Protein AF-A0A800A8B7-F1 (afdb_monomer)

Structure (mmCIF, N/CA/C/O backbone):
data_AF-A0A800A8B7-F1
#
_entry.id   AF-A0A800A8B7-F1
#
loop_
_atom_site.group_PDB
_atom_site.id
_atom_site.type_symbol
_atom_site.label_atom_id
_atom_site.label_alt_id
_atom_site.label_comp_id
_atom_site.label_asym_id
_atom_site.label_entity_id
_atom_site.label_seq_id
_atom_site.pdbx_PDB_ins_code
_atom_site.Cartn_x
_atom_site.Cartn_y
_atom_site.Cartn_z
_atom_site.occupancy
_atom_site.B_iso_or_equiv
_atom_site.auth_seq_id
_atom_site.auth_comp_id
_atom_site.auth_asym_id
_atom_site.auth_atom_id
_atom_site.pdbx_PDB_model_num
ATOM 1 N N . MET A 1 1 ? -90.150 -4.176 38.716 1.00 50.78 1 MET A N 1
ATOM 2 C CA . MET A 1 1 ? -90.163 -3.862 40.165 1.00 50.78 1 MET A CA 1
ATOM 3 C C . MET A 1 1 ? -91.120 -2.706 40.412 1.00 50.78 1 MET A C 1
ATOM 5 O O . MET A 1 1 ? -91.071 -1.734 39.672 1.00 50.78 1 MET A O 1
ATOM 9 N N . SER A 1 2 ? -92.005 -2.792 41.406 1.00 57.50 2 SER A N 1
ATOM 10 C CA . SER A 1 2 ? -92.868 -1.663 41.769 1.00 57.50 2 SER A CA 1
ATOM 11 C C . SER A 1 2 ? -92.016 -0.535 42.376 1.00 57.50 2 SER A C 1
ATOM 13 O O . SER A 1 2 ? -91.102 -0.800 43.157 1.00 57.50 2 SER A O 1
ATOM 15 N N . ARG A 1 3 ? -92.303 0.731 42.027 1.00 61.66 3 ARG A N 1
ATOM 16 C CA . ARG A 1 3 ? -91.629 1.933 42.569 1.00 61.66 3 ARG A CA 1
ATOM 17 C C . ARG A 1 3 ? -91.319 1.878 44.086 1.00 61.66 3 ARG A C 1
ATOM 19 O O . ARG A 1 3 ? -90.208 2.255 44.451 1.00 61.66 3 ARG A O 1
ATOM 26 N N . PRO A 1 4 ? -92.197 1.370 44.979 1.00 68.25 4 PRO A N 1
ATOM 27 C CA . PRO A 1 4 ? -91.878 1.267 46.408 1.00 68.25 4 PRO A CA 1
ATOM 28 C C . PRO A 1 4 ? -90.781 0.251 46.765 1.00 68.25 4 PRO A C 1
ATOM 30 O O . PRO A 1 4 ? -90.114 0.439 47.778 1.00 68.25 4 PRO A O 1
ATOM 33 N N . VAL A 1 5 ? -90.567 -0.807 45.975 1.00 67.31 5 VAL A N 1
ATOM 34 C CA . VAL A 1 5 ? -89.507 -1.804 46.233 1.00 67.31 5 VAL A CA 1
ATOM 35 C C . VAL A 1 5 ? -88.132 -1.236 45.875 1.00 67.31 5 VAL A C 1
ATOM 37 O O . VAL A 1 5 ? -87.188 -1.399 46.644 1.00 67.31 5 VAL A O 1
ATOM 40 N N . LEU A 1 6 ? -88.042 -0.493 44.767 1.00 69.38 6 LEU A N 1
ATOM 41 C CA . LEU A 1 6 ? -86.809 0.180 44.338 1.00 69.38 6 LEU A CA 1
ATOM 42 C C . LEU A 1 6 ? -86.342 1.233 45.351 1.00 69.38 6 LEU A C 1
ATOM 44 O O . LEU A 1 6 ? -85.166 1.271 45.695 1.00 69.38 6 LEU A O 1
ATOM 48 N N . ILE A 1 7 ? -87.267 2.034 45.894 1.00 74.88 7 ILE A N 1
ATOM 49 C CA . ILE A 1 7 ? -86.945 3.054 46.908 1.00 74.88 7 ILE A CA 1
ATOM 50 C C . ILE A 1 7 ? -86.380 2.409 48.185 1.00 74.88 7 ILE A C 1
ATOM 52 O O . ILE A 1 7 ? -85.466 2.947 48.803 1.00 74.88 7 ILE A O 1
ATOM 56 N N . ARG A 1 8 ? -86.887 1.236 48.580 1.00 72.81 8 ARG A N 1
ATOM 57 C CA . ARG A 1 8 ? -86.424 0.523 49.782 1.00 72.81 8 ARG A CA 1
ATOM 58 C C . ARG A 1 8 ? -85.046 -0.098 49.584 1.00 72.81 8 ARG A C 1
ATOM 60 O O . ARG A 1 8 ? -84.196 0.051 50.454 1.00 72.81 8 ARG A O 1
ATOM 67 N N . ALA A 1 9 ? -84.812 -0.739 48.439 1.00 70.19 9 ALA A N 1
ATOM 68 C CA . ALA A 1 9 ? -83.492 -1.262 48.093 1.00 70.19 9 ALA A CA 1
ATOM 69 C C . ALA A 1 9 ? -82.444 -0.137 48.034 1.00 70.19 9 ALA A C 1
ATOM 71 O O . ALA A 1 9 ? -81.351 -0.294 48.572 1.00 70.19 9 ALA A O 1
ATOM 72 N N . ALA A 1 10 ? -82.811 1.024 47.479 1.00 75.56 10 ALA A N 1
ATOM 73 C CA . ALA A 1 10 ? -81.948 2.202 47.444 1.00 75.56 10 ALA A CA 1
ATOM 74 C C . ALA A 1 10 ? -81.625 2.743 48.847 1.00 75.56 10 ALA A C 1
ATOM 76 O O . ALA A 1 10 ? -80.484 3.112 49.099 1.00 75.56 10 ALA A O 1
ATOM 77 N N . LEU A 1 11 ? -82.590 2.750 49.778 1.00 78.69 11 LEU A N 1
ATOM 78 C CA . LEU A 1 11 ? -82.348 3.168 51.165 1.00 78.69 11 LEU A CA 1
ATOM 79 C C . LEU A 1 11 ? -81.383 2.225 51.892 1.00 78.69 11 LEU A C 1
ATOM 81 O O . LEU A 1 11 ? -80.468 2.704 52.552 1.00 78.69 11 LEU A O 1
ATOM 85 N N . PHE A 1 12 ? -81.541 0.908 51.745 1.00 78.19 12 PHE A N 1
ATOM 86 C CA . PHE A 1 12 ? -80.617 -0.053 52.353 1.00 78.19 12 PHE A CA 1
ATOM 87 C C . PHE A 1 12 ? -79.209 0.052 51.752 1.00 78.19 12 PHE A C 1
ATOM 89 O O . PHE A 1 12 ? -78.242 0.158 52.505 1.00 78.19 12 PHE A O 1
ATOM 96 N N . LEU A 1 13 ? -79.095 0.144 50.423 1.00 78.19 13 LEU A N 1
ATOM 97 C CA . LEU A 1 13 ? -77.820 0.381 49.739 1.00 78.19 13 LEU A CA 1
ATOM 98 C C . LEU A 1 13 ? -77.156 1.675 50.237 1.00 78.19 13 LEU A C 1
ATOM 100 O O . LEU A 1 13 ? -75.985 1.665 50.605 1.00 78.19 13 LEU A O 1
ATOM 104 N N . ALA A 1 14 ? -77.918 2.770 50.320 1.00 80.25 14 ALA A N 1
ATOM 105 C CA . ALA A 1 14 ? -77.425 4.048 50.819 1.00 80.25 14 ALA A CA 1
ATOM 106 C C . ALA A 1 14 ? -76.949 3.947 52.273 1.00 80.25 14 ALA A C 1
ATOM 108 O O . ALA A 1 14 ? -75.909 4.504 52.609 1.00 80.25 14 ALA A O 1
ATOM 109 N N . THR A 1 15 ? -77.654 3.204 53.132 1.00 80.62 15 THR A N 1
ATOM 110 C CA . THR A 1 15 ? -77.234 3.006 54.529 1.00 80.62 15 THR A CA 1
ATOM 111 C C . THR A 1 15 ? -75.981 2.150 54.650 1.00 80.62 15 THR A C 1
ATOM 113 O O . THR A 1 15 ? -75.119 2.476 55.458 1.00 80.62 15 THR A O 1
ATOM 116 N N . THR A 1 16 ? -75.831 1.108 53.828 1.00 80.50 16 THR A N 1
ATOM 117 C CA . THR A 1 16 ? -74.619 0.281 53.789 1.00 80.50 16 THR A CA 1
ATOM 118 C C . THR A 1 16 ? -73.421 1.094 53.310 1.00 80.50 16 THR A C 1
ATOM 120 O O . THR A 1 16 ? -72.377 1.071 53.957 1.00 80.50 16 THR A O 1
ATOM 123 N N . VAL A 1 17 ? -73.577 1.861 52.227 1.00 80.00 17 VAL A N 1
ATOM 124 C CA . VAL A 1 17 ? -72.511 2.716 51.686 1.00 80.00 17 VAL A CA 1
ATOM 125 C C . VAL A 1 17 ? -72.154 3.834 52.666 1.00 80.00 17 VAL A C 1
ATOM 127 O O . VAL A 1 17 ? -70.976 4.081 52.893 1.00 80.00 17 VAL A O 1
ATOM 130 N N . ALA A 1 18 ? -73.141 4.476 53.298 1.00 79.38 18 ALA A N 1
ATOM 131 C CA . ALA A 1 18 ? -72.898 5.521 54.291 1.00 79.38 18 ALA A CA 1
ATOM 132 C C . ALA A 1 18 ? -72.216 4.973 55.553 1.00 79.38 18 ALA A C 1
ATOM 134 O O . ALA A 1 18 ? -71.255 5.569 56.035 1.00 79.38 18 ALA A O 1
ATOM 135 N N . ALA A 1 19 ? -72.670 3.828 56.073 1.00 79.56 19 ALA A N 1
ATOM 136 C CA . ALA A 1 19 ? -72.046 3.182 57.224 1.00 79.56 19 ALA A CA 1
ATOM 137 C C . ALA A 1 19 ? -70.613 2.740 56.906 1.00 79.56 19 ALA A C 1
ATOM 139 O O . ALA A 1 19 ? -69.718 2.961 57.721 1.00 79.56 19 ALA A O 1
ATOM 140 N N . TRP A 1 20 ? -70.370 2.183 55.715 1.00 82.19 20 TRP A N 1
ATOM 141 C CA . TRP A 1 20 ? -69.015 1.855 55.284 1.00 82.19 20 TRP A CA 1
ATOM 142 C C . TRP A 1 20 ? -68.138 3.090 55.116 1.00 82.19 20 TRP A C 1
ATOM 144 O O . TRP A 1 20 ? -67.036 3.106 55.649 1.00 82.19 20 TRP A O 1
ATOM 154 N N . GLY A 1 21 ? -68.626 4.133 54.442 1.00 76.56 21 GLY A N 1
ATOM 155 C CA . GLY A 1 21 ? -67.881 5.376 54.259 1.00 76.56 21 GLY A CA 1
ATOM 156 C C . GLY A 1 21 ? -67.446 5.958 55.601 1.00 76.56 21 GLY A C 1
ATOM 157 O O . GLY A 1 21 ? -66.265 6.217 55.808 1.00 76.56 21 GLY A O 1
ATOM 158 N N . VAL A 1 22 ? -68.366 6.044 56.569 1.00 77.50 22 VAL A N 1
ATOM 159 C CA . VAL A 1 22 ? -68.052 6.469 57.944 1.00 77.50 22 VAL A CA 1
ATOM 160 C C . VAL A 1 22 ? -67.011 5.552 58.593 1.00 77.50 22 VAL A C 1
ATOM 162 O O . VAL A 1 22 ? -66.109 6.046 59.261 1.00 77.50 22 VAL A O 1
ATOM 165 N N . LEU A 1 23 ? -67.093 4.238 58.373 1.00 73.00 23 LEU A N 1
ATOM 166 C CA . LEU A 1 23 ? -66.135 3.244 58.865 1.00 73.00 23 LEU A CA 1
ATOM 167 C C . LEU A 1 23 ? -64.840 3.118 58.038 1.00 73.00 23 LEU A C 1
ATOM 169 O O . LEU A 1 23 ? -63.961 2.350 58.424 1.00 73.00 23 LEU A O 1
ATOM 173 N N . SER A 1 24 ? -64.685 3.859 56.947 1.00 70.44 24 SER A N 1
ATOM 174 C CA . SER A 1 24 ? -63.456 3.922 56.145 1.00 70.44 24 SER A CA 1
ATOM 175 C C . SER A 1 24 ? -62.699 5.230 56.408 1.00 70.44 24 SER A C 1
ATOM 177 O O . SER A 1 24 ? -61.473 5.254 56.390 1.00 70.44 24 SER A O 1
ATOM 179 N N . VAL A 1 25 ? -63.379 6.311 56.819 1.00 66.75 25 VAL A N 1
ATOM 180 C CA . VAL A 1 25 ? -62.696 7.558 57.212 1.00 66.75 25 VAL A CA 1
ATOM 181 C C . VAL A 1 25 ? -61.637 7.285 58.294 1.00 66.75 25 VAL A C 1
ATOM 183 O O . VAL A 1 25 ? -61.935 6.724 59.357 1.00 66.75 25 VAL A O 1
ATOM 186 N N . GLY A 1 26 ? -60.393 7.686 58.005 1.00 58.50 26 GLY A N 1
ATOM 187 C CA . GLY A 1 26 ? -59.229 7.557 58.889 1.00 58.50 26 GLY A CA 1
ATOM 188 C C . GLY A 1 26 ? -58.324 6.344 58.641 1.00 58.50 26 GLY A C 1
ATOM 189 O O . GLY A 1 26 ? -57.380 6.159 59.402 1.00 58.50 26 GLY A O 1
ATOM 190 N N . THR A 1 27 ? -58.574 5.530 57.611 1.00 60.69 27 THR A N 1
ATOM 191 C CA . THR A 1 27 ? -57.707 4.391 57.246 1.00 60.69 27 THR A CA 1
ATOM 192 C C . THR A 1 27 ? -56.652 4.716 56.184 1.00 60.69 27 THR A C 1
ATOM 194 O O . THR A 1 27 ? -55.959 3.808 55.728 1.00 60.69 27 THR A O 1
ATOM 197 N N . THR A 1 28 ? -56.491 5.994 55.815 1.00 54.72 28 THR A N 1
ATOM 198 C CA . THR A 1 28 ? -55.532 6.444 54.794 1.00 54.72 28 THR A CA 1
ATOM 199 C C . THR A 1 28 ? -54.144 5.839 55.024 1.00 54.72 28 THR A C 1
ATOM 201 O O . THR A 1 28 ? -53.669 5.883 56.165 1.00 54.72 28 THR A O 1
ATOM 204 N N . PRO A 1 29 ? -53.493 5.292 53.979 1.00 55.22 29 PRO A N 1
ATOM 205 C CA . PRO A 1 29 ? -52.163 4.714 54.105 1.00 55.22 29 PRO A CA 1
ATOM 206 C C . PRO A 1 29 ? -51.207 5.752 54.695 1.00 55.22 29 PRO A C 1
ATOM 208 O O . PRO A 1 29 ? -51.118 6.880 54.215 1.00 55.22 29 PRO A O 1
ATOM 211 N N . THR A 1 30 ? -50.523 5.375 55.774 1.00 55.72 30 THR A N 1
ATOM 212 C CA . THR A 1 30 ? -49.578 6.240 56.493 1.00 55.72 30 THR A CA 1
ATOM 213 C C . THR A 1 30 ? -48.287 6.480 55.704 1.00 55.72 30 THR A C 1
ATOM 215 O O . THR A 1 30 ? -47.504 7.345 56.076 1.00 55.72 30 THR A O 1
ATOM 218 N N . VAL A 1 31 ? -48.063 5.725 54.625 1.00 61.41 31 VAL A N 1
ATOM 219 C CA . VAL A 1 31 ? -46.838 5.747 53.823 1.00 61.41 31 VAL A CA 1
ATOM 220 C C . VAL A 1 31 ? -47.221 6.059 52.376 1.00 61.41 31 VAL A C 1
ATOM 222 O O . VAL A 1 31 ? -47.993 5.321 51.766 1.00 61.41 31 VAL A O 1
ATOM 225 N N . GLY A 1 32 ? -46.742 7.194 51.861 1.00 67.50 32 GLY A N 1
ATOM 226 C CA . GLY A 1 32 ? -46.844 7.540 50.440 1.00 67.50 32 GLY A CA 1
ATOM 227 C C . GLY A 1 32 ? -45.881 6.705 49.583 1.00 67.50 32 GLY A C 1
ATOM 228 O O . GLY A 1 32 ? -45.088 5.946 50.139 1.00 67.50 32 GLY A O 1
ATOM 229 N N . PRO A 1 33 ? -45.923 6.826 48.244 1.00 77.94 33 PRO A N 1
ATOM 230 C CA . PRO A 1 33 ? -44.952 6.159 47.379 1.00 77.94 33 PRO A CA 1
ATOM 231 C C . PRO A 1 33 ? -43.528 6.574 47.775 1.00 77.94 33 PRO A C 1
ATOM 233 O O . PRO A 1 33 ? -43.228 7.766 47.836 1.00 77.94 33 PRO A O 1
ATOM 236 N N . LEU A 1 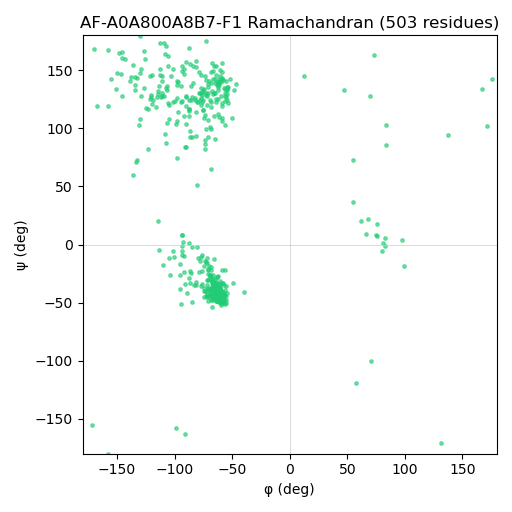34 ? -42.684 5.589 48.090 1.00 84.94 34 LEU A N 1
ATOM 237 C CA . LEU A 1 34 ? -41.279 5.808 48.423 1.00 84.94 34 LEU A CA 1
ATOM 238 C C . LEU A 1 34 ? -40.498 6.058 47.129 1.00 84.94 34 LEU A C 1
ATOM 240 O O . LEU A 1 34 ? -40.688 5.341 46.148 1.00 84.94 34 LEU A O 1
ATOM 244 N N . ALA A 1 35 ? -39.637 7.072 47.134 1.00 86.19 35 ALA A N 1
ATOM 245 C CA . ALA A 1 35 ? -38.760 7.398 46.017 1.00 86.19 35 ALA A CA 1
ATOM 246 C C . ALA A 1 35 ? -37.286 7.321 46.453 1.00 86.19 35 ALA A C 1
ATOM 248 O O . ALA A 1 35 ? -36.973 7.680 47.596 1.00 86.19 35 ALA A O 1
ATOM 249 N N . PRO A 1 36 ? -36.374 6.898 45.562 1.00 89.38 36 PRO A N 1
ATOM 250 C CA . PRO A 1 36 ? -34.942 6.905 45.841 1.00 89.38 36 PRO A CA 1
ATOM 251 C C . PRO A 1 36 ? -34.462 8.323 46.159 1.00 89.38 36 PRO A C 1
ATOM 253 O O . PRO A 1 36 ? -34.924 9.294 45.558 1.00 89.38 36 PRO A O 1
ATOM 256 N N . GLY A 1 37 ? -33.537 8.455 47.106 1.00 88.19 37 GLY A N 1
ATOM 257 C CA . GLY A 1 37 ? -32.977 9.741 47.526 1.00 88.19 37 GLY A CA 1
ATOM 258 C C . GLY A 1 37 ? -33.848 10.539 48.505 1.00 88.19 37 GLY A C 1
ATOM 259 O O . GLY A 1 37 ? -33.399 11.562 49.022 1.00 88.19 37 GLY A O 1
ATOM 260 N N . GLN A 1 38 ? -35.072 10.093 48.809 1.00 90.25 38 GLN A N 1
ATOM 261 C CA . GLN A 1 38 ? -35.900 10.711 49.845 1.00 90.25 38 GLN A CA 1
ATOM 262 C C . GLN A 1 38 ? -35.426 10.291 51.248 1.00 90.25 38 GLN A C 1
ATOM 264 O O . GLN A 1 38 ? -35.014 9.154 51.460 1.00 90.25 38 GLN A O 1
ATOM 269 N N . LEU A 1 39 ? -35.535 11.190 52.231 1.00 90.56 39 LEU A N 1
ATOM 270 C CA . LEU A 1 39 ? -35.368 10.835 53.644 1.00 90.56 39 LEU A CA 1
ATOM 271 C C . LEU A 1 39 ? -36.510 9.924 54.109 1.00 90.56 39 LEU A C 1
ATOM 273 O O . LEU A 1 39 ? -37.689 10.225 53.886 1.00 90.56 39 LEU A O 1
ATOM 277 N N . SER A 1 40 ? -36.163 8.837 54.790 1.00 88.94 40 SER A N 1
ATOM 278 C CA . SER A 1 40 ? -37.126 7.868 55.287 1.00 88.94 40 SER A CA 1
ATOM 279 C C . SER A 1 40 ? -38.042 8.517 56.333 1.00 88.94 40 SER A C 1
ATOM 281 O O . SER A 1 40 ? -37.546 9.031 57.341 1.00 88.94 40 SER A O 1
ATOM 283 N N . PRO A 1 41 ? -39.374 8.501 56.138 1.00 86.62 41 PRO A N 1
ATOM 284 C CA . PRO A 1 41 ? -40.319 9.145 57.051 1.00 86.62 41 PRO A CA 1
ATOM 285 C C . PRO A 1 41 ? -40.481 8.405 58.387 1.00 86.62 41 PRO A C 1
ATOM 287 O O . PRO A 1 41 ? -41.064 8.955 59.315 1.00 86.62 41 PRO A O 1
ATOM 290 N N . GLN A 1 42 ? -40.025 7.154 58.470 1.00 86.62 42 GLN A N 1
ATOM 291 C CA . GLN A 1 42 ? -40.060 6.321 59.670 1.00 86.62 42 GLN A CA 1
ATOM 292 C C . GLN A 1 42 ? -39.008 5.211 59.564 1.00 86.62 42 GLN A C 1
ATOM 294 O O . GLN A 1 42 ? -38.473 4.952 58.487 1.00 86.62 42 GLN A O 1
ATOM 299 N N . THR A 1 43 ? -38.725 4.532 60.670 1.00 88.00 43 THR A N 1
ATOM 300 C CA . THR A 1 43 ? -37.910 3.313 60.639 1.00 88.00 43 THR A CA 1
ATOM 301 C C . THR A 1 43 ? -38.717 2.174 60.021 1.00 88.00 43 THR A C 1
ATOM 303 O O . THR A 1 43 ? -39.836 1.906 60.463 1.00 88.00 43 THR A O 1
ATOM 306 N N . PHE A 1 44 ? -38.154 1.509 59.015 1.00 87.31 44 PHE A N 1
ATOM 307 C CA . PHE A 1 44 ? -38.720 0.295 58.433 1.00 87.31 44 PHE A CA 1
ATOM 308 C C . PHE A 1 44 ? -37.896 -0.916 58.863 1.00 87.31 44 PHE A C 1
ATOM 310 O O . PHE A 1 44 ? -36.666 -0.913 58.788 1.00 87.31 44 PHE A O 1
ATOM 317 N N . GLU A 1 45 ? -38.592 -1.957 59.302 1.00 89.00 45 GLU A N 1
ATOM 318 C CA . GLU A 1 45 ? -38.027 -3.246 59.694 1.00 89.00 45 GLU A CA 1
ATOM 319 C C . GLU A 1 45 ? -38.661 -4.336 58.826 1.00 89.00 45 GLU A C 1
ATOM 321 O O . GLU A 1 45 ? -39.835 -4.239 58.462 1.00 89.00 45 GLU A O 1
ATOM 326 N N . ALA A 1 46 ? -37.892 -5.365 58.482 1.00 88.56 46 ALA A N 1
ATOM 327 C CA . ALA A 1 46 ? -38.369 -6.476 57.672 1.00 88.56 46 ALA A CA 1
ATOM 328 C C . ALA A 1 46 ? -39.392 -7.311 58.461 1.00 88.56 46 ALA A C 1
ATOM 330 O O . ALA A 1 46 ? -39.058 -7.890 59.494 1.00 88.56 46 ALA A O 1
ATOM 331 N N . GLU A 1 47 ? -40.639 -7.416 57.990 1.00 85.25 47 GLU A N 1
ATOM 332 C CA . GLU A 1 47 ? -41.667 -8.237 58.665 1.00 85.25 47 GLU A CA 1
ATOM 333 C C . GLU A 1 47 ? -41.467 -9.740 58.410 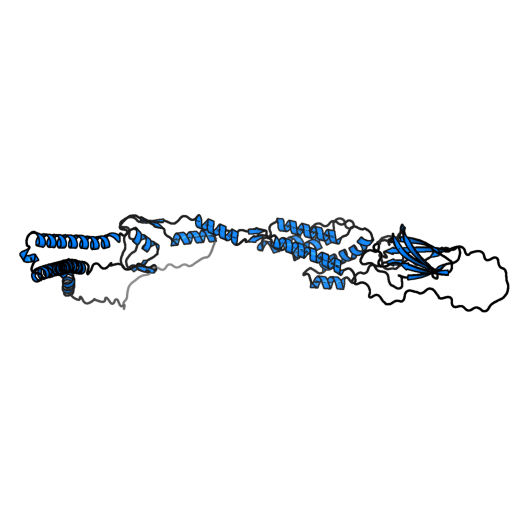1.00 85.25 47 GLU A C 1
ATOM 335 O O . GLU A 1 47 ? -41.922 -10.584 59.183 1.00 85.25 47 GLU A O 1
ATOM 340 N N . SER A 1 48 ? -40.773 -10.079 57.324 1.00 85.88 48 SER A N 1
ATOM 341 C CA . SER A 1 48 ? -40.496 -11.443 56.884 1.00 85.88 48 SER A CA 1
ATOM 342 C C . SER A 1 48 ? -39.093 -11.545 56.284 1.00 85.88 48 SER A C 1
ATOM 344 O O . SER A 1 48 ? -38.492 -10.533 55.928 1.00 85.88 48 SER A O 1
ATOM 346 N N . ALA A 1 49 ? -38.551 -12.764 56.221 1.00 87.56 49 ALA A N 1
ATOM 347 C CA . ALA A 1 49 ? -37.268 -12.998 55.571 1.00 87.56 49 ALA A CA 1
ATOM 348 C C . ALA A 1 49 ? -37.425 -12.947 54.046 1.00 87.56 49 ALA A C 1
ATOM 350 O O . ALA A 1 49 ? -38.350 -13.564 53.510 1.00 87.56 49 ALA A O 1
ATOM 351 N N . ALA A 1 50 ? -36.525 -12.239 53.367 1.00 88.69 50 ALA A N 1
ATOM 352 C CA . ALA A 1 50 ? -36.491 -12.157 51.911 1.00 88.69 50 ALA A CA 1
ATOM 353 C C . ALA A 1 50 ? -35.062 -11.941 51.410 1.00 88.69 50 ALA A C 1
ATOM 355 O O . ALA A 1 50 ? -34.261 -11.258 52.054 1.00 88.69 50 ALA A O 1
ATOM 356 N N . SER A 1 51 ? -34.786 -12.492 50.233 1.00 89.75 51 SER A N 1
ATOM 357 C CA . SER A 1 51 ? -33.559 -12.268 49.488 1.00 89.75 51 SER A CA 1
ATOM 358 C C . SER A 1 51 ? -33.813 -11.190 48.436 1.00 89.75 51 SER A C 1
ATOM 360 O O . SER A 1 51 ? -34.622 -11.365 47.524 1.00 89.75 51 SER A O 1
ATOM 362 N N . VAL A 1 52 ? -33.161 -10.039 48.590 1.00 91.38 52 VAL A N 1
ATOM 363 C CA . VAL A 1 52 ? -33.390 -8.866 47.739 1.00 91.38 52 VAL A CA 1
ATOM 364 C C . VAL A 1 52 ? -32.150 -8.645 46.890 1.00 91.38 52 VAL A C 1
ATOM 366 O O . VAL A 1 52 ? -31.031 -8.645 47.400 1.00 91.38 52 VAL A O 1
ATOM 369 N N . VAL A 1 53 ? -32.338 -8.475 45.586 1.00 92.75 53 VAL A N 1
ATOM 370 C CA . VAL A 1 53 ? -31.233 -8.205 44.663 1.00 92.75 53 VAL A CA 1
ATOM 371 C C . VAL A 1 53 ? -30.812 -6.743 44.794 1.00 92.75 53 VAL A C 1
ATOM 373 O O . VAL A 1 53 ? -31.637 -5.847 44.629 1.00 92.75 53 VAL A O 1
ATOM 376 N N . ASP A 1 54 ? -29.528 -6.504 45.048 1.00 94.06 54 ASP A N 1
ATOM 377 C CA . ASP A 1 54 ? -28.923 -5.179 44.962 1.00 94.06 54 ASP A CA 1
ATOM 378 C C . ASP A 1 54 ? -28.597 -4.871 43.498 1.00 94.06 54 ASP A C 1
ATOM 380 O O . ASP A 1 54 ? -27.561 -5.270 42.958 1.00 94.06 54 ASP A O 1
ATOM 384 N N . VAL A 1 55 ? -29.538 -4.206 42.829 1.00 92.00 55 VAL A N 1
ATOM 385 C CA . VAL A 1 55 ? -29.413 -3.838 41.414 1.00 92.00 55 VAL A CA 1
ATOM 386 C C . VAL A 1 55 ? -28.261 -2.855 41.200 1.00 92.00 55 VAL A C 1
ATOM 388 O O . VAL A 1 55 ? -27.557 -2.973 40.205 1.00 92.00 55 VAL A O 1
ATOM 391 N N . GLU A 1 56 ? -28.037 -1.917 42.123 1.00 92.12 56 GLU A N 1
ATOM 392 C CA . GLU A 1 56 ? -26.999 -0.889 41.978 1.00 92.12 56 GLU A CA 1
ATOM 393 C C . GLU A 1 56 ? -25.604 -1.512 42.050 1.00 92.12 56 GLU A C 1
ATOM 395 O O . GLU A 1 56 ? -24.779 -1.293 41.162 1.00 92.12 56 GLU A O 1
ATOM 400 N N . GLU A 1 57 ? -25.372 -2.361 43.050 1.00 93.25 57 GLU A N 1
ATOM 401 C CA . GLU A 1 57 ? -24.104 -3.072 43.191 1.00 93.25 57 GLU A CA 1
ATOM 402 C C . GLU A 1 57 ? -23.885 -4.080 42.053 1.00 93.25 57 GLU A C 1
ATOM 404 O O . GLU A 1 57 ? -22.775 -4.212 41.535 1.00 93.25 57 GLU A O 1
ATOM 409 N N . THR A 1 58 ? -24.949 -4.758 41.608 1.00 95.19 58 THR A N 1
ATOM 410 C CA . THR A 1 58 ? -24.878 -5.672 40.458 1.00 95.19 58 THR A CA 1
ATOM 411 C C . THR A 1 58 ? -24.480 -4.930 39.182 1.00 95.19 58 THR A C 1
ATOM 413 O O . THR A 1 58 ? -23.583 -5.384 38.476 1.00 95.19 58 THR A O 1
ATOM 416 N N . GLU A 1 59 ? -25.103 -3.788 38.879 1.00 94.69 59 GLU A N 1
ATOM 417 C CA . GLU A 1 59 ? -24.758 -2.988 37.698 1.00 94.69 59 GLU A CA 1
ATOM 418 C C . GLU A 1 59 ? -23.355 -2.377 37.802 1.00 94.69 59 GLU A C 1
ATOM 420 O O . GLU A 1 59 ? -22.633 -2.342 36.806 1.00 94.69 59 GLU A O 1
ATOM 425 N N . ARG A 1 60 ? -22.912 -1.977 39.003 1.00 95.56 60 ARG A N 1
ATOM 426 C CA . ARG A 1 60 ? -21.527 -1.536 39.230 1.00 95.56 60 ARG A CA 1
ATOM 427 C C . ARG A 1 60 ? -20.531 -2.638 38.869 1.00 95.56 60 ARG A C 1
ATOM 429 O O . ARG A 1 60 ? -19.591 -2.386 38.123 1.00 95.56 60 ARG A O 1
ATOM 436 N N . LEU A 1 61 ? -20.754 -3.861 39.354 1.00 96.81 61 LEU A N 1
ATOM 437 C CA . LEU A 1 61 ? -19.896 -5.008 39.042 1.00 96.81 61 LEU A CA 1
ATOM 438 C C . LEU A 1 61 ? -19.960 -5.397 37.561 1.00 96.81 61 LEU A C 1
ATOM 440 O O . LEU A 1 61 ? -18.942 -5.774 36.985 1.00 96.81 61 LEU A O 1
ATOM 444 N N . ARG A 1 62 ? -21.132 -5.283 36.924 1.00 96.69 62 ARG A N 1
ATOM 445 C CA . ARG A 1 62 ? -21.279 -5.466 35.471 1.00 96.69 62 ARG A CA 1
ATOM 446 C C . ARG A 1 62 ? -20.463 -4.448 34.693 1.00 96.69 62 ARG A C 1
ATOM 448 O O . ARG A 1 62 ? -19.793 -4.830 33.741 1.00 96.69 62 ARG A O 1
ATOM 455 N N . GLN A 1 63 ? -20.488 -3.181 35.100 1.00 96.75 63 GLN A N 1
ATOM 456 C CA . GLN A 1 63 ? -19.689 -2.143 34.460 1.00 96.75 63 GLN A CA 1
ATOM 457 C C . GLN A 1 63 ? -18.190 -2.388 34.659 1.00 96.75 63 GLN A C 1
ATOM 459 O O . GLN A 1 63 ? -17.438 -2.331 33.695 1.00 96.75 63 GLN A O 1
ATOM 464 N N . GLU A 1 64 ? -17.760 -2.759 35.866 1.00 96.56 64 GLU A N 1
ATOM 465 C CA . GLU A 1 64 ? -16.363 -3.133 36.124 1.00 96.56 64 GLU A CA 1
ATOM 466 C C . GLU A 1 64 ? -15.923 -4.337 35.285 1.00 96.56 64 GLU A C 1
ATOM 468 O O . GLU A 1 64 ? -14.799 -4.359 34.784 1.00 96.56 64 GLU A O 1
ATOM 473 N N . ALA A 1 65 ? -16.809 -5.316 35.080 1.00 96.50 65 ALA A N 1
ATOM 474 C CA . ALA A 1 65 ? -16.544 -6.446 34.200 1.00 96.50 65 ALA A CA 1
ATOM 475 C C . ALA A 1 65 ? -16.397 -6.014 32.734 1.00 96.50 65 ALA A C 1
ATOM 477 O O . ALA A 1 65 ? -15.469 -6.484 32.081 1.00 96.50 65 ALA A O 1
ATOM 478 N N . ARG A 1 66 ? -17.245 -5.097 32.235 1.00 96.00 66 ARG A N 1
ATOM 479 C CA . ARG A 1 66 ? -17.121 -4.503 30.886 1.00 96.00 66 ARG A CA 1
ATOM 480 C C . ARG A 1 66 ? -15.793 -3.769 30.725 1.00 96.00 66 ARG A C 1
ATOM 482 O O . ARG A 1 66 ? -15.060 -4.022 29.773 1.00 96.00 66 ARG A O 1
ATOM 489 N N . ASP A 1 67 ? -15.467 -2.900 31.676 1.00 95.62 67 ASP A N 1
ATOM 490 C CA . ASP A 1 67 ? -14.269 -2.057 31.634 1.00 95.62 67 ASP A CA 1
ATOM 491 C C . ASP A 1 67 ? -12.976 -2.886 31.739 1.00 95.62 67 ASP A C 1
ATOM 493 O O . ASP A 1 67 ? -11.928 -2.485 31.230 1.00 95.62 67 ASP A O 1
ATOM 497 N N . ALA A 1 68 ? -13.041 -4.062 32.371 1.00 95.94 68 ALA A N 1
ATOM 498 C CA . ALA A 1 68 ? -11.925 -4.995 32.470 1.00 95.94 68 ALA A CA 1
ATOM 499 C C . ALA A 1 68 ? -11.676 -5.813 31.186 1.00 95.94 68 ALA A C 1
ATOM 501 O O . ALA A 1 68 ? -10.611 -6.429 31.073 1.00 95.94 68 ALA A O 1
ATOM 502 N N . VAL A 1 69 ? -12.612 -5.843 30.223 1.00 96.44 69 VAL A N 1
ATOM 503 C CA . VAL A 1 69 ? -12.440 -6.608 28.977 1.00 96.44 69 VAL A CA 1
ATOM 504 C C . VAL A 1 69 ? -11.404 -5.924 28.077 1.00 96.44 69 VAL A C 1
ATOM 506 O O . VAL A 1 69 ? -11.615 -4.785 27.650 1.00 96.44 69 VAL A O 1
ATOM 509 N N . PRO A 1 70 ? -10.296 -6.600 27.720 1.00 94.00 70 PRO A N 1
ATOM 510 C CA . PRO A 1 70 ? -9.302 -6.030 26.820 1.00 94.00 70 PRO A CA 1
ATOM 511 C C . PRO A 1 70 ? -9.872 -5.844 25.401 1.00 94.00 70 PRO A C 1
ATOM 513 O O . PRO A 1 70 ? -10.684 -6.661 24.965 1.00 94.00 70 PRO A O 1
ATOM 516 N N . PRO A 1 71 ? -9.413 -4.828 24.643 1.00 94.19 71 PRO A N 1
ATOM 517 C CA . PRO A 1 71 ? -9.853 -4.608 23.270 1.00 94.19 71 PRO A CA 1
ATOM 518 C C . PRO A 1 71 ? -9.620 -5.831 22.387 1.00 94.19 71 PRO A C 1
ATOM 520 O O . PRO A 1 71 ? -8.495 -6.339 22.299 1.00 94.19 71 PRO A O 1
ATOM 523 N N . VAL A 1 72 ? -10.670 -6.267 21.692 1.00 95.56 72 VAL A N 1
ATOM 524 C CA . VAL A 1 72 ? -10.562 -7.302 20.662 1.00 95.56 72 VAL A CA 1
ATOM 525 C C . VAL A 1 72 ? -9.996 -6.657 19.404 1.00 95.56 72 VAL A C 1
ATOM 527 O O . VAL A 1 72 ? -10.511 -5.652 18.918 1.00 95.56 72 VAL A O 1
ATOM 530 N N . ARG A 1 73 ? -8.891 -7.207 18.896 1.00 95.00 73 ARG A N 1
ATOM 531 C CA . ARG A 1 73 ? -8.218 -6.701 17.699 1.00 95.00 73 ARG A CA 1
ATOM 532 C C . ARG A 1 73 ? -8.322 -7.689 16.548 1.00 95.00 73 ARG A C 1
ATOM 534 O O . ARG A 1 73 ? -8.250 -8.900 16.758 1.00 95.00 73 ARG A O 1
ATOM 541 N N . GLN A 1 74 ? -8.411 -7.155 15.338 1.00 95.38 74 GLN A N 1
ATOM 542 C CA . GLN A 1 74 ? -8.487 -7.911 14.097 1.00 95.38 74 GLN A CA 1
ATOM 543 C C . GLN A 1 74 ? -7.579 -7.292 13.031 1.00 95.38 74 GLN A C 1
ATOM 545 O O . GLN A 1 74 ? -7.231 -6.113 13.090 1.00 95.38 74 GLN A O 1
ATOM 550 N N . THR A 1 75 ? -7.148 -8.122 12.083 1.00 95.62 75 THR A N 1
ATOM 551 C CA . THR A 1 75 ? -6.418 -7.679 10.895 1.00 95.62 75 THR A CA 1
ATOM 552 C C . THR A 1 75 ? -7.350 -6.968 9.919 1.00 95.62 75 THR A C 1
ATOM 554 O O . THR A 1 75 ? -8.389 -7.523 9.560 1.00 95.62 75 THR A O 1
ATOM 557 N N . ASP A 1 76 ? -6.950 -5.787 9.465 1.00 96.50 76 ASP A N 1
ATOM 558 C CA . ASP A 1 76 ? -7.661 -4.976 8.483 1.00 96.50 76 ASP A CA 1
ATOM 559 C C . ASP A 1 76 ? -7.065 -5.183 7.080 1.00 96.50 76 ASP A C 1
ATOM 561 O O . ASP A 1 76 ? -5.974 -4.700 6.768 1.00 96.50 76 ASP A O 1
ATOM 565 N N . SER A 1 77 ? -7.787 -5.912 6.224 1.00 95.25 77 SER A N 1
ATOM 566 C CA . SER A 1 77 ? -7.355 -6.222 4.855 1.00 95.25 77 SER A CA 1
ATOM 567 C C . SER A 1 77 ? -7.386 -5.023 3.902 1.00 95.25 77 SER A C 1
ATOM 569 O O . SER A 1 77 ? -6.717 -5.048 2.864 1.00 95.25 77 SER A O 1
ATOM 571 N N . GLU A 1 78 ? -8.168 -3.983 4.209 1.00 96.50 78 GLU A N 1
ATOM 572 C CA . GLU A 1 78 ? -8.233 -2.779 3.376 1.00 96.50 78 GLU A CA 1
ATOM 573 C C . GLU A 1 78 ? -6.940 -1.976 3.517 1.00 96.50 78 GLU A C 1
ATOM 575 O O . GLU A 1 78 ? -6.358 -1.564 2.512 1.00 96.50 78 GLU A O 1
ATOM 580 N N . ILE A 1 79 ? -6.429 -1.849 4.747 1.00 97.00 79 ILE A N 1
ATOM 581 C CA . ILE A 1 79 ? -5.126 -1.225 5.014 1.00 97.00 79 ILE A CA 1
ATOM 582 C C . ILE A 1 79 ? -3.996 -2.000 4.334 1.00 97.00 79 ILE A C 1
ATOM 584 O O . ILE A 1 79 ? -3.120 -1.391 3.718 1.00 97.00 79 ILE A O 1
ATOM 588 N N . GLU A 1 80 ? -4.021 -3.334 4.391 1.00 97.00 80 GLU A N 1
ATOM 589 C CA . GLU A 1 80 ? -3.005 -4.154 3.721 1.00 97.00 80 GLU A CA 1
ATOM 590 C C . GLU A 1 80 ? -2.978 -3.895 2.209 1.00 97.00 80 GLU A C 1
ATOM 592 O O . GLU A 1 80 ? -1.917 -3.650 1.629 1.00 97.00 80 GLU A O 1
ATOM 597 N N . SER A 1 81 ? -4.158 -3.862 1.586 1.00 97.88 81 SER A N 1
ATOM 598 C CA . SER A 1 81 ? -4.317 -3.592 0.153 1.00 97.88 81 SER A CA 1
ATOM 599 C C . SER A 1 81 ? -3.869 -2.175 -0.220 1.00 97.88 81 SER A C 1
ATOM 601 O O . SER A 1 81 ? -3.174 -1.987 -1.219 1.00 97.88 81 SER A O 1
ATOM 603 N N . LEU A 1 82 ? -4.212 -1.177 0.602 1.00 98.00 82 LEU A N 1
ATOM 604 C CA . LEU A 1 82 ? -3.826 0.222 0.407 1.00 98.00 82 LEU A CA 1
ATOM 605 C C . LEU A 1 82 ? -2.303 0.407 0.449 1.00 98.00 82 LEU A C 1
ATOM 607 O O . LEU A 1 82 ? -1.738 1.126 -0.379 1.00 98.00 82 LEU A O 1
ATOM 611 N N . VAL A 1 83 ? -1.622 -0.235 1.400 1.00 98.25 83 VAL A N 1
ATOM 612 C CA . VAL A 1 83 ? -0.163 -0.128 1.525 1.00 98.25 83 VAL A CA 1
ATOM 613 C C . VAL A 1 83 ? 0.535 -0.816 0.356 1.00 98.25 83 VAL A C 1
ATOM 615 O O . VAL A 1 83 ? 1.445 -0.228 -0.222 1.00 98.25 83 VAL A O 1
ATOM 618 N N . LEU A 1 84 ? 0.089 -2.009 -0.051 1.00 98.19 84 LEU A N 1
ATOM 619 C CA . LEU A 1 84 ? 0.635 -2.690 -1.232 1.00 98.19 84 LEU A CA 1
ATOM 620 C C . LEU A 1 84 ? 0.445 -1.855 -2.507 1.00 98.19 84 LEU A C 1
ATOM 622 O O . LEU A 1 84 ? 1.361 -1.764 -3.323 1.00 98.19 84 LEU A O 1
ATOM 626 N N . ALA A 1 85 ? -0.714 -1.212 -2.667 1.00 98.31 85 ALA A N 1
ATOM 627 C CA . ALA A 1 85 ? -0.967 -0.302 -3.782 1.00 98.31 85 ALA A CA 1
ATOM 628 C C . ALA A 1 85 ? -0.055 0.933 -3.733 1.00 98.31 85 ALA A C 1
ATOM 630 O O . ALA A 1 85 ? 0.501 1.318 -4.755 1.00 98.31 85 ALA A O 1
ATOM 631 N N . SER A 1 86 ? 0.154 1.513 -2.548 1.00 98.12 86 SER A N 1
ATOM 632 C CA . SER A 1 86 ? 1.036 2.675 -2.368 1.00 98.12 86 SER A CA 1
ATOM 633 C C . SER A 1 86 ? 2.492 2.349 -2.699 1.00 98.12 86 SER A C 1
ATOM 635 O O . SER A 1 86 ? 3.166 3.149 -3.337 1.00 98.12 86 SER A O 1
ATOM 637 N N . VAL A 1 87 ? 2.973 1.166 -2.300 1.00 98.38 87 VAL A N 1
ATOM 638 C CA . VAL A 1 87 ? 4.327 0.707 -2.635 1.00 98.38 87 VAL A CA 1
ATOM 639 C C . VAL A 1 87 ? 4.468 0.511 -4.142 1.00 98.38 87 VAL A C 1
ATOM 641 O O . VAL A 1 87 ? 5.423 1.022 -4.712 1.00 98.38 87 VAL A O 1
ATOM 644 N N . ASN A 1 88 ? 3.517 -0.165 -4.797 1.00 98.50 88 ASN A N 1
ATOM 645 C CA . ASN A 1 88 ? 3.545 -0.347 -6.254 1.00 98.50 88 ASN A CA 1
ATOM 646 C C . ASN A 1 88 ? 3.534 0.983 -7.012 1.00 98.50 88 ASN A C 1
ATOM 648 O O . ASN A 1 88 ? 4.342 1.156 -7.916 1.00 98.50 88 ASN A O 1
ATOM 652 N N . ALA A 1 89 ? 2.695 1.931 -6.586 1.00 98.31 89 ALA A N 1
ATOM 653 C CA . ALA A 1 89 ? 2.553 3.222 -7.249 1.00 98.31 89 ALA A CA 1
ATOM 654 C C . ALA A 1 89 ? 3.872 4.006 -7.339 1.00 98.31 89 ALA A C 1
ATOM 656 O O . ALA A 1 89 ? 4.092 4.701 -8.323 1.00 98.31 89 ALA A O 1
ATOM 657 N N . VAL A 1 90 ? 4.767 3.875 -6.351 1.00 98.25 90 VAL A N 1
ATOM 658 C CA . VAL A 1 90 ? 6.098 4.505 -6.408 1.00 98.25 90 VAL A CA 1
ATOM 659 C C . VAL A 1 90 ? 6.922 3.954 -7.564 1.00 98.25 90 VAL A C 1
ATOM 661 O O . VAL A 1 90 ? 7.510 4.730 -8.306 1.00 98.25 90 VAL A O 1
ATOM 664 N N . PHE A 1 91 ? 6.980 2.630 -7.706 1.00 98.44 91 PHE A N 1
ATOM 665 C CA . PHE A 1 91 ? 7.759 1.991 -8.765 1.00 98.44 91 PHE A CA 1
ATOM 666 C C . PHE A 1 91 ? 7.133 2.248 -10.136 1.00 98.44 91 PHE A C 1
ATOM 668 O O . PHE A 1 91 ? 7.845 2.664 -11.042 1.00 98.44 91 PHE A O 1
ATOM 675 N N . ASP A 1 92 ? 5.810 2.096 -10.252 1.00 98.00 92 ASP A N 1
ATOM 676 C CA . ASP A 1 92 ? 5.085 2.312 -11.508 1.00 98.00 92 ASP A CA 1
ATOM 677 C C . ASP A 1 92 ? 5.238 3.771 -11.997 1.00 98.00 92 ASP A C 1
ATOM 679 O O . ASP A 1 92 ? 5.431 4.015 -13.186 1.00 98.00 92 ASP A O 1
ATOM 683 N N . ASP A 1 93 ? 5.197 4.758 -11.089 1.00 97.62 93 ASP A N 1
ATOM 684 C CA . ASP A 1 93 ? 5.431 6.157 -11.468 1.00 97.62 93 ASP A CA 1
ATOM 685 C C . ASP A 1 93 ? 6.876 6.401 -11.913 1.00 97.62 93 ASP A C 1
ATOM 687 O O . ASP A 1 93 ? 7.085 7.131 -12.876 1.00 97.62 93 ASP A O 1
ATOM 691 N N . ILE A 1 94 ? 7.871 5.826 -11.222 1.00 97.25 94 ILE A N 1
ATOM 692 C CA . ILE A 1 94 ? 9.284 5.975 -11.602 1.00 97.25 94 ILE A CA 1
ATOM 693 C C . ILE A 1 94 ? 9.514 5.387 -12.998 1.00 97.25 94 ILE A C 1
ATOM 695 O O . ILE A 1 94 ? 10.069 6.078 -13.846 1.00 97.25 94 ILE A O 1
ATOM 699 N N . GLU A 1 95 ? 9.046 4.162 -13.253 1.00 95.00 95 GLU A N 1
ATOM 700 C CA . GLU A 1 95 ? 9.141 3.508 -14.568 1.00 95.00 95 GLU A CA 1
ATOM 701 C C . GLU A 1 95 ? 8.511 4.378 -15.668 1.00 95.00 95 GLU A C 1
ATOM 703 O O . GLU A 1 95 ? 9.119 4.596 -16.713 1.00 95.00 95 GLU A O 1
ATOM 708 N N . ALA A 1 96 ? 7.332 4.952 -15.408 1.00 93.69 96 ALA A N 1
ATOM 709 C CA . ALA A 1 96 ? 6.635 5.802 -16.371 1.00 93.69 96 ALA A CA 1
ATOM 710 C C . ALA A 1 96 ? 7.299 7.174 -16.600 1.00 93.69 96 ALA A C 1
ATOM 712 O O . ALA A 1 96 ? 7.161 7.748 -17.677 1.00 93.69 96 ALA A O 1
ATOM 713 N N . LEU A 1 97 ? 7.978 7.731 -15.592 1.00 94.69 97 LEU A N 1
ATOM 714 C CA . LEU A 1 97 ? 8.590 9.063 -15.658 1.00 94.69 97 LEU A CA 1
ATOM 715 C C . LEU A 1 97 ? 9.995 9.056 -16.261 1.00 94.69 97 LEU A C 1
ATOM 717 O O . LEU A 1 97 ? 10.440 10.087 -16.751 1.00 94.69 97 LEU A O 1
ATOM 721 N N . VAL A 1 98 ? 10.713 7.938 -16.194 1.00 94.12 98 VAL A N 1
ATOM 722 C CA . VAL A 1 98 ? 12.105 7.858 -16.660 1.00 94.12 98 VAL A CA 1
ATOM 723 C C . VAL A 1 98 ? 12.220 8.006 -18.176 1.00 94.12 98 VAL A C 1
ATOM 725 O O . VAL A 1 98 ? 13.184 8.601 -18.659 1.00 94.12 98 VAL A O 1
ATOM 728 N N . ILE A 1 99 ? 11.229 7.523 -18.924 1.00 89.75 99 ILE A N 1
ATOM 729 C CA . ILE A 1 99 ? 11.194 7.650 -20.380 1.00 89.75 99 ILE A CA 1
ATOM 730 C C . ILE A 1 99 ? 10.767 9.078 -20.761 1.00 89.75 99 ILE A C 1
ATOM 732 O O . ILE A 1 99 ? 9.791 9.638 -20.243 1.00 89.75 99 ILE A O 1
ATOM 736 N N . GLY A 1 100 ? 11.544 9.694 -21.651 1.00 83.50 100 GLY A N 1
ATOM 737 C CA . GLY A 1 100 ? 11.276 11.014 -22.206 1.00 83.50 100 GLY A CA 1
ATOM 738 C C . GLY A 1 100 ? 10.000 11.049 -23.035 1.00 83.50 100 GLY A C 1
ATOM 739 O O . GLY A 1 100 ? 9.573 10.044 -23.603 1.00 83.50 100 GLY A O 1
ATOM 740 N N . ASP A 1 101 ? 9.389 12.230 -23.125 1.00 79.94 101 ASP A N 1
ATOM 741 C CA . ASP A 1 101 ? 8.362 12.447 -24.141 1.00 79.94 101 ASP A CA 1
ATOM 742 C C . ASP A 1 101 ? 9.009 12.272 -25.528 1.00 79.94 101 ASP A C 1
ATOM 744 O O . ASP A 1 101 ? 10.181 12.638 -25.698 1.00 79.94 101 ASP A O 1
ATOM 748 N N . PRO A 1 102 ? 8.305 11.682 -26.513 1.00 67.56 102 PRO A N 1
ATOM 749 C CA . PRO A 1 102 ? 8.850 11.550 -27.857 1.00 67.56 102 PRO A CA 1
ATOM 750 C C . PRO A 1 102 ? 9.275 12.939 -28.348 1.00 67.56 102 PRO A C 1
ATOM 752 O O . PRO A 1 102 ? 8.532 13.901 -28.120 1.00 67.56 102 PRO A O 1
ATOM 755 N N . PRO A 1 103 ? 10.460 13.072 -28.970 1.00 63.97 103 PRO A N 1
ATOM 756 C CA . PRO A 1 103 ? 10.923 14.366 -29.445 1.00 63.97 103 PRO A CA 1
ATOM 757 C C . PRO A 1 103 ? 9.846 14.990 -30.337 1.00 63.97 103 PRO A C 1
ATOM 759 O O . PRO A 1 103 ? 9.254 14.299 -31.170 1.00 63.97 103 PRO A O 1
ATOM 762 N N . ASP A 1 104 ? 9.574 16.286 -30.137 1.00 55.59 104 ASP A N 1
ATOM 763 C CA . ASP A 1 104 ? 8.690 17.061 -31.011 1.00 55.59 104 ASP A CA 1
ATOM 764 C C . ASP A 1 104 ? 9.150 16.816 -32.443 1.00 55.59 104 ASP A C 1
ATOM 766 O O . ASP A 1 104 ? 10.232 17.270 -32.803 1.00 55.59 104 ASP A O 1
ATOM 770 N N . THR A 1 105 ? 8.371 16.077 -33.238 1.00 45.88 105 THR A N 1
ATOM 771 C CA . THR A 1 105 ? 8.758 15.707 -34.599 1.00 45.88 105 THR A CA 1
ATOM 772 C C . THR A 1 105 ? 8.989 17.007 -35.364 1.00 45.88 105 THR A C 1
ATOM 774 O O . THR A 1 105 ? 8.009 17.710 -35.664 1.00 45.88 105 THR A O 1
ATOM 777 N N . PRO A 1 106 ? 10.239 17.407 -35.674 1.00 40.88 106 PRO A N 1
ATOM 778 C CA . PRO A 1 106 ? 10.399 18.507 -36.591 1.00 40.88 106 PRO A CA 1
ATOM 779 C C . PRO A 1 106 ? 9.758 18.047 -37.898 1.00 40.88 106 PRO A C 1
ATOM 781 O O . PRO A 1 106 ? 9.864 16.891 -38.306 1.00 40.88 106 PRO A O 1
ATOM 784 N N . THR A 1 107 ? 9.040 18.948 -38.561 1.00 39.97 107 THR A N 1
ATOM 785 C CA . THR A 1 107 ? 8.655 18.751 -39.961 1.00 39.97 107 THR A CA 1
ATOM 786 C C . THR A 1 107 ? 9.929 18.841 -40.807 1.00 39.97 107 THR A C 1
ATOM 788 O O . THR A 1 107 ? 10.127 19.801 -41.547 1.00 39.97 107 THR A O 1
ATOM 791 N N . THR A 1 108 ? 10.849 17.897 -40.628 1.00 45.75 108 THR A N 1
ATOM 792 C CA . THR A 1 108 ? 12.011 17.721 -41.483 1.00 45.75 108 THR A CA 1
ATOM 793 C C . THR A 1 108 ? 11.521 16.941 -42.688 1.00 45.75 108 THR A C 1
ATOM 795 O O . THR A 1 108 ? 11.043 15.813 -42.586 1.00 45.75 108 THR A O 1
ATOM 798 N N . THR A 1 109 ? 11.546 17.600 -43.841 1.00 54.03 109 THR A N 1
ATOM 799 C CA . THR A 1 109 ? 11.250 16.978 -45.127 1.00 54.03 109 THR A CA 1
ATOM 800 C C . THR A 1 109 ? 12.241 15.836 -45.345 1.00 54.03 109 THR A C 1
ATOM 802 O O . THR A 1 109 ? 13.443 16.094 -45.395 1.00 54.03 109 THR A O 1
ATOM 805 N N . LEU A 1 110 ? 11.744 14.599 -45.475 1.00 62.19 110 LEU A N 1
ATOM 806 C CA . LEU A 1 110 ? 12.550 13.441 -45.876 1.00 62.19 110 LEU A CA 1
ATOM 807 C C . LEU A 1 110 ? 13.409 13.806 -47.102 1.00 62.19 110 LEU A C 1
ATOM 809 O O . LEU A 1 110 ? 12.902 14.478 -48.008 1.00 62.19 110 LEU A O 1
ATOM 813 N N . PRO A 1 111 ? 14.684 13.389 -47.159 1.00 62.38 111 PRO A N 1
ATOM 814 C CA . PRO A 1 111 ? 15.533 13.677 -48.304 1.00 62.38 111 PRO A CA 1
ATOM 815 C C . PRO A 1 111 ? 14.914 13.103 -49.587 1.00 62.38 111 PRO A C 1
ATOM 817 O O . PRO A 1 111 ? 14.665 11.905 -49.694 1.00 62.38 111 PRO A O 1
ATOM 820 N N . GLU A 1 112 ? 14.652 13.965 -50.570 1.00 65.94 112 GLU A N 1
ATOM 821 C CA . GLU A 1 112 ? 14.155 13.552 -51.885 1.00 65.94 112 GLU A CA 1
ATOM 822 C C . GLU A 1 112 ? 15.331 13.171 -52.794 1.00 65.94 112 GLU A C 1
ATOM 824 O O . GLU A 1 112 ? 16.344 13.875 -52.863 1.00 65.94 112 GLU A O 1
ATOM 829 N N . LEU A 1 113 ? 15.189 12.061 -53.527 1.00 71.19 113 LEU A N 1
ATOM 830 C CA . LEU A 1 113 ? 16.148 11.665 -54.559 1.00 71.19 113 LEU A CA 1
ATOM 831 C C . LEU A 1 113 ? 16.319 12.802 -55.585 1.00 71.19 113 LEU A C 1
ATOM 833 O O . LEU A 1 113 ? 15.333 13.433 -55.979 1.00 71.19 113 LEU A O 1
ATOM 837 N N . PRO A 1 114 ? 17.543 13.069 -56.072 1.00 61.91 114 PRO A N 1
ATOM 838 C CA . PRO A 1 114 ? 17.769 14.155 -57.014 1.00 61.91 114 PRO A CA 1
ATOM 839 C C . PRO A 1 114 ? 16.992 13.921 -58.320 1.00 61.91 114 PRO A C 1
ATOM 841 O O . PRO A 1 114 ? 17.316 13.036 -59.115 1.00 61.91 114 PRO A O 1
ATOM 844 N N . THR A 1 115 ? 15.984 14.757 -58.595 1.00 47.97 115 THR A N 1
ATOM 845 C CA . THR A 1 115 ? 15.318 14.786 -59.907 1.00 47.97 115 THR A CA 1
ATOM 846 C C . THR A 1 115 ? 16.331 15.156 -60.985 1.0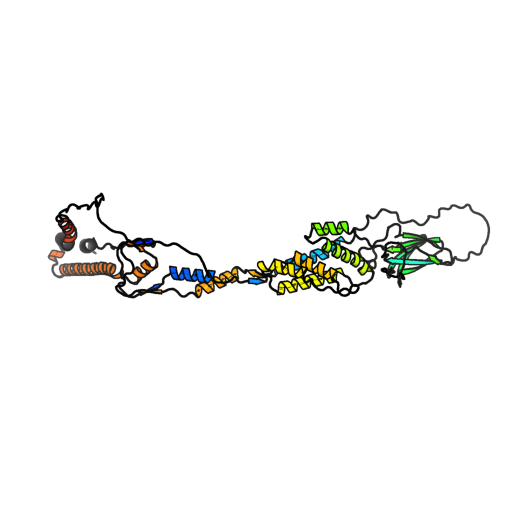0 47.97 115 THR A C 1
ATOM 848 O O . THR A 1 115 ? 16.775 16.303 -61.084 1.00 47.97 115 THR A O 1
ATOM 851 N N . THR A 1 116 ? 16.683 14.195 -61.835 1.00 45.50 116 THR A N 1
ATOM 852 C CA . THR A 1 116 ? 17.587 14.429 -62.963 1.00 45.50 116 THR A CA 1
ATOM 853 C C . THR A 1 116 ? 16.847 15.210 -64.055 1.00 45.50 116 THR A C 1
ATOM 855 O O . THR A 1 116 ? 16.351 14.642 -65.020 1.00 45.50 116 THR A O 1
ATOM 858 N N . THR A 1 117 ? 16.758 16.537 -63.923 1.00 44.34 117 THR A N 1
ATOM 859 C CA . THR A 1 117 ? 16.435 17.434 -65.048 1.00 44.34 117 THR A CA 1
ATOM 860 C C . THR A 1 117 ? 17.735 18.001 -65.602 1.00 44.34 117 THR A C 1
ATOM 862 O O . THR A 1 117 ? 18.074 19.163 -65.394 1.00 44.34 117 THR A O 1
ATOM 865 N N . THR A 1 118 ? 18.477 17.166 -66.327 1.00 41.50 118 THR A N 1
ATOM 866 C CA . THR A 1 118 ? 19.587 17.623 -67.169 1.00 41.50 118 THR A CA 1
ATOM 867 C C . THR A 1 118 ? 19.160 17.479 -68.622 1.00 41.50 118 THR A C 1
ATOM 869 O O . THR A 1 118 ? 19.270 16.414 -69.224 1.00 41.50 118 THR A O 1
ATOM 872 N N . ALA A 1 119 ? 18.655 18.571 -69.196 1.00 42.91 119 ALA A N 1
ATOM 873 C CA . ALA A 1 119 ? 18.537 18.716 -70.640 1.00 42.91 119 ALA A CA 1
ATOM 874 C C . ALA A 1 119 ? 19.949 18.891 -71.227 1.00 42.91 119 ALA A C 1
ATOM 876 O O . ALA A 1 119 ? 20.477 20.001 -71.275 1.00 42.91 119 ALA A O 1
ATOM 877 N N . LEU A 1 120 ? 20.578 17.790 -71.641 1.00 48.41 120 LEU A N 1
ATOM 878 C CA . LEU A 1 120 ? 21.777 17.820 -72.481 1.00 48.41 120 LEU A CA 1
ATOM 879 C C . LEU A 1 120 ? 21.368 17.945 -73.965 1.00 48.41 120 LEU A C 1
ATOM 881 O O . LEU A 1 120 ? 20.401 17.298 -74.379 1.00 48.41 120 LEU A O 1
ATOM 885 N N . PRO A 1 121 ? 22.063 18.765 -74.781 1.00 55.38 121 PRO A N 1
ATOM 886 C CA . PRO A 1 121 ? 21.844 18.804 -76.224 1.00 55.38 121 PRO A CA 1
ATOM 887 C C . PRO A 1 121 ? 22.301 17.487 -76.878 1.00 55.38 121 PRO A C 1
ATOM 889 O O . PRO A 1 121 ? 23.157 16.798 -76.321 1.00 55.38 121 PRO A O 1
ATOM 892 N N . PRO A 1 122 ? 21.770 17.129 -78.061 1.00 48.41 122 PRO A N 1
ATOM 893 C CA . PRO A 1 122 ? 22.108 15.869 -78.707 1.00 48.41 122 PRO A CA 1
ATOM 894 C C . PRO A 1 122 ? 23.529 15.939 -79.279 1.00 48.41 122 PRO A C 1
ATOM 896 O O . PRO A 1 122 ? 23.767 16.659 -80.248 1.00 48.41 122 PRO A O 1
ATOM 899 N N . GLU A 1 123 ? 24.466 15.184 -78.702 1.00 49.69 123 GLU A N 1
ATOM 900 C CA . GLU A 1 123 ? 25.707 14.832 -79.393 1.00 49.69 123 GLU A CA 1
ATOM 901 C C . GLU A 1 123 ? 25.493 13.558 -80.214 1.00 49.69 123 GLU A C 1
ATOM 903 O O . GLU A 1 123 ? 25.038 12.522 -79.723 1.00 49.69 123 GLU A O 1
ATOM 908 N N . GLU A 1 124 ? 25.787 13.676 -81.506 1.00 49.59 124 GLU A N 1
ATOM 909 C CA . GLU A 1 124 ? 25.753 12.587 -82.466 1.00 49.59 124 GLU A CA 1
ATOM 910 C C . GLU A 1 124 ? 26.899 11.593 -82.230 1.00 49.59 124 GLU A C 1
ATOM 912 O O . GLU A 1 124 ? 28.059 11.972 -82.100 1.00 49.59 124 GLU A O 1
ATOM 917 N N . GLY A 1 125 ? 26.570 10.304 -82.340 1.00 51.25 125 GLY A N 1
ATOM 918 C CA . GLY A 1 125 ? 27.454 9.319 -82.959 1.00 51.25 125 GLY A CA 1
ATOM 919 C C . GLY A 1 125 ? 28.548 8.706 -82.088 1.00 51.25 125 GLY A C 1
ATOM 920 O O . GLY A 1 125 ? 29.717 9.048 -82.217 1.00 51.25 125 GLY A O 1
ATOM 921 N N . SER A 1 126 ? 28.206 7.642 -81.358 1.00 40.28 126 SER A N 1
ATOM 922 C CA . SER A 1 126 ? 29.105 6.490 -81.216 1.00 40.28 126 SER A CA 1
ATOM 923 C C . SER A 1 126 ? 28.311 5.244 -80.819 1.00 40.28 126 SER A C 1
ATOM 925 O O . SER A 1 126 ? 27.650 5.215 -79.784 1.00 40.28 126 SER A O 1
ATOM 927 N N . THR A 1 127 ? 28.342 4.205 -81.655 1.00 44.59 127 THR A N 1
ATOM 928 C CA . THR A 1 127 ? 27.837 2.871 -81.308 1.00 44.59 127 THR A CA 1
ATOM 929 C C . THR A 1 127 ? 28.813 2.214 -80.341 1.00 44.59 127 THR A C 1
ATOM 931 O O . THR A 1 127 ? 29.719 1.490 -80.756 1.00 44.59 127 THR A O 1
ATOM 934 N N . THR A 1 128 ? 28.633 2.482 -79.053 1.00 41.38 128 THR A N 1
ATOM 935 C CA . THR A 1 128 ? 29.235 1.698 -77.975 1.00 41.38 128 THR A CA 1
ATOM 936 C C . THR A 1 128 ? 28.251 0.591 -77.618 1.00 41.38 128 THR A C 1
ATOM 938 O O . THR A 1 128 ? 27.074 0.859 -77.393 1.00 41.38 128 THR A O 1
ATOM 941 N N . THR A 1 129 ? 28.708 -0.658 -77.595 1.00 46.69 129 THR A N 1
ATOM 942 C CA . THR A 1 129 ? 27.963 -1.779 -77.013 1.00 46.69 129 THR A CA 1
ATOM 943 C C . THR A 1 129 ? 27.633 -1.433 -75.561 1.00 46.69 129 THR A C 1
ATOM 945 O O . THR A 1 129 ? 28.515 -1.471 -74.707 1.00 46.69 129 THR A O 1
ATOM 948 N N . THR A 1 130 ? 26.388 -1.040 -75.292 1.00 46.34 130 THR A N 1
ATOM 949 C CA . THR A 1 130 ? 25.878 -0.790 -73.942 1.00 46.34 130 THR A CA 1
ATOM 950 C C . THR A 1 130 ? 25.810 -2.126 -73.212 1.00 46.34 130 THR A C 1
ATOM 952 O O . THR A 1 130 ? 24.910 -2.927 -73.452 1.00 46.34 130 THR A O 1
ATOM 955 N N . LEU A 1 131 ? 26.814 -2.404 -72.382 1.00 55.88 131 LEU A N 1
ATOM 956 C CA . LEU A 1 131 ? 26.734 -3.454 -71.372 1.00 55.88 131 LEU A CA 1
ATOM 957 C C . LEU A 1 131 ? 25.655 -3.031 -70.367 1.00 55.88 131 LEU A C 1
ATOM 959 O O . LEU A 1 131 ? 25.667 -1.882 -69.924 1.00 55.88 131 LEU A O 1
ATOM 963 N N . GLU A 1 132 ? 24.717 -3.924 -70.047 1.00 67.38 132 GLU A N 1
ATOM 964 C CA . GLU A 1 132 ? 23.785 -3.687 -68.941 1.00 67.38 132 GLU A CA 1
ATOM 965 C C . GLU A 1 132 ? 24.603 -3.438 -67.663 1.00 67.38 132 GLU A C 1
ATOM 967 O O . GLU A 1 132 ? 25.548 -4.193 -67.396 1.00 67.38 132 GLU A O 1
ATOM 972 N N . PRO A 1 133 ? 24.315 -2.362 -66.909 1.00 73.81 133 PRO A N 1
ATOM 973 C CA . PRO A 1 133 ? 25.032 -2.086 -65.676 1.00 73.81 133 PRO A CA 1
ATOM 974 C C . PRO A 1 133 ? 24.795 -3.221 -64.679 1.00 73.81 133 PRO A C 1
ATOM 976 O O . PRO A 1 133 ? 23.672 -3.695 -64.509 1.00 73.81 133 PRO A O 1
ATOM 979 N N . LEU A 1 134 ? 25.870 -3.661 -64.028 1.00 83.81 134 LEU A N 1
ATOM 980 C CA . LEU A 1 134 ? 25.784 -4.656 -62.964 1.00 83.81 134 LEU A CA 1
ATOM 981 C C . LEU A 1 134 ? 25.120 -4.013 -61.735 1.00 83.81 134 LEU A C 1
ATOM 983 O O . LEU A 1 134 ? 25.432 -2.854 -61.434 1.00 83.81 134 LEU A O 1
ATOM 987 N N . PRO A 1 135 ? 24.243 -4.734 -61.011 1.00 87.38 135 PRO A N 1
ATOM 988 C CA . PRO A 1 135 ? 23.669 -4.217 -59.775 1.00 87.38 135 PRO A CA 1
ATOM 989 C C . PRO A 1 135 ? 24.777 -3.932 -58.751 1.00 87.38 135 PRO A C 1
ATOM 991 O O . PRO A 1 135 ? 25.801 -4.621 -58.708 1.00 87.38 135 PRO A O 1
ATOM 994 N N . ALA A 1 136 ? 24.581 -2.884 -57.958 1.00 91.62 136 ALA A N 1
ATOM 995 C CA . ALA A 1 136 ? 25.393 -2.588 -56.788 1.00 91.62 136 ALA A CA 1
ATOM 996 C C . ALA A 1 136 ? 24.834 -3.336 -55.569 1.00 91.62 136 ALA A C 1
ATOM 998 O O . ALA A 1 136 ? 23.647 -3.668 -55.520 1.00 91.62 136 ALA A O 1
ATOM 999 N N . GLN A 1 137 ? 25.683 -3.591 -54.576 1.00 93.38 137 GLN A N 1
ATOM 1000 C CA . GLN A 1 137 ? 25.277 -4.230 -53.326 1.00 93.38 137 GLN A CA 1
ATOM 1001 C C . GLN A 1 137 ? 25.213 -3.180 -52.215 1.00 93.38 137 GLN A C 1
ATOM 1003 O O . GLN A 1 137 ? 26.253 -2.723 -51.742 1.00 93.38 137 GLN A O 1
ATOM 1008 N N . LEU A 1 138 ? 24.005 -2.822 -51.782 1.00 94.31 138 LEU A N 1
ATOM 1009 C CA . LEU A 1 138 ? 23.784 -1.974 -50.613 1.00 94.31 138 LEU A CA 1
ATOM 1010 C C . LEU A 1 138 ? 23.954 -2.809 -49.345 1.00 94.31 138 LEU A C 1
ATOM 1012 O O . LEU A 1 138 ? 23.351 -3.879 -49.240 1.00 94.31 138 LEU A O 1
ATOM 1016 N N . VAL A 1 139 ? 24.741 -2.314 -48.391 1.00 95.12 139 VAL A N 1
ATOM 1017 C CA . VAL A 1 139 ? 24.932 -2.919 -47.067 1.00 95.12 139 VAL A CA 1
ATOM 1018 C C . VAL A 1 139 ? 24.833 -1.836 -45.997 1.00 95.12 139 VAL A C 1
ATOM 1020 O O . VAL A 1 139 ? 25.400 -0.758 -46.154 1.00 95.12 139 VAL A O 1
ATOM 1023 N N . GLY A 1 140 ? 24.151 -2.127 -44.895 1.00 93.94 140 GLY A N 1
ATOM 1024 C CA . GLY A 1 140 ? 24.101 -1.243 -43.734 1.00 93.94 140 GLY A CA 1
ATOM 1025 C C . GLY A 1 140 ? 23.744 -1.993 -42.462 1.00 93.94 140 GLY A C 1
ATOM 1026 O O . GLY A 1 140 ? 23.551 -3.211 -42.481 1.00 93.94 140 GLY A O 1
ATOM 1027 N N . ILE A 1 141 ? 23.674 -1.261 -41.354 1.00 94.06 141 ILE A N 1
ATOM 1028 C CA . ILE A 1 141 ? 23.352 -1.812 -40.040 1.00 94.06 141 ILE A CA 1
ATOM 1029 C C . ILE A 1 141 ? 22.402 -0.889 -39.283 1.00 94.06 141 ILE A C 1
ATOM 1031 O O . ILE A 1 141 ? 22.547 0.333 -39.328 1.00 94.06 141 ILE A O 1
ATOM 1035 N N . VAL A 1 142 ? 21.451 -1.503 -38.587 1.00 94.00 142 VAL A N 1
ATOM 1036 C CA . VAL A 1 142 ? 20.582 -0.852 -37.606 1.00 94.00 142 VAL A CA 1
ATOM 1037 C C . VAL A 1 142 ? 20.897 -1.446 -36.238 1.00 94.00 142 VAL A C 1
ATOM 1039 O O . VAL A 1 142 ? 21.001 -2.668 -36.109 1.00 94.00 142 VAL A O 1
ATOM 1042 N N . TYR A 1 143 ? 21.084 -0.608 -35.224 1.00 93.12 143 TYR A N 1
ATOM 1043 C CA . TYR A 1 143 ? 21.521 -1.049 -33.900 1.00 93.12 143 TYR A CA 1
ATOM 1044 C C . TYR A 1 143 ? 20.966 -0.174 -32.773 1.00 93.12 143 TYR A C 1
ATOM 1046 O O . TYR A 1 143 ? 20.452 0.915 -33.012 1.00 93.12 143 TYR A O 1
ATOM 1054 N N . ILE A 1 144 ? 21.060 -0.681 -31.547 1.00 92.06 144 ILE A N 1
ATOM 1055 C CA . ILE A 1 144 ? 20.811 0.044 -30.303 1.00 92.06 144 ILE A CA 1
ATOM 1056 C C . ILE A 1 144 ? 22.115 0.718 -29.893 1.00 92.06 144 ILE A C 1
ATOM 1058 O O . ILE A 1 144 ? 23.080 0.014 -29.593 1.00 92.06 144 ILE A O 1
ATOM 1062 N N . ASP A 1 145 ? 22.110 2.045 -29.904 1.00 90.06 145 ASP A N 1
ATOM 1063 C CA . ASP A 1 145 ? 23.210 2.921 -29.505 1.00 90.06 145 ASP A CA 1
ATOM 1064 C C . ASP A 1 145 ? 23.120 3.159 -27.993 1.00 90.06 145 ASP A C 1
ATOM 1066 O O . ASP A 1 145 ? 22.292 3.942 -27.511 1.00 90.06 145 ASP A O 1
ATOM 1070 N N . VAL A 1 146 ? 23.899 2.387 -27.233 1.00 86.62 146 VAL A N 1
ATOM 1071 C CA . VAL A 1 146 ? 23.786 2.347 -25.769 1.00 86.62 146 VAL A CA 1
ATOM 1072 C C . VAL A 1 146 ? 24.523 3.510 -25.107 1.00 86.62 146 VAL A C 1
ATOM 1074 O O . VAL A 1 146 ? 24.071 4.006 -24.071 1.00 86.62 146 VAL A O 1
ATOM 1077 N N . ASP A 1 147 ? 25.647 3.941 -25.680 1.00 84.12 147 ASP A N 1
ATOM 1078 C CA . ASP A 1 147 ? 26.468 5.037 -25.156 1.00 84.12 147 ASP A CA 1
ATOM 1079 C C . ASP A 1 147 ? 26.127 6.407 -25.779 1.00 84.12 147 ASP A C 1
ATOM 1081 O O . ASP A 1 147 ? 26.541 7.446 -25.251 1.00 84.12 147 ASP A O 1
ATOM 1085 N N . GLY A 1 148 ? 25.294 6.421 -26.824 1.00 84.62 148 GLY A N 1
ATOM 1086 C CA . GLY A 1 148 ? 24.778 7.623 -27.471 1.00 84.62 148 GLY A CA 1
ATOM 1087 C C . GLY A 1 148 ? 25.805 8.316 -28.361 1.00 84.62 148 GLY A C 1
ATOM 1088 O O . GLY A 1 148 ? 25.655 9.510 -28.652 1.00 84.62 148 GLY A O 1
ATOM 1089 N N . ASP A 1 149 ? 26.877 7.621 -28.745 1.00 85.56 149 ASP A N 1
ATOM 1090 C CA . ASP A 1 149 ? 27.983 8.204 -29.498 1.00 85.56 149 ASP A CA 1
ATOM 1091 C C . ASP A 1 149 ? 27.857 8.048 -31.023 1.00 85.56 149 ASP A C 1
ATOM 1093 O O . ASP A 1 149 ? 28.670 8.610 -31.768 1.00 85.56 149 ASP A O 1
ATOM 1097 N N . GLN A 1 150 ? 26.783 7.395 -31.486 1.00 84.75 150 GLN A N 1
ATOM 1098 C CA . GLN A 1 150 ? 26.464 7.144 -32.896 1.00 84.75 150 GLN A CA 1
ATOM 1099 C C . GLN A 1 150 ? 27.512 6.295 -33.634 1.00 84.75 150 GLN A C 1
ATOM 1101 O O . GLN A 1 150 ? 27.547 6.285 -34.869 1.00 84.75 150 GLN A O 1
ATOM 1106 N N . GLU A 1 151 ? 28.350 5.546 -32.914 1.00 88.19 151 GLU A N 1
ATOM 1107 C CA . GLU A 1 151 ? 29.294 4.595 -33.488 1.00 88.19 151 GLU A CA 1
ATOM 1108 C C . GLU A 1 151 ? 28.969 3.168 -33.046 1.00 88.19 151 GLU A C 1
ATOM 1110 O O . GLU A 1 151 ? 29.078 2.833 -31.882 1.00 88.19 151 GLU A O 1
ATOM 1115 N N . PHE A 1 152 ? 28.660 2.280 -33.995 1.00 89.25 152 PHE A N 1
ATOM 1116 C CA . PHE A 1 152 ? 28.378 0.882 -33.667 1.00 89.25 152 PHE A CA 1
ATOM 1117 C C . PHE A 1 152 ? 29.613 0.144 -33.115 1.00 89.25 152 PHE A C 1
ATOM 1119 O O . PHE A 1 152 ? 30.544 -0.175 -33.867 1.00 89.25 152 PHE A O 1
ATOM 1126 N N . ARG A 1 153 ? 29.592 -0.201 -31.822 1.00 88.25 153 ARG A N 1
ATOM 1127 C CA . ARG A 1 153 ? 30.671 -0.911 -31.111 1.00 88.25 153 ARG A CA 1
ATOM 1128 C C . ARG A 1 153 ? 30.199 -2.222 -30.456 1.00 88.25 153 ARG A C 1
ATOM 1130 O O . ARG A 1 153 ? 29.999 -2.285 -29.242 1.00 88.25 153 ARG A O 1
ATOM 1137 N N . PRO A 1 154 ? 30.117 -3.327 -31.222 1.00 85.12 154 PRO A N 1
ATOM 1138 C CA . PRO A 1 154 ? 29.671 -4.624 -30.699 1.00 85.12 154 PRO A CA 1
ATOM 1139 C C . PRO A 1 154 ? 30.712 -5.343 -29.825 1.00 85.12 154 PRO A C 1
ATOM 1141 O O . PRO A 1 154 ? 30.364 -6.252 -29.076 1.00 85.12 154 PRO A O 1
ATOM 1144 N N . ASP A 1 155 ? 31.988 -4.956 -29.929 1.00 84.00 155 ASP A N 1
ATOM 1145 C CA . ASP A 1 155 ? 33.124 -5.610 -29.263 1.00 84.00 155 ASP A CA 1
ATOM 1146 C C . ASP A 1 155 ? 33.793 -4.705 -28.203 1.00 84.00 155 ASP A C 1
ATOM 1148 O O . ASP A 1 155 ? 34.966 -4.898 -27.872 1.00 84.00 155 ASP A O 1
ATOM 1152 N N . ALA A 1 156 ? 33.095 -3.680 -27.697 1.00 77.88 156 ALA A N 1
ATOM 1153 C CA . ALA A 1 156 ? 33.658 -2.768 -26.700 1.00 77.88 156 ALA A CA 1
ATOM 1154 C C . ALA A 1 156 ? 34.049 -3.503 -25.398 1.00 77.88 156 ALA A C 1
ATOM 1156 O O . ALA A 1 156 ? 33.324 -4.360 -24.892 1.00 77.88 156 ALA A O 1
ATOM 1157 N N . GLU A 1 157 ? 35.214 -3.164 -24.833 1.00 67.00 157 GLU A N 1
ATOM 1158 C CA . GLU A 1 157 ? 35.673 -3.697 -23.545 1.00 67.00 157 GLU A CA 1
ATOM 1159 C C . GLU A 1 157 ? 35.203 -2.795 -22.392 1.00 67.00 157 GLU A C 1
ATOM 1161 O O . GLU A 1 157 ? 35.636 -1.651 -22.289 1.00 67.00 157 GLU A O 1
ATOM 1166 N N . GLY A 1 158 ? 34.403 -3.333 -21.465 1.00 63.69 158 GLY A N 1
ATOM 1167 C CA . GLY A 1 158 ? 34.120 -2.708 -20.161 1.00 63.69 158 GLY A CA 1
ATOM 1168 C C . GLY A 1 158 ? 32.799 -1.942 -20.040 1.00 63.69 158 GLY A C 1
ATOM 1169 O O . GLY A 1 158 ? 32.329 -1.795 -18.913 1.00 63.69 158 GLY A O 1
ATOM 1170 N N . ASP A 1 159 ? 32.182 -1.556 -21.156 1.00 66.00 159 ASP A N 1
ATOM 1171 C CA . ASP A 1 159 ? 30.859 -0.919 -21.216 1.00 66.00 159 ASP A CA 1
ATOM 1172 C C . ASP A 1 159 ? 29.799 -1.883 -21.779 1.00 66.00 159 ASP A C 1
ATOM 1174 O O . ASP A 1 159 ? 30.115 -2.982 -22.250 1.00 66.00 159 ASP A O 1
ATOM 1178 N N . ARG A 1 160 ? 28.519 -1.496 -21.707 1.00 80.44 160 ARG A N 1
ATOM 1179 C CA . ARG A 1 160 ? 27.467 -2.202 -22.448 1.00 80.44 160 ARG A CA 1
ATOM 1180 C C . ARG A 1 160 ? 27.736 -2.036 -23.940 1.00 80.44 160 ARG A C 1
ATOM 1182 O O . ARG A 1 160 ? 27.894 -0.917 -24.410 1.00 80.44 160 ARG A O 1
ATOM 1189 N N . VAL A 1 161 ? 27.814 -3.157 -24.650 1.00 86.50 161 VAL A N 1
ATOM 1190 C CA . VAL A 1 161 ? 28.083 -3.176 -26.090 1.00 86.50 161 VAL A CA 1
ATOM 1191 C C . VAL A 1 161 ? 26.831 -2.831 -26.880 1.00 86.50 161 VAL A C 1
ATOM 1193 O O . VAL A 1 161 ? 25.720 -3.210 -26.497 1.00 86.50 161 VAL A O 1
ATOM 1196 N N . ASP A 1 162 ? 27.030 -2.189 -28.024 1.00 90.19 162 ASP A N 1
ATOM 1197 C CA . ASP A 1 162 ? 25.943 -1.948 -28.956 1.00 90.19 162 ASP A CA 1
ATOM 1198 C C . ASP A 1 162 ? 25.428 -3.250 -29.549 1.00 90.19 162 ASP A C 1
ATOM 1200 O O . ASP A 1 162 ? 26.180 -4.173 -29.893 1.00 90.19 162 ASP A O 1
ATOM 1204 N N . ARG A 1 163 ? 24.112 -3.305 -29.733 1.00 90.81 163 ARG A N 1
ATOM 1205 C CA . ARG A 1 163 ? 23.431 -4.495 -30.231 1.00 90.81 163 ARG A CA 1
ATOM 1206 C C . ARG A 1 163 ? 22.730 -4.195 -31.542 1.00 90.81 163 ARG A C 1
ATOM 1208 O O . ARG A 1 163 ? 21.859 -3.340 -31.600 1.00 90.81 163 ARG A O 1
ATOM 1215 N N . GLY A 1 164 ? 23.044 -4.958 -32.584 1.00 91.88 164 GLY A N 1
ATOM 1216 C CA . GLY A 1 164 ? 22.295 -4.894 -33.836 1.00 91.88 164 GLY A CA 1
ATOM 1217 C C . GLY A 1 164 ? 20.827 -5.297 -33.656 1.00 91.88 164 GLY A C 1
ATOM 1218 O O . GLY A 1 164 ? 20.538 -6.327 -33.041 1.00 91.88 164 GLY A O 1
ATOM 1219 N N . LEU A 1 165 ? 19.913 -4.501 -34.210 1.00 92.25 165 LEU A N 1
ATOM 1220 C CA . LEU A 1 165 ? 18.472 -4.739 -34.170 1.00 92.25 165 LEU A CA 1
ATOM 1221 C C . LEU A 1 165 ? 18.057 -5.615 -35.346 1.00 92.25 165 LEU A C 1
ATOM 1223 O O . LEU A 1 165 ? 18.102 -5.188 -36.498 1.00 92.25 165 LEU A O 1
ATOM 1227 N N . GLU A 1 166 ? 17.660 -6.850 -35.063 1.00 93.50 166 GLU A N 1
ATOM 1228 C CA . GLU A 1 166 ? 17.209 -7.803 -36.077 1.00 93.50 166 GLU A CA 1
ATOM 1229 C C . GLU A 1 166 ? 15.731 -7.589 -36.415 1.00 93.50 166 GLU A C 1
ATOM 1231 O O . GLU A 1 166 ? 14.952 -7.164 -35.569 1.00 93.50 166 GLU A O 1
ATOM 1236 N N . ARG A 1 167 ? 15.334 -7.964 -37.637 1.00 93.19 167 ARG A N 1
ATOM 1237 C CA . ARG A 1 167 ? 13.946 -7.973 -38.125 1.00 93.19 167 ARG A CA 1
ATOM 1238 C C . ARG A 1 167 ? 13.277 -6.597 -38.253 1.00 93.19 167 ARG A C 1
ATOM 1240 O O . ARG A 1 167 ? 12.099 -6.564 -38.590 1.00 93.19 167 ARG A O 1
ATOM 1247 N N . VAL A 1 168 ? 14.032 -5.511 -38.104 1.00 94.12 168 VAL A N 1
ATOM 1248 C CA . VAL A 1 168 ? 13.567 -4.137 -38.324 1.00 94.12 168 VAL A CA 1
ATOM 1249 C C . VAL A 1 168 ? 13.341 -3.887 -39.809 1.00 94.12 168 VAL A C 1
ATOM 1251 O O . VAL A 1 168 ? 14.171 -4.252 -40.651 1.00 94.12 168 VAL A O 1
ATOM 1254 N N . THR A 1 169 ? 12.221 -3.249 -40.127 1.00 93.75 169 THR A N 1
ATOM 1255 C CA . THR A 1 169 ? 11.827 -2.894 -41.487 1.00 93.75 169 THR A CA 1
ATOM 1256 C C . THR A 1 169 ? 12.634 -1.702 -42.007 1.00 93.75 169 THR A C 1
ATOM 1258 O O . THR A 1 169 ? 12.640 -0.617 -41.433 1.00 93.75 169 THR A O 1
ATOM 1261 N N . VAL A 1 170 ? 13.289 -1.898 -43.151 1.00 93.75 170 VAL A N 1
ATOM 1262 C CA . VAL A 1 170 ? 14.037 -0.870 -43.881 1.00 93.75 170 VAL A CA 1
ATOM 1263 C C . VAL A 1 170 ? 13.425 -0.717 -45.269 1.00 93.75 170 VAL A C 1
ATOM 1265 O O . VAL A 1 170 ? 13.360 -1.670 -46.048 1.00 93.75 170 VAL A O 1
ATOM 1268 N N . GLN A 1 171 ? 12.968 0.484 -45.597 1.00 93.94 171 GLN A N 1
ATOM 1269 C CA . GLN A 1 171 ? 12.493 0.849 -46.922 1.00 93.94 171 GLN A CA 1
ATOM 1270 C C . GLN A 1 171 ? 13.657 1.382 -47.762 1.00 93.94 171 GLN A C 1
ATOM 1272 O O . GLN A 1 171 ? 14.368 2.304 -47.370 1.00 93.94 171 GLN A O 1
ATOM 1277 N N . VAL A 1 172 ? 13.834 0.810 -48.948 1.00 93.19 172 VAL A N 1
ATOM 1278 C CA . VAL A 1 172 ? 14.846 1.217 -49.923 1.00 93.19 172 VAL A CA 1
ATOM 1279 C C . VAL A 1 172 ? 14.128 1.755 -51.154 1.00 93.19 172 VAL A C 1
ATOM 1281 O O . VAL A 1 172 ? 13.247 1.091 -51.704 1.00 93.19 172 VAL A O 1
ATOM 1284 N N . GLN A 1 173 ? 14.486 2.962 -51.586 1.00 92.81 173 GLN A N 1
ATOM 1285 C CA . GLN A 1 173 ? 13.939 3.609 -52.774 1.00 92.81 173 GLN A CA 1
ATOM 1286 C C . GLN A 1 173 ? 15.050 3.919 -53.782 1.00 92.81 173 GLN A C 1
ATOM 1288 O O . GLN A 1 173 ? 16.060 4.546 -53.460 1.00 92.81 173 GLN A O 1
ATOM 1293 N N . THR A 1 174 ? 14.839 3.495 -55.025 1.00 89.94 174 THR A N 1
ATOM 1294 C CA . THR A 1 174 ? 15.765 3.654 -56.150 1.00 89.94 174 THR A CA 1
ATOM 1295 C C . THR A 1 174 ? 15.006 4.241 -57.337 1.00 89.94 174 THR A C 1
ATOM 1297 O O . THR A 1 174 ? 14.181 3.563 -57.951 1.00 89.94 174 THR A O 1
ATOM 1300 N N . GLY A 1 175 ? 15.254 5.511 -57.667 1.00 85.25 175 GLY A N 1
ATOM 1301 C CA . GLY A 1 175 ? 14.446 6.223 -58.665 1.00 85.25 175 GLY A CA 1
ATOM 1302 C C . GLY A 1 175 ? 12.958 6.244 -58.280 1.00 85.25 175 GLY A C 1
ATOM 1303 O O . GLY A 1 175 ? 12.601 6.767 -57.225 1.00 85.25 175 GLY A O 1
ATOM 1304 N N . ASP A 1 176 ? 12.108 5.653 -59.125 1.00 79.81 176 ASP A N 1
ATOM 1305 C CA . ASP A 1 176 ? 10.653 5.556 -58.912 1.00 79.81 176 ASP A CA 1
ATOM 1306 C C . ASP A 1 176 ? 10.213 4.244 -58.226 1.00 79.81 176 ASP A C 1
ATOM 1308 O O . ASP A 1 176 ? 9.033 4.074 -57.911 1.00 79.81 176 ASP A O 1
ATOM 1312 N N . GLU A 1 177 ? 11.132 3.299 -58.007 1.00 86.88 177 GLU A N 1
ATOM 1313 C CA . GLU A 1 177 ? 10.839 2.009 -57.378 1.00 86.88 177 GLU A CA 1
ATOM 1314 C C . GLU A 1 177 ? 11.170 2.048 -55.884 1.00 86.88 177 GLU A C 1
ATOM 1316 O O . GLU A 1 177 ? 12.192 2.599 -55.475 1.00 86.88 177 GLU A O 1
ATOM 1321 N N . SER A 1 178 ? 10.319 1.439 -55.057 1.00 91.19 178 SER A N 1
ATOM 1322 C CA . SER A 1 178 ? 10.584 1.232 -53.634 1.00 91.19 178 SER A CA 1
ATOM 1323 C C . SER A 1 178 ? 10.244 -0.193 -53.215 1.00 91.19 178 SER A C 1
ATOM 1325 O O . SER A 1 178 ? 9.296 -0.805 -53.715 1.00 91.19 178 SER A O 1
ATOM 1327 N N . PHE A 1 179 ? 11.032 -0.735 -52.294 1.00 92.81 179 PHE A N 1
ATOM 1328 C CA . PHE A 1 179 ? 10.825 -2.054 -51.708 1.00 92.81 179 PHE A CA 1
ATOM 1329 C C . PHE A 1 179 ? 11.259 -2.056 -50.242 1.00 92.81 179 PHE A C 1
ATOM 1331 O O . PHE A 1 179 ? 12.007 -1.185 -49.803 1.00 92.81 179 PHE A O 1
ATOM 1338 N N . THR A 1 180 ? 10.776 -3.028 -49.473 1.00 94.00 180 THR A N 1
ATOM 1339 C CA . THR A 1 180 ? 11.132 -3.190 -48.061 1.00 94.00 180 THR A CA 1
ATOM 1340 C C . THR A 1 180 ? 11.977 -4.439 -47.858 1.00 94.00 180 THR A C 1
ATOM 1342 O O . THR A 1 180 ? 11.750 -5.482 -48.478 1.00 94.00 180 THR A O 1
ATOM 1345 N N . ILE A 1 181 ? 12.965 -4.324 -46.981 1.00 94.38 181 ILE A N 1
ATOM 1346 C CA . ILE A 1 181 ? 13.813 -5.413 -46.501 1.00 94.38 181 ILE A CA 1
ATOM 1347 C C . ILE A 1 181 ? 13.766 -5.428 -44.974 1.00 94.38 181 ILE A C 1
ATOM 1349 O O . ILE A 1 181 ? 13.415 -4.430 -44.356 1.00 94.38 181 ILE A O 1
ATOM 1353 N N . ALA A 1 182 ? 14.112 -6.559 -44.369 1.00 94.12 182 ALA A N 1
ATOM 1354 C CA . ALA A 1 182 ? 14.250 -6.667 -42.922 1.00 94.12 182 ALA A CA 1
ATOM 1355 C C . ALA A 1 182 ? 15.726 -6.852 -42.559 1.00 94.12 182 ALA A C 1
ATOM 1357 O O . ALA A 1 182 ? 16.461 -7.525 -43.293 1.00 94.12 182 ALA A O 1
ATOM 1358 N N . THR A 1 183 ? 16.155 -6.290 -41.433 1.00 95.88 183 THR A N 1
ATOM 1359 C CA . THR A 1 183 ? 17.506 -6.518 -40.908 1.00 95.88 183 THR A CA 1
ATOM 1360 C C . THR A 1 183 ? 17.695 -7.988 -40.514 1.00 95.88 183 THR A C 1
ATOM 1362 O O . THR A 1 183 ? 16.801 -8.649 -39.979 1.00 95.88 183 THR A O 1
ATOM 1365 N N . GLY A 1 184 ? 18.863 -8.537 -40.836 1.00 92.56 184 GLY A N 1
ATOM 1366 C CA . GLY A 1 184 ? 19.268 -9.901 -40.515 1.00 92.56 184 GLY A CA 1
ATOM 1367 C C . GLY A 1 184 ? 20.002 -10.004 -39.173 1.00 92.56 184 GLY A C 1
ATOM 1368 O O . GLY A 1 184 ? 19.947 -9.076 -38.366 1.00 92.56 184 GLY A O 1
ATOM 1369 N N . PRO A 1 185 ? 20.714 -11.123 -38.935 1.00 92.25 185 PRO A N 1
ATOM 1370 C CA . PRO A 1 185 ? 21.483 -11.332 -37.713 1.00 92.25 185 PRO A CA 1
ATOM 1371 C C . PRO A 1 185 ? 22.478 -10.203 -37.441 1.00 92.25 185 PRO A C 1
ATOM 1373 O O . PRO A 1 185 ? 23.213 -9.795 -38.343 1.00 92.25 185 PRO A O 1
ATOM 1376 N N . GLY A 1 186 ? 22.508 -9.711 -36.201 1.00 88.88 186 GLY A N 1
ATOM 1377 C CA . GLY A 1 186 ? 23.360 -8.579 -35.823 1.00 88.88 186 GLY A CA 1
ATOM 1378 C C . GLY A 1 186 ? 22.956 -7.246 -36.463 1.00 88.88 186 GLY A C 1
ATOM 1379 O O . GLY A 1 186 ? 23.793 -6.359 -36.582 1.00 88.88 186 GLY A O 1
ATOM 1380 N N . GLY A 1 187 ? 21.700 -7.104 -36.896 1.00 93.19 187 GLY A N 1
ATOM 1381 C CA . GLY A 1 187 ? 21.133 -5.854 -37.411 1.00 93.19 187 GLY A CA 1
ATOM 1382 C C . GLY A 1 187 ? 21.563 -5.459 -38.822 1.00 93.19 187 GLY A C 1
ATOM 1383 O O . GLY A 1 187 ? 21.231 -4.373 -39.295 1.00 93.19 187 GLY A O 1
ATOM 1384 N N . VAL A 1 188 ? 22.288 -6.334 -39.522 1.00 94.81 188 VAL A N 1
ATOM 1385 C CA . VAL A 1 188 ? 22.804 -6.059 -40.868 1.00 94.81 188 VAL A CA 1
ATOM 1386 C C . VAL A 1 188 ? 21.701 -6.231 -41.908 1.00 94.81 188 VAL A C 1
ATOM 1388 O O . VAL A 1 188 ? 21.058 -7.278 -41.966 1.00 94.81 188 VAL A O 1
ATOM 1391 N N . PHE A 1 189 ? 21.520 -5.250 -42.788 1.00 94.75 189 PHE A N 1
ATOM 1392 C CA . PHE A 1 189 ? 20.662 -5.369 -43.967 1.00 94.75 189 PHE A CA 1
ATOM 1393 C C . PHE A 1 189 ? 21.491 -5.327 -45.249 1.00 94.75 189 PHE A C 1
ATOM 1395 O O . PHE A 1 189 ? 22.568 -4.729 -45.308 1.00 94.75 189 PHE A O 1
ATOM 1402 N N . SER A 1 190 ? 20.993 -5.997 -46.286 1.00 94.12 190 SER A N 1
ATOM 1403 C CA . SER A 1 190 ? 21.679 -6.093 -47.569 1.00 94.12 190 SER A CA 1
ATOM 1404 C C . SER A 1 190 ? 20.680 -6.246 -48.712 1.00 94.12 190 SER A C 1
ATOM 1406 O O . SER A 1 190 ? 19.752 -7.051 -48.609 1.00 94.12 190 SER A O 1
ATOM 1408 N N . ALA A 1 191 ? 20.860 -5.484 -49.792 1.00 93.62 191 ALA A N 1
ATOM 1409 C CA . ALA A 1 191 ? 19.998 -5.527 -50.973 1.00 93.62 191 ALA A CA 1
ATOM 1410 C C . ALA A 1 191 ? 20.774 -5.253 -52.269 1.00 93.62 191 ALA A C 1
ATOM 1412 O O . ALA A 1 191 ? 21.722 -4.469 -52.285 1.00 93.62 191 ALA A O 1
ATOM 1413 N N . GLU A 1 192 ? 20.354 -5.886 -53.365 1.00 93.19 192 GLU A N 1
ATOM 1414 C CA . GLU A 1 192 ? 20.840 -5.558 -54.709 1.00 93.19 192 GLU A CA 1
ATOM 1415 C C . GLU A 1 192 ? 20.058 -4.352 -55.244 1.00 93.19 192 GLU A C 1
ATOM 1417 O O . GLU A 1 192 ? 18.827 -4.377 -55.284 1.00 93.19 192 GLU A O 1
ATOM 1422 N N . VAL A 1 193 ? 20.766 -3.294 -55.644 1.00 92.25 193 VAL A N 1
ATOM 1423 C CA . VAL A 1 193 ? 20.177 -2.024 -56.101 1.00 92.25 193 VAL A CA 1
ATOM 1424 C C . VAL A 1 193 ? 20.779 -1.584 -57.440 1.00 92.25 193 VAL A C 1
ATOM 1426 O O . VAL A 1 193 ? 21.958 -1.843 -57.705 1.00 92.25 193 VAL A O 1
ATOM 1429 N N . PRO A 1 194 ? 20.012 -0.911 -58.319 1.00 91.06 194 PRO A N 1
ATOM 1430 C CA . PRO A 1 194 ? 20.576 -0.263 -59.499 1.00 91.06 194 PRO A CA 1
ATOM 1431 C C . PRO A 1 194 ? 21.640 0.779 -59.107 1.00 91.06 194 PRO A C 1
ATOM 1433 O O . PRO A 1 194 ? 21.520 1.400 -58.050 1.00 91.06 194 PRO A O 1
ATOM 1436 N N . PRO A 1 195 ? 22.674 1.012 -59.937 1.00 89.19 195 PRO A N 1
ATOM 1437 C CA . PRO A 1 195 ? 23.644 2.068 -59.665 1.00 89.19 195 PRO A CA 1
ATOM 1438 C C . PRO A 1 195 ? 22.993 3.456 -59.733 1.00 89.19 195 PRO A C 1
ATOM 1440 O O . PRO A 1 195 ? 22.167 3.721 -60.609 1.00 89.19 195 PRO A O 1
ATOM 1443 N N . GLY A 1 196 ? 23.417 4.351 -58.844 1.00 89.06 196 GLY A N 1
ATOM 1444 C CA . GLY A 1 196 ? 22.861 5.691 -58.669 1.00 89.06 196 GLY A CA 1
ATOM 1445 C C . GLY A 1 196 ? 22.566 6.021 -57.200 1.00 89.06 196 GLY A C 1
ATOM 1446 O O . GLY A 1 196 ? 22.966 5.266 -56.310 1.00 89.06 196 GLY A O 1
ATOM 1447 N N . PRO A 1 197 ? 21.874 7.143 -56.943 1.00 91.81 197 PRO A N 1
ATOM 1448 C CA . PRO A 1 197 ? 21.449 7.521 -55.603 1.00 91.81 197 PRO A CA 1
ATOM 1449 C C . PRO A 1 197 ? 20.325 6.599 -55.118 1.00 91.81 197 PRO A C 1
ATOM 1451 O O . PRO A 1 197 ? 19.325 6.390 -55.812 1.00 91.81 197 PRO A O 1
ATOM 1454 N N . VAL A 1 198 ? 20.488 6.072 -53.909 1.00 92.31 198 VAL A N 1
ATOM 1455 C CA . VAL A 1 198 ? 19.544 5.187 -53.225 1.00 92.31 198 VAL A CA 1
ATOM 1456 C C . VAL A 1 198 ? 19.126 5.839 -51.917 1.00 92.31 198 VAL A C 1
ATOM 1458 O O . VAL A 1 198 ? 19.978 6.216 -51.120 1.00 92.31 198 VAL A O 1
ATOM 1461 N N . LEU A 1 199 ? 17.825 5.972 -51.684 1.00 91.75 199 LEU A N 1
ATOM 1462 C CA . LEU A 1 199 ? 17.286 6.472 -50.425 1.00 91.75 199 LEU A CA 1
ATOM 1463 C C . LEU A 1 199 ? 16.968 5.285 -49.510 1.00 91.75 199 LEU A C 1
ATOM 1465 O O . LEU A 1 199 ? 16.215 4.391 -49.892 1.00 91.75 199 LEU A O 1
ATOM 1469 N N . VAL A 1 200 ? 17.548 5.278 -48.314 1.00 91.94 200 VAL A N 1
ATOM 1470 C CA . VAL A 1 200 ? 17.323 4.268 -47.273 1.00 91.94 200 VAL A CA 1
ATOM 1471 C C . VAL A 1 200 ? 16.559 4.925 -46.136 1.00 91.94 200 VAL A C 1
ATOM 1473 O O . VAL A 1 200 ? 17.000 5.962 -45.655 1.00 91.94 200 VAL A O 1
ATOM 1476 N N . ILE A 1 201 ? 15.440 4.335 -45.719 1.00 91.25 201 ILE A N 1
ATOM 1477 C CA . ILE A 1 201 ? 14.576 4.821 -44.637 1.00 91.25 201 ILE A CA 1
ATOM 1478 C C . ILE A 1 201 ? 14.328 3.660 -43.675 1.00 91.25 201 ILE A C 1
ATOM 1480 O O . ILE A 1 201 ? 13.916 2.586 -44.111 1.00 91.25 201 ILE A O 1
ATOM 1484 N N . VAL A 1 202 ? 14.569 3.856 -42.384 1.00 91.88 202 VAL A N 1
ATOM 1485 C CA . VAL A 1 202 ? 14.216 2.871 -41.349 1.00 91.88 202 VAL A CA 1
ATOM 1486 C C . VAL A 1 202 ? 12.845 3.216 -40.776 1.00 91.88 202 VAL A C 1
ATOM 1488 O O . VAL A 1 202 ? 12.562 4.388 -40.542 1.00 91.88 202 VAL A O 1
ATOM 1491 N N . ASP A 1 203 ? 11.989 2.211 -40.589 1.00 88.75 203 ASP A N 1
ATOM 1492 C CA . ASP A 1 203 ? 10.690 2.385 -39.932 1.00 88.75 203 ASP A CA 1
ATOM 1493 C C . ASP A 1 203 ? 10.900 2.544 -38.418 1.00 88.75 203 ASP A C 1
ATOM 1495 O O . ASP A 1 203 ? 11.286 1.593 -37.740 1.00 88.75 203 ASP A O 1
ATOM 1499 N N . ASP A 1 204 ? 10.681 3.750 -37.890 1.00 85.31 204 ASP A N 1
ATOM 1500 C CA . ASP A 1 204 ? 10.801 4.068 -36.462 1.00 85.31 204 ASP A CA 1
ATOM 1501 C C . ASP A 1 204 ? 9.607 3.593 -35.626 1.00 85.31 204 ASP A C 1
ATOM 1503 O O . ASP A 1 204 ? 9.679 3.583 -34.398 1.00 85.31 204 ASP A O 1
ATOM 1507 N N . GLY A 1 205 ? 8.523 3.170 -36.279 1.00 85.38 205 GLY A N 1
ATOM 1508 C CA . GLY A 1 205 ? 7.357 2.552 -35.655 1.00 85.38 205 GLY A CA 1
ATOM 1509 C C . GLY A 1 205 ? 7.406 1.023 -35.623 1.00 85.38 205 GLY A C 1
ATOM 1510 O O . GLY A 1 205 ? 6.394 0.397 -35.288 1.00 85.38 205 GLY A O 1
ATOM 1511 N N . ASP A 1 206 ? 8.532 0.410 -36.001 1.00 89.81 206 ASP A N 1
ATOM 1512 C CA . ASP A 1 206 ? 8.674 -1.045 -36.047 1.00 89.81 206 ASP A CA 1
ATOM 1513 C C . ASP A 1 206 ? 8.585 -1.661 -34.630 1.00 89.81 206 ASP A C 1
ATOM 1515 O O . ASP A 1 206 ? 9.276 -1.211 -33.715 1.00 89.81 206 ASP A O 1
ATOM 1519 N N . PRO A 1 207 ? 7.756 -2.704 -34.407 1.00 89.75 207 PRO A N 1
ATOM 1520 C CA . PRO A 1 207 ? 7.573 -3.320 -33.089 1.00 89.75 207 PRO A CA 1
ATOM 1521 C C . PRO A 1 207 ? 8.817 -4.027 -32.531 1.00 89.75 207 PRO A C 1
ATOM 1523 O O . PRO A 1 207 ? 8.803 -4.418 -31.364 1.00 89.75 207 PRO A O 1
ATOM 1526 N N . GLU A 1 208 ? 9.856 -4.252 -33.341 1.00 89.62 208 GLU A N 1
ATOM 1527 C CA . GLU A 1 208 ? 11.137 -4.798 -32.874 1.00 89.62 208 GLU A CA 1
ATOM 1528 C C . GLU A 1 208 ? 12.017 -3.715 -32.206 1.00 89.62 208 GLU A C 1
ATOM 1530 O O . GLU A 1 208 ? 13.007 -4.051 -31.552 1.00 89.62 208 GLU A O 1
ATOM 1535 N N . ILE A 1 209 ? 11.660 -2.427 -32.323 1.00 89.00 209 ILE A N 1
ATOM 1536 C CA . ILE A 1 209 ? 12.331 -1.319 -31.629 1.00 89.00 209 ILE A CA 1
ATOM 1537 C C . ILE A 1 209 ? 11.815 -1.245 -30.179 1.00 89.00 209 ILE A C 1
ATOM 1539 O O . ILE A 1 209 ? 10.607 -1.109 -29.964 1.00 89.00 209 ILE A O 1
ATOM 1543 N N . PRO A 1 210 ? 12.694 -1.327 -29.161 1.00 88.00 210 PRO A N 1
ATOM 1544 C CA . PRO A 1 210 ? 12.275 -1.250 -27.763 1.00 88.00 210 PRO A CA 1
ATOM 1545 C C . PRO A 1 210 ? 11.654 0.106 -27.398 1.00 88.00 210 PRO A C 1
ATOM 1547 O O . PRO A 1 210 ? 12.081 1.156 -27.879 1.00 88.00 210 PRO A O 1
ATOM 1550 N N . GLU A 1 211 ? 10.672 0.094 -26.493 1.00 84.94 211 GLU A N 1
ATOM 1551 C CA . GLU A 1 211 ? 10.074 1.330 -25.978 1.00 84.94 211 GLU A CA 1
ATOM 1552 C C . GLU A 1 211 ? 11.130 2.233 -25.323 1.00 84.94 211 GLU A C 1
ATOM 1554 O O . GLU A 1 211 ? 12.035 1.769 -24.630 1.00 84.94 211 GLU A O 1
ATOM 1559 N N . GLY A 1 212 ? 10.996 3.545 -25.531 1.00 83.81 212 GLY A N 1
ATOM 1560 C CA . GLY A 1 212 ? 11.937 4.534 -25.008 1.00 83.81 212 GLY A CA 1
ATOM 1561 C C . GLY A 1 212 ? 13.192 4.723 -25.857 1.00 83.81 212 GLY A C 1
ATOM 1562 O O . GLY A 1 212 ? 14.054 5.496 -25.455 1.00 83.81 212 GLY A O 1
ATOM 1563 N N . PHE A 1 213 ? 13.294 4.088 -27.026 1.00 86.88 213 PHE A N 1
ATOM 1564 C CA . PHE A 1 213 ? 14.360 4.340 -27.994 1.00 86.88 213 PHE A CA 1
ATOM 1565 C C . PHE A 1 213 ? 13.866 5.187 -29.165 1.00 86.88 213 PHE A C 1
ATOM 1567 O O . PHE A 1 213 ? 12.720 5.076 -29.596 1.00 86.88 213 PHE A O 1
ATOM 1574 N N . PHE A 1 214 ? 14.739 6.049 -29.675 1.00 84.88 214 PHE A N 1
ATOM 1575 C CA . PHE A 1 214 ? 14.461 6.907 -30.818 1.00 84.88 214 PHE A CA 1
ATOM 1576 C C . PHE A 1 214 ? 15.720 7.107 -31.653 1.00 84.88 214 PHE A C 1
ATOM 1578 O O . PHE A 1 214 ? 16.839 6.849 -31.219 1.00 84.88 214 PHE A O 1
ATOM 1585 N N . VAL A 1 215 ? 15.535 7.612 -32.858 1.00 84.38 215 VAL A N 1
ATOM 1586 C CA . VAL A 1 215 ? 16.617 8.052 -33.732 1.00 84.38 215 VAL A CA 1
ATOM 1587 C C . VAL A 1 215 ? 16.234 9.427 -34.266 1.00 84.38 215 VAL A C 1
ATOM 1589 O O . VAL A 1 215 ? 15.054 9.716 -34.472 1.00 84.38 215 VAL A O 1
ATOM 1592 N N . ASP A 1 216 ? 17.216 10.312 -34.424 1.00 76.50 216 ASP A N 1
ATOM 1593 C CA . ASP A 1 216 ? 16.962 11.635 -34.992 1.00 76.50 216 ASP A CA 1
ATOM 1594 C C . ASP A 1 216 ? 16.394 11.495 -36.414 1.00 76.50 216 ASP A C 1
ATOM 1596 O O . ASP A 1 216 ? 16.852 10.670 -37.207 1.00 76.50 216 ASP A O 1
ATOM 1600 N N . THR A 1 217 ? 15.419 12.335 -36.754 1.00 68.56 217 THR A N 1
ATOM 1601 C CA . THR A 1 217 ? 14.872 12.475 -38.108 1.00 68.56 217 THR A CA 1
ATOM 1602 C C . THR A 1 217 ? 15.933 12.649 -39.190 1.00 68.56 217 THR A C 1
ATOM 1604 O O . THR A 1 217 ? 15.753 12.132 -40.291 1.00 68.56 217 THR A O 1
ATOM 1607 N N . ASP A 1 218 ? 17.053 13.303 -38.876 1.00 69.81 218 ASP A N 1
ATOM 1608 C CA . ASP A 1 218 ? 18.164 13.480 -39.818 1.00 69.81 218 ASP A CA 1
ATOM 1609 C C . ASP A 1 218 ? 18.935 12.171 -40.091 1.00 69.81 218 ASP A C 1
ATOM 1611 O O . ASP A 1 218 ? 19.585 12.040 -41.127 1.00 69.81 218 ASP A O 1
ATOM 1615 N N . ASN A 1 219 ? 18.826 11.186 -39.193 1.00 77.31 219 ASN A N 1
ATOM 1616 C CA . ASN A 1 219 ? 19.477 9.876 -39.283 1.00 77.31 219 ASN A CA 1
ATOM 1617 C C . ASN A 1 219 ? 18.506 8.748 -39.682 1.00 77.31 219 ASN A C 1
ATOM 1619 O O . ASN A 1 219 ? 18.948 7.651 -40.029 1.00 77.31 219 ASN A O 1
ATOM 1623 N N . LEU A 1 220 ? 17.192 9.011 -39.674 1.00 81.44 220 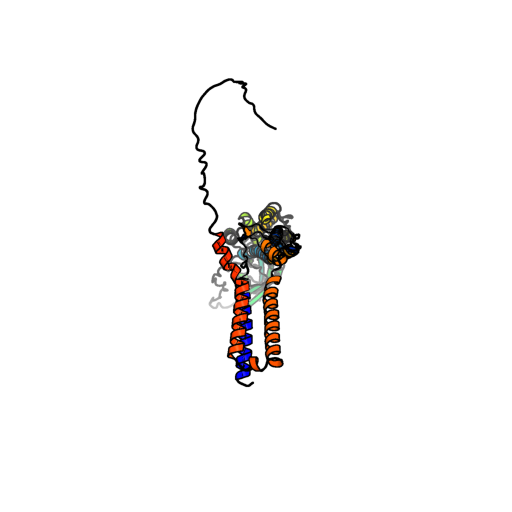LEU A N 1
ATOM 1624 C CA . LEU A 1 220 ? 16.151 8.060 -40.085 1.00 81.44 220 LEU A CA 1
ATOM 1625 C C . LEU A 1 220 ? 16.179 7.729 -41.572 1.00 81.44 220 LEU A C 1
ATOM 1627 O O . LEU A 1 220 ? 15.788 6.632 -41.982 1.00 81.44 220 LEU A O 1
ATOM 1631 N N . ALA A 1 221 ? 16.620 8.693 -42.376 1.00 85.94 221 ALA A N 1
ATOM 1632 C CA . ALA A 1 221 ? 16.697 8.571 -43.814 1.00 85.94 221 ALA A CA 1
ATOM 1633 C C . ALA A 1 221 ? 18.040 9.080 -44.331 1.00 85.94 221 ALA A C 1
ATOM 1635 O O . ALA A 1 221 ? 18.476 10.176 -43.992 1.00 85.94 221 ALA A O 1
ATOM 1636 N N . GLN A 1 222 ? 18.675 8.312 -45.212 1.00 89.62 222 GLN A N 1
ATOM 1637 C CA . GLN A 1 222 ? 19.960 8.678 -45.801 1.00 89.62 222 GLN A CA 1
ATOM 1638 C C . GLN A 1 222 ? 20.004 8.369 -47.295 1.00 89.62 222 GLN A C 1
ATOM 1640 O O . GLN A 1 222 ? 19.452 7.370 -47.759 1.00 89.62 222 GLN A O 1
ATOM 1645 N N . ILE A 1 223 ? 20.686 9.230 -48.052 1.00 90.12 223 ILE A N 1
ATOM 1646 C CA . ILE A 1 223 ? 20.976 8.997 -49.469 1.00 90.12 223 ILE A CA 1
ATOM 1647 C C . ILE A 1 223 ? 22.365 8.366 -49.579 1.00 90.12 223 ILE A C 1
ATOM 1649 O O . ILE A 1 223 ? 23.357 8.950 -49.145 1.00 90.12 223 ILE A O 1
ATOM 1653 N N . VAL A 1 224 ? 22.429 7.191 -50.197 1.00 91.56 224 VAL A N 1
ATOM 1654 C CA . VAL A 1 224 ? 23.650 6.427 -50.455 1.00 91.56 224 VAL A CA 1
ATOM 1655 C C . VAL A 1 224 ? 23.921 6.418 -51.956 1.00 91.56 224 VAL A C 1
ATOM 1657 O O . VAL A 1 224 ? 23.065 6.042 -52.751 1.00 91.56 224 VAL A O 1
ATOM 1660 N N . GLU A 1 225 ? 25.122 6.820 -52.361 1.00 92.00 225 GLU A N 1
ATOM 1661 C CA . GLU A 1 225 ? 25.552 6.769 -53.762 1.00 92.00 225 GLU A CA 1
ATOM 1662 C C . GLU A 1 225 ? 26.157 5.393 -54.076 1.00 92.00 225 GLU A C 1
ATOM 1664 O O . GLU A 1 225 ? 27.189 5.015 -53.516 1.00 92.00 225 GLU A O 1
ATOM 1669 N N . CYS A 1 226 ? 25.527 4.639 -54.980 1.00 91.00 226 CYS A N 1
ATOM 1670 C CA . CYS A 1 226 ? 25.938 3.278 -55.325 1.00 91.00 226 CYS A CA 1
ATOM 1671 C C . CYS A 1 226 ? 26.551 3.194 -56.731 1.00 91.00 226 CYS A C 1
ATOM 1673 O O . CYS A 1 226 ? 25.954 3.610 -57.726 1.00 91.00 226 CYS A O 1
ATOM 1675 N N . VAL A 1 227 ? 27.746 2.603 -56.828 1.00 90.75 227 VAL A N 1
ATOM 1676 C CA . VAL A 1 227 ? 28.482 2.415 -58.089 1.00 90.75 227 VAL A CA 1
ATOM 1677 C C . VAL A 1 227 ? 28.261 0.999 -58.631 1.00 90.75 227 VAL A C 1
ATOM 1679 O O . VAL A 1 227 ? 28.235 0.025 -57.884 1.00 90.75 227 VAL A O 1
ATOM 1682 N N . SER A 1 228 ? 28.109 0.878 -59.954 1.00 89.12 228 SER A N 1
ATOM 1683 C CA . SER A 1 228 ? 27.848 -0.393 -60.649 1.00 89.12 228 SER A CA 1
ATOM 1684 C C . SER A 1 228 ? 28.887 -1.464 -60.300 1.00 89.12 228 SER A C 1
ATOM 1686 O O . SER A 1 228 ? 30.066 -1.304 -60.614 1.00 89.12 228 SER A O 1
ATOM 1688 N N . GLY A 1 229 ? 28.433 -2.599 -59.761 1.00 86.81 229 GLY A N 1
ATOM 1689 C CA . GLY A 1 229 ? 29.280 -3.746 -59.417 1.00 86.81 229 GLY A CA 1
ATOM 1690 C C . GLY A 1 229 ? 30.135 -3.582 -58.152 1.00 86.81 229 GLY A C 1
ATOM 1691 O O . GLY A 1 229 ? 30.969 -4.449 -57.889 1.00 86.81 229 GLY A O 1
ATOM 1692 N N . GLU A 1 230 ? 29.942 -2.509 -57.379 1.00 91.19 230 GLU A N 1
ATOM 1693 C CA . GLU A 1 230 ? 30.622 -2.270 -56.100 1.00 91.19 230 GLU A CA 1
ATOM 1694 C C . GLU A 1 230 ? 29.667 -2.433 -54.903 1.00 91.19 230 GLU A C 1
ATOM 1696 O O . GLU A 1 230 ? 28.441 -2.462 -55.047 1.00 91.19 230 GLU A O 1
ATOM 1701 N N . GLN A 1 231 ? 30.245 -2.563 -53.704 1.00 91.56 231 GLN A N 1
ATOM 1702 C CA . GLN A 1 231 ? 29.500 -2.472 -52.447 1.00 91.56 231 GLN A CA 1
ATOM 1703 C C . GLN A 1 231 ? 29.380 -1.004 -52.039 1.00 91.56 231 GLN A C 1
ATOM 1705 O O . GLN A 1 231 ? 30.393 -0.312 -51.937 1.00 91.56 231 GLN A O 1
ATOM 1710 N N . CYS A 1 232 ? 28.158 -0.548 -51.782 1.00 92.62 232 CYS A N 1
ATOM 1711 C CA . CYS A 1 232 ? 27.883 0.755 -51.190 1.00 92.62 232 CYS A CA 1
ATOM 1712 C C . CYS A 1 232 ? 27.434 0.576 -49.736 1.00 92.62 232 CYS A C 1
ATOM 1714 O O . CYS A 1 232 ? 26.641 -0.313 -49.419 1.00 92.62 232 CYS A O 1
ATOM 1716 N N . PHE A 1 233 ? 27.966 1.418 -48.852 1.00 92.69 233 PHE A N 1
ATOM 1717 C CA . PHE A 1 233 ? 27.716 1.346 -47.416 1.00 92.69 233 PHE A CA 1
ATOM 1718 C C . PHE A 1 233 ? 26.781 2.473 -46.996 1.00 92.69 233 PHE A C 1
ATOM 1720 O O . PHE A 1 233 ? 27.100 3.646 -47.189 1.00 92.69 233 PHE A O 1
ATOM 1727 N N . ALA A 1 234 ? 25.647 2.106 -46.409 1.00 91.88 234 ALA A N 1
ATOM 1728 C CA . ALA A 1 234 ? 24.845 3.028 -45.624 1.00 91.88 234 ALA A CA 1
ATOM 1729 C C . ALA A 1 234 ? 25.556 3.293 -44.287 1.00 91.88 234 ALA A C 1
ATOM 1731 O O . ALA A 1 234 ? 26.147 2.378 -43.704 1.00 91.88 234 ALA A O 1
ATOM 1732 N N . ALA A 1 235 ? 25.507 4.533 -43.800 1.00 91.00 235 ALA A N 1
ATOM 1733 C CA . ALA A 1 235 ? 25.977 4.866 -42.462 1.00 91.00 235 ALA A CA 1
ATOM 1734 C C . ALA A 1 235 ? 25.190 4.051 -41.413 1.00 91.00 235 ALA A C 1
ATOM 1736 O O . ALA A 1 235 ? 23.995 3.816 -41.624 1.00 91.00 235 ALA A O 1
ATOM 1737 N N . PRO A 1 236 ? 25.827 3.603 -40.314 1.00 91.56 236 PRO A N 1
ATOM 1738 C CA . PRO A 1 236 ? 25.129 2.938 -39.218 1.00 91.56 236 PRO A CA 1
ATOM 1739 C C . PRO A 1 236 ? 23.978 3.796 -38.686 1.00 91.56 236 PRO A C 1
ATOM 1741 O O . PRO A 1 236 ? 24.154 4.990 -38.460 1.00 91.56 236 PRO A O 1
ATOM 1744 N N . ILE A 1 237 ? 22.809 3.186 -38.487 1.00 91.44 237 ILE A N 1
ATOM 1745 C CA . ILE A 1 237 ? 21.633 3.857 -37.923 1.00 91.44 237 ILE A CA 1
ATOM 1746 C C . ILE A 1 237 ? 21.457 3.359 -36.488 1.00 91.44 237 ILE A C 1
ATOM 1748 O O . ILE A 1 237 ? 21.043 2.217 -36.270 1.00 91.44 237 ILE A O 1
ATOM 1752 N N . GLY A 1 238 ? 21.827 4.208 -35.530 1.00 90.44 238 GLY A N 1
ATOM 1753 C CA . GLY A 1 238 ? 21.764 3.927 -34.098 1.00 90.44 238 GLY A CA 1
ATOM 1754 C C . GLY A 1 238 ? 20.507 4.504 -33.453 1.00 90.44 238 GLY A C 1
ATOM 1755 O O . GLY A 1 238 ? 20.233 5.698 -33.578 1.00 90.44 238 GLY A O 1
ATOM 1756 N N . PHE A 1 239 ? 19.755 3.657 -32.755 1.00 91.25 239 PHE A N 1
ATOM 1757 C CA . PHE A 1 239 ? 18.647 4.061 -31.896 1.00 91.25 239 PHE A CA 1
ATOM 1758 C C . PHE A 1 239 ? 19.173 4.367 -30.496 1.00 91.25 239 PHE A C 1
ATOM 1760 O O . PHE A 1 239 ? 19.665 3.469 -29.815 1.00 91.25 239 PHE A O 1
ATOM 1767 N N . GLN A 1 240 ? 19.041 5.617 -30.067 1.00 89.19 240 GLN A N 1
ATOM 1768 C CA . GLN A 1 240 ? 19.469 6.107 -28.761 1.00 89.19 240 GLN A CA 1
ATOM 1769 C C . GLN A 1 240 ? 18.328 6.046 -27.751 1.00 89.19 240 GLN A C 1
ATOM 1771 O O . GLN A 1 240 ? 17.149 6.132 -28.101 1.00 89.19 240 GLN A O 1
ATOM 1776 N N . VAL A 1 241 ? 18.680 5.939 -26.474 1.00 89.88 241 VAL A N 1
ATOM 1777 C CA . VAL A 1 241 ? 17.700 5.947 -25.388 1.00 89.88 241 VAL A CA 1
ATOM 1778 C C . VAL A 1 241 ? 17.176 7.369 -25.118 1.00 89.88 241 VAL A C 1
ATOM 1780 O O . VAL A 1 241 ? 17.939 8.314 -24.918 1.00 89.88 241 VAL A O 1
ATOM 1783 N N . ASN A 1 242 ? 15.855 7.535 -25.082 1.00 89.38 242 ASN A N 1
ATOM 1784 C CA . ASN A 1 242 ? 15.170 8.768 -24.700 1.00 89.38 242 ASN A CA 1
ATOM 1785 C C . ASN A 1 242 ? 14.907 8.780 -23.190 1.00 89.38 242 ASN A C 1
ATOM 1787 O O . ASN A 1 242 ? 13.823 8.408 -22.733 1.00 89.38 242 ASN A O 1
ATOM 1791 N N . LEU A 1 243 ? 15.897 9.191 -22.400 1.00 90.69 243 LEU A N 1
ATOM 1792 C CA . LEU A 1 243 ? 15.745 9.330 -20.950 1.00 90.69 243 LEU A CA 1
ATOM 1793 C C . LEU A 1 243 ? 15.450 10.778 -20.564 1.00 90.69 243 LEU A C 1
ATOM 1795 O O . LEU A 1 243 ? 16.119 11.710 -21.017 1.00 90.69 243 LEU A O 1
ATOM 1799 N N . ARG A 1 244 ? 14.502 10.973 -19.642 1.00 92.69 244 ARG A N 1
ATOM 1800 C CA . ARG A 1 244 ? 14.385 12.252 -18.932 1.00 92.69 244 ARG A CA 1
ATOM 1801 C C . ARG A 1 244 ? 15.613 12.481 -18.063 1.00 92.69 244 ARG A C 1
ATOM 1803 O O . ARG A 1 244 ? 16.249 11.545 -17.579 1.00 92.69 244 ARG A O 1
ATOM 1810 N N . SER A 1 245 ? 15.923 13.751 -17.809 1.00 93.19 245 SER A N 1
ATOM 1811 C CA . SER A 1 245 ? 17.005 14.085 -16.884 1.00 93.19 245 SER A CA 1
ATOM 1812 C C . SER A 1 245 ? 16.694 13.563 -15.476 1.00 93.19 245 SER A C 1
ATOM 1814 O O . SER A 1 245 ? 15.570 13.703 -14.987 1.00 93.19 245 SER A O 1
ATOM 1816 N N . ALA A 1 246 ? 17.699 12.997 -14.800 1.00 94.12 246 ALA A N 1
ATOM 1817 C CA . ALA A 1 246 ? 17.523 12.456 -13.452 1.00 94.12 246 ALA A CA 1
ATOM 1818 C C . ALA A 1 246 ? 16.964 13.510 -12.477 1.00 94.12 246 ALA A C 1
ATOM 1820 O O . ALA A 1 246 ? 16.073 13.207 -11.694 1.00 94.12 246 ALA A O 1
ATOM 1821 N N . GLU A 1 247 ? 17.411 14.766 -12.575 1.00 95.50 247 GLU A N 1
ATOM 1822 C CA . GLU A 1 247 ? 16.943 15.865 -11.716 1.00 95.50 247 GLU A CA 1
ATOM 1823 C C . GLU A 1 247 ? 15.439 16.152 -11.880 1.00 95.50 247 GLU A C 1
ATOM 1825 O O . GLU A 1 247 ? 14.745 16.423 -10.894 1.00 95.50 247 GLU A O 1
ATOM 1830 N N . GLU A 1 248 ? 14.914 16.063 -13.106 1.00 95.75 248 GLU A N 1
ATOM 1831 C CA . GLU A 1 248 ? 13.487 16.246 -13.386 1.00 95.75 248 GLU A CA 1
ATOM 1832 C C . GLU A 1 248 ? 12.654 15.114 -12.776 1.00 95.75 248 GLU A C 1
ATOM 1834 O O . GLU A 1 248 ? 11.678 15.378 -12.065 1.00 95.75 248 GLU A O 1
ATOM 1839 N N . VAL A 1 249 ? 13.072 13.863 -12.995 1.00 96.75 249 VAL A N 1
ATOM 1840 C CA . VAL A 1 249 ? 12.382 12.678 -12.463 1.00 96.75 249 VAL A CA 1
ATOM 1841 C C . VAL A 1 249 ? 12.430 12.675 -10.936 1.00 96.75 249 VAL A C 1
ATOM 1843 O O . VAL A 1 249 ? 11.394 12.537 -10.283 1.00 96.75 249 VAL A O 1
ATOM 1846 N N . GLU A 1 250 ? 13.604 12.898 -10.343 1.00 97.12 250 GLU A N 1
ATOM 1847 C CA . GLU A 1 250 ? 13.778 12.965 -8.891 1.00 97.12 250 GLU A CA 1
ATOM 1848 C C . GLU A 1 250 ? 12.878 14.040 -8.266 1.00 97.12 250 GLU A C 1
ATOM 1850 O O . GLU A 1 250 ? 12.213 13.785 -7.257 1.00 97.12 250 GLU A O 1
ATOM 1855 N N . SER A 1 251 ? 12.794 15.221 -8.889 1.00 96.62 251 SER A N 1
ATOM 1856 C CA . SER A 1 251 ? 11.939 16.320 -8.426 1.00 96.62 251 SER A CA 1
ATOM 1857 C C . SER A 1 251 ? 10.450 15.971 -8.499 1.00 96.62 251 SER A C 1
ATOM 1859 O O . SER A 1 251 ? 9.699 16.274 -7.565 1.00 96.62 251 SER A O 1
ATOM 1861 N N . ALA A 1 252 ? 10.012 15.314 -9.577 1.00 96.69 252 ALA A N 1
ATOM 1862 C CA . ALA A 1 252 ? 8.626 14.881 -9.747 1.00 96.69 252 ALA A CA 1
ATOM 1863 C C . ALA A 1 252 ? 8.224 13.826 -8.700 1.00 96.69 252 ALA A C 1
ATOM 1865 O O . ALA A 1 252 ? 7.168 13.935 -8.068 1.00 96.69 252 ALA A O 1
ATOM 1866 N N . ILE A 1 253 ? 9.094 12.843 -8.457 1.00 97.69 253 ILE A N 1
ATOM 1867 C CA . ILE A 1 253 ? 8.866 11.775 -7.477 1.00 97.69 253 ILE A CA 1
ATOM 1868 C C . ILE A 1 253 ? 8.885 12.321 -6.045 1.00 97.69 253 ILE A C 1
ATOM 1870 O O . ILE A 1 253 ? 7.992 12.002 -5.257 1.00 97.69 253 ILE A O 1
ATOM 1874 N N . ALA A 1 254 ? 9.836 13.199 -5.711 1.00 96.88 254 ALA A N 1
ATOM 1875 C CA . ALA A 1 254 ? 9.928 13.825 -4.390 1.00 96.88 254 ALA A CA 1
ATOM 1876 C C . ALA A 1 254 ? 8.717 14.714 -4.059 1.00 96.88 254 ALA A C 1
ATOM 1878 O O . ALA A 1 254 ? 8.359 14.870 -2.891 1.00 96.88 254 ALA A O 1
ATOM 1879 N N . ALA A 1 255 ? 8.062 15.287 -5.074 1.00 97.12 255 ALA A N 1
ATOM 1880 C CA . ALA A 1 255 ? 6.833 16.055 -4.889 1.00 97.12 255 ALA A CA 1
ATOM 1881 C C . ALA A 1 255 ? 5.622 15.166 -4.552 1.00 97.12 255 ALA A C 1
ATOM 1883 O O . ALA A 1 255 ? 4.715 15.612 -3.845 1.00 97.12 255 ALA A O 1
ATOM 1884 N N . LYS A 1 256 ? 5.595 13.921 -5.047 1.00 97.38 256 LYS A N 1
ATOM 1885 C CA . LYS A 1 256 ? 4.477 12.982 -4.856 1.00 97.38 256 LYS A CA 1
ATOM 1886 C C . LYS A 1 256 ? 4.644 12.106 -3.615 1.00 97.38 256 LYS A C 1
ATOM 1888 O O . LYS A 1 256 ? 3.652 11.803 -2.949 1.00 97.38 256 LYS A O 1
ATOM 1893 N N . TYR A 1 257 ? 5.877 11.732 -3.276 1.00 97.50 257 TYR A N 1
ATOM 1894 C CA . TYR A 1 257 ? 6.162 10.752 -2.235 1.00 97.50 257 TYR A CA 1
ATOM 1895 C C . TYR A 1 257 ? 7.137 11.281 -1.179 1.00 97.50 257 TYR A C 1
ATOM 1897 O O . TYR A 1 257 ? 8.182 11.826 -1.525 1.00 97.50 257 TYR A O 1
ATOM 1905 N N . PRO A 1 258 ? 6.864 11.067 0.124 1.00 96.69 258 PRO A N 1
ATOM 1906 C CA . PRO A 1 258 ? 7.723 11.526 1.215 1.00 96.69 258 PRO A CA 1
ATOM 1907 C C . PRO A 1 258 ? 8.919 10.581 1.437 1.00 96.69 258 PRO A C 1
ATOM 1909 O O . PRO A 1 258 ? 9.152 10.120 2.555 1.00 96.69 258 PRO A O 1
ATOM 1912 N N . LEU A 1 259 ? 9.654 10.264 0.370 1.00 97.19 259 LEU A N 1
ATOM 1913 C CA . LEU A 1 259 ? 10.832 9.399 0.402 1.00 97.19 259 LEU A CA 1
ATOM 1914 C C . LEU A 1 259 ? 12.123 10.222 0.553 1.00 97.19 259 LEU A C 1
ATOM 1916 O O . LEU A 1 259 ? 12.201 11.355 0.072 1.00 97.19 259 LEU A O 1
ATOM 1920 N N . PRO A 1 260 ? 13.168 9.675 1.196 1.00 97.19 260 PRO A N 1
ATOM 1921 C CA . PRO A 1 260 ? 14.480 10.312 1.234 1.00 97.19 260 PRO A CA 1
ATOM 1922 C C . PRO A 1 260 ? 15.108 10.446 -0.160 1.00 97.19 260 PRO A C 1
ATOM 1924 O O . PRO A 1 260 ? 15.067 9.509 -0.956 1.00 97.19 260 PRO A O 1
ATOM 1927 N N . GLY A 1 261 ? 15.763 11.580 -0.432 1.00 96.56 261 GLY A N 1
ATOM 1928 C CA . GLY A 1 261 ? 16.335 11.873 -1.755 1.00 96.56 261 GLY A CA 1
ATOM 1929 C C . GLY A 1 261 ? 17.367 10.850 -2.242 1.00 96.56 261 GLY A C 1
ATOM 1930 O O . GLY A 1 261 ? 17.393 10.527 -3.419 1.00 96.56 261 GLY A O 1
ATOM 1931 N N . ASN A 1 262 ? 18.153 10.252 -1.341 1.00 96.75 262 ASN A N 1
ATOM 1932 C CA . ASN A 1 262 ? 19.081 9.173 -1.702 1.00 96.75 262 ASN A CA 1
ATOM 1933 C C . ASN A 1 262 ? 18.363 7.898 -2.179 1.00 96.75 262 ASN A C 1
ATOM 1935 O O . ASN A 1 262 ? 18.884 7.191 -3.031 1.00 96.75 262 ASN A O 1
ATOM 1939 N N . THR A 1 263 ? 17.181 7.603 -1.631 1.00 98.06 263 THR A N 1
ATOM 1940 C CA . THR A 1 263 ? 16.358 6.466 -2.064 1.00 98.06 263 THR A CA 1
ATOM 1941 C C . THR A 1 263 ? 15.757 6.752 -3.430 1.00 98.06 263 THR A C 1
ATOM 1943 O O . THR A 1 263 ? 15.815 5.896 -4.302 1.00 98.06 263 THR A O 1
ATOM 1946 N N . ILE A 1 264 ? 15.234 7.965 -3.632 1.00 98.06 264 ILE A N 1
ATOM 1947 C CA . ILE A 1 264 ? 14.689 8.388 -4.926 1.00 98.06 264 ILE A CA 1
ATOM 1948 C C . ILE A 1 264 ? 15.777 8.316 -5.999 1.00 98.06 264 ILE A C 1
ATOM 1950 O O . ILE A 1 264 ? 15.574 7.644 -6.999 1.00 98.06 264 ILE A O 1
ATOM 1954 N N . SER A 1 265 ? 16.941 8.923 -5.758 1.00 97.75 265 SER A N 1
ATOM 1955 C CA . SER A 1 265 ? 18.051 8.939 -6.716 1.00 97.75 265 SER A CA 1
ATOM 1956 C C . SER A 1 265 ? 18.504 7.529 -7.110 1.00 97.75 265 SER A C 1
ATOM 1958 O O . SER A 1 265 ? 18.669 7.235 -8.290 1.00 97.75 265 SER A O 1
ATOM 1960 N N . PHE A 1 266 ? 18.601 6.610 -6.141 1.00 97.56 266 PHE A N 1
ATOM 1961 C CA . PHE A 1 266 ? 18.929 5.211 -6.421 1.00 97.56 266 PHE A CA 1
ATOM 1962 C C . PHE A 1 266 ? 17.854 4.504 -7.262 1.00 97.56 266 PHE A C 1
ATOM 1964 O O . PHE A 1 266 ? 18.182 3.828 -8.232 1.00 97.56 266 PHE A O 1
ATOM 1971 N N . LEU A 1 267 ? 16.571 4.658 -6.911 1.00 98.12 267 LEU A N 1
ATOM 1972 C CA . LEU A 1 267 ? 15.476 4.028 -7.655 1.00 98.12 267 LEU A CA 1
ATOM 1973 C C . LEU A 1 267 ? 15.347 4.594 -9.076 1.00 98.12 267 LEU A C 1
ATOM 1975 O O . LEU A 1 267 ? 15.101 3.835 -10.005 1.00 98.12 267 LEU A O 1
ATOM 1979 N N . VAL A 1 268 ? 15.545 5.903 -9.253 1.00 98.06 268 VAL A N 1
ATOM 1980 C CA . VAL A 1 268 ? 15.555 6.558 -10.569 1.00 98.06 268 VAL A CA 1
ATOM 1981 C C . VAL A 1 268 ? 16.728 6.061 -11.411 1.00 98.06 268 VAL A C 1
ATOM 1983 O O . VAL A 1 268 ? 16.529 5.729 -12.575 1.00 98.06 268 VAL A O 1
ATOM 1986 N N . ALA A 1 269 ? 17.925 5.942 -10.831 1.00 95.94 269 ALA A N 1
ATOM 1987 C CA . ALA A 1 269 ? 19.083 5.394 -11.532 1.00 95.94 269 ALA A CA 1
ATOM 1988 C C . ALA A 1 269 ? 18.862 3.933 -11.955 1.00 95.94 269 ALA A C 1
ATOM 1990 O O . ALA A 1 269 ? 19.143 3.588 -13.098 1.00 95.94 269 ALA A O 1
ATOM 1991 N N . ALA A 1 270 ? 18.310 3.093 -11.071 1.00 96.12 270 ALA A N 1
ATOM 1992 C CA . ALA A 1 270 ? 17.986 1.703 -11.394 1.00 96.12 270 ALA A CA 1
ATOM 1993 C C . ALA A 1 270 ? 16.933 1.599 -12.511 1.00 96.12 270 ALA A C 1
ATOM 1995 O O . ALA A 1 270 ? 17.066 0.780 -13.411 1.00 96.12 270 ALA A O 1
ATOM 1996 N N . ALA A 1 271 ? 15.912 2.456 -12.486 1.00 96.75 271 ALA A N 1
ATOM 1997 C CA . ALA A 1 271 ? 14.878 2.490 -13.515 1.00 96.75 271 ALA A CA 1
ATOM 1998 C C . ALA A 1 271 ? 15.404 2.984 -14.875 1.00 96.75 271 ALA A C 1
ATOM 2000 O O . ALA A 1 271 ? 15.057 2.417 -15.906 1.00 96.75 271 ALA A O 1
ATOM 2001 N N . ALA A 1 272 ? 16.261 4.009 -14.888 1.00 94.25 272 ALA A N 1
ATOM 2002 C CA . ALA A 1 272 ? 16.933 4.486 -16.100 1.00 94.25 272 ALA A CA 1
ATOM 2003 C C . ALA A 1 272 ? 17.846 3.416 -16.707 1.00 94.25 272 ALA A C 1
ATOM 2005 O O . ALA A 1 272 ? 17.849 3.219 -17.921 1.00 94.25 272 ALA A O 1
ATOM 2006 N N . ASP A 1 273 ? 18.568 2.688 -15.856 1.00 92.81 273 ASP A N 1
ATOM 2007 C CA . ASP A 1 273 ? 19.387 1.554 -16.271 1.00 92.81 273 ASP A CA 1
ATOM 2008 C C . ASP A 1 273 ? 18.533 0.422 -16.868 1.00 92.81 273 ASP A C 1
ATOM 2010 O O . ASP A 1 273 ? 18.907 -0.169 -17.881 1.00 92.81 273 ASP A O 1
ATOM 2014 N N . ASP A 1 274 ? 17.356 0.160 -16.292 1.00 94.56 274 ASP A N 1
ATOM 2015 C CA . ASP A 1 274 ? 16.434 -0.879 -16.756 1.00 94.56 274 ASP A CA 1
ATOM 2016 C C . ASP A 1 274 ? 15.884 -0.629 -18.165 1.00 94.56 274 ASP A C 1
ATOM 2018 O O . ASP A 1 274 ? 15.715 -1.594 -18.909 1.00 94.56 274 ASP A O 1
ATOM 2022 N N . VAL A 1 275 ? 15.674 0.628 -18.579 1.00 92.56 275 VAL A N 1
ATOM 2023 C CA . VAL A 1 275 ? 15.271 0.951 -19.966 1.00 92.56 275 VAL A CA 1
ATOM 2024 C C . VAL A 1 275 ? 16.294 0.400 -20.967 1.00 92.56 275 VAL A C 1
ATOM 2026 O O . VAL A 1 275 ? 15.932 -0.216 -21.968 1.00 92.56 275 VAL A O 1
ATOM 2029 N N . ILE A 1 276 ? 17.585 0.542 -20.659 1.00 90.31 276 ILE A N 1
ATOM 2030 C CA . ILE A 1 276 ? 18.673 0.015 -21.490 1.00 90.31 276 ILE A CA 1
ATOM 2031 C C . ILE A 1 276 ? 18.734 -1.518 -21.392 1.00 90.31 276 ILE A C 1
ATOM 2033 O O . ILE A 1 276 ? 18.925 -2.202 -22.398 1.00 90.31 276 ILE A O 1
ATOM 2037 N N . ARG A 1 277 ? 18.527 -2.092 -20.201 1.00 91.12 277 ARG A N 1
ATOM 2038 C CA . ARG A 1 277 ? 18.534 -3.555 -20.006 1.00 91.12 277 ARG A CA 1
ATOM 2039 C C . ARG A 1 277 ? 17.454 -4.272 -20.804 1.00 91.12 277 ARG A C 1
ATOM 2041 O O . ARG A 1 277 ? 17.723 -5.356 -21.318 1.00 91.12 277 ARG A O 1
ATOM 2048 N N . VAL A 1 278 ? 16.266 -3.675 -20.940 1.00 90.81 278 VAL A N 1
ATOM 2049 C CA . VAL A 1 278 ? 15.183 -4.217 -21.780 1.00 90.81 278 VAL A CA 1
ATOM 2050 C C . VAL A 1 278 ? 15.668 -4.402 -23.220 1.00 90.81 278 VAL A C 1
ATOM 2052 O O . VAL A 1 278 ? 15.500 -5.476 -23.797 1.00 90.81 278 VAL A O 1
ATOM 2055 N N . ALA A 1 279 ? 16.331 -3.389 -23.776 1.00 87.31 279 ALA A N 1
ATOM 2056 C CA . ALA A 1 279 ? 16.905 -3.415 -25.120 1.00 87.31 279 ALA A CA 1
ATOM 2057 C C . ALA A 1 279 ? 17.973 -4.517 -25.309 1.00 87.31 279 ALA A C 1
ATOM 2059 O O . ALA A 1 279 ? 18.097 -5.126 -26.381 1.00 87.31 279 ALA A O 1
ATOM 2060 N N . LEU A 1 280 ? 18.727 -4.810 -24.250 1.00 87.31 280 LEU A N 1
ATOM 2061 C CA . LEU A 1 280 ? 19.818 -5.785 -24.255 1.00 87.31 280 LEU A CA 1
ATOM 2062 C C . LEU A 1 280 ? 19.404 -7.206 -23.834 1.00 87.31 280 LEU A C 1
ATOM 2064 O O . LEU A 1 280 ? 20.258 -8.090 -23.807 1.00 87.31 280 LEU A O 1
ATOM 2068 N N . ASP A 1 281 ? 18.118 -7.449 -23.547 1.00 87.75 281 ASP A N 1
ATOM 2069 C CA . ASP A 1 281 ? 17.616 -8.718 -22.980 1.00 87.75 281 ASP A CA 1
ATOM 2070 C C . ASP A 1 281 ? 18.343 -9.101 -21.668 1.00 87.75 281 ASP A C 1
ATOM 2072 O O . ASP A 1 281 ? 18.650 -10.263 -21.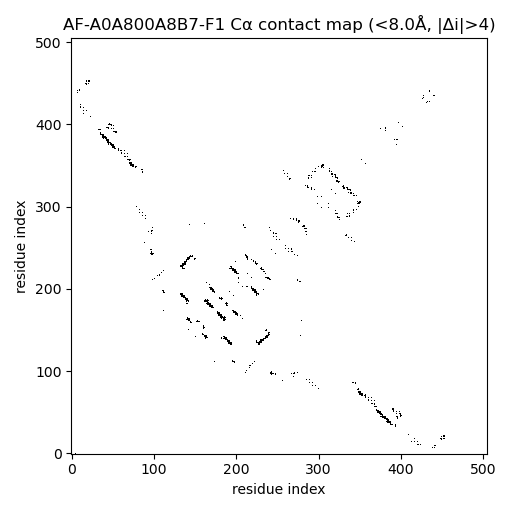379 1.00 87.75 281 ASP A O 1
ATOM 2076 N N . GLU A 1 282 ? 18.662 -8.088 -20.858 1.00 89.44 282 GLU A N 1
ATOM 2077 C CA . GLU A 1 282 ? 19.309 -8.242 -19.558 1.00 89.44 282 GLU A CA 1
ATOM 2078 C C . GLU A 1 282 ? 18.276 -8.349 -18.419 1.00 89.44 282 GLU A C 1
ATOM 2080 O O . GLU A 1 282 ? 17.182 -7.784 -18.496 1.00 89.44 282 GLU A O 1
ATOM 2085 N N . PRO A 1 283 ? 18.598 -9.048 -17.311 1.00 92.38 283 PRO A N 1
ATOM 2086 C CA . PRO A 1 283 ? 17.733 -9.070 -16.135 1.00 92.38 283 PRO A CA 1
ATOM 2087 C C . PRO A 1 283 ? 17.531 -7.663 -15.565 1.00 92.38 283 PRO A C 1
ATOM 2089 O O . PRO A 1 283 ? 18.510 -6.988 -15.266 1.00 92.38 283 PRO A O 1
ATOM 2092 N N . LEU A 1 284 ? 16.272 -7.267 -15.373 1.00 94.19 284 LEU A N 1
ATOM 2093 C CA . LEU A 1 284 ? 15.901 -5.961 -14.825 1.00 94.19 284 LEU A CA 1
ATOM 2094 C C . LEU A 1 284 ? 16.169 -5.881 -13.318 1.00 94.19 284 LEU A C 1
ATOM 2096 O O . LEU A 1 284 ? 15.969 -6.851 -12.578 1.00 94.19 284 LEU A O 1
ATOM 2100 N N . HIS A 1 285 ? 16.568 -4.705 -12.851 1.00 95.00 285 HIS A N 1
ATOM 2101 C CA . HIS A 1 285 ? 16.978 -4.437 -11.482 1.00 95.00 285 HIS A CA 1
ATOM 2102 C C . HIS A 1 285 ? 15.821 -3.915 -10.626 1.00 95.00 285 HIS A C 1
ATOM 2104 O O . HIS A 1 285 ? 15.527 -4.496 -9.576 1.00 95.00 285 HIS A O 1
ATOM 2110 N N . LEU A 1 286 ? 15.099 -2.887 -11.071 1.00 96.75 286 LEU A N 1
ATOM 2111 C CA . LEU A 1 286 ? 14.006 -2.257 -10.328 1.00 96.75 286 LEU A CA 1
ATOM 2112 C C . LEU A 1 286 ? 12.884 -3.244 -9.938 1.00 96.75 286 LEU A C 1
ATOM 2114 O O . LEU A 1 286 ? 12.470 -3.228 -8.769 1.00 96.75 286 LEU A O 1
ATOM 2118 N N . PRO A 1 287 ? 12.446 -4.187 -10.802 1.00 97.06 287 PRO A N 1
ATOM 2119 C CA . PRO A 1 287 ? 11.455 -5.195 -10.424 1.00 97.06 287 PRO A CA 1
ATOM 2120 C C . PRO A 1 287 ? 11.907 -6.098 -9.269 1.00 97.06 287 PRO A C 1
ATOM 2122 O O . PRO A 1 287 ? 11.080 -6.521 -8.456 1.00 97.06 287 PRO A O 1
ATOM 2125 N N . THR A 1 288 ? 13.212 -6.369 -9.139 1.00 96.94 288 THR A N 1
ATOM 2126 C CA . THR A 1 288 ? 13.742 -7.175 -8.022 1.00 96.94 288 THR A CA 1
ATOM 2127 C C . THR A 1 288 ? 13.635 -6.432 -6.690 1.00 96.94 288 THR A C 1
ATOM 2129 O O . THR A 1 288 ? 13.242 -7.019 -5.677 1.00 96.94 288 THR A O 1
ATOM 2132 N N . ILE A 1 289 ? 13.889 -5.119 -6.700 1.00 98.19 289 ILE A N 1
ATOM 2133 C CA . ILE A 1 289 ? 13.741 -4.231 -5.541 1.00 98.19 289 ILE A CA 1
ATOM 2134 C C . ILE A 1 289 ? 12.261 -4.127 -5.151 1.00 98.19 289 ILE A C 1
ATOM 2136 O O . ILE A 1 289 ? 11.909 -4.298 -3.978 1.00 98.19 289 ILE A O 1
ATOM 2140 N N . ARG A 1 290 ? 11.378 -3.922 -6.138 1.00 98.44 290 ARG A N 1
ATOM 2141 C CA . ARG A 1 290 ? 9.918 -3.893 -5.962 1.00 98.44 290 ARG A CA 1
ATOM 2142 C C . ARG A 1 290 ? 9.410 -5.174 -5.309 1.00 98.44 290 ARG A C 1
ATOM 2144 O O . ARG A 1 290 ? 8.696 -5.116 -4.307 1.00 98.44 290 ARG A O 1
ATOM 2151 N N . GLN A 1 291 ? 9.799 -6.334 -5.836 1.00 97.94 291 GLN A N 1
ATOM 2152 C CA . GLN A 1 291 ? 9.380 -7.627 -5.298 1.00 97.94 291 GLN A CA 1
ATOM 2153 C C . GLN A 1 291 ? 9.823 -7.806 -3.840 1.00 97.94 291 GLN A C 1
ATOM 2155 O O . GLN A 1 291 ? 9.018 -8.225 -3.003 1.00 97.94 291 GLN A O 1
ATOM 2160 N N . ALA A 1 292 ? 11.068 -7.451 -3.514 1.00 98.06 292 ALA A N 1
ATOM 2161 C CA . ALA A 1 292 ? 11.580 -7.532 -2.149 1.00 98.06 292 ALA A CA 1
ATOM 2162 C C . ALA A 1 292 ? 10.820 -6.605 -1.183 1.00 98.06 292 ALA A C 1
ATOM 2164 O O . ALA A 1 292 ? 10.499 -7.012 -0.063 1.00 98.06 292 ALA A O 1
ATOM 2165 N N . ALA A 1 293 ? 10.475 -5.387 -1.617 1.00 98.50 293 ALA A N 1
ATOM 2166 C CA . ALA A 1 293 ? 9.668 -4.454 -0.832 1.00 98.50 293 ALA A CA 1
ATOM 2167 C C . ALA A 1 293 ? 8.260 -5.012 -0.555 1.00 98.50 293 ALA A C 1
ATOM 2169 O O . ALA A 1 293 ? 7.817 -5.036 0.595 1.00 98.50 293 ALA A O 1
ATOM 2170 N N . LEU A 1 294 ? 7.570 -5.521 -1.581 1.00 98.44 294 LEU A N 1
ATOM 2171 C CA . LEU A 1 294 ? 6.225 -6.091 -1.441 1.00 98.44 294 LEU A CA 1
ATOM 2172 C C . LEU A 1 294 ? 6.213 -7.326 -0.539 1.00 98.44 294 LEU A C 1
ATOM 2174 O O . LEU A 1 294 ? 5.367 -7.437 0.351 1.00 98.44 294 LEU A O 1
ATOM 2178 N N . GLN A 1 295 ? 7.170 -8.238 -0.723 1.00 98.06 295 GLN A N 1
ATOM 2179 C CA . GLN A 1 295 ? 7.293 -9.411 0.136 1.00 98.06 295 GLN A CA 1
ATOM 2180 C C . GLN A 1 295 ? 7.514 -8.993 1.594 1.00 98.06 295 GLN A C 1
ATOM 2182 O O . GLN A 1 295 ? 6.883 -9.539 2.500 1.00 98.06 295 GLN A O 1
ATOM 2187 N N . ARG A 1 296 ? 8.350 -7.977 1.829 1.00 97.94 296 ARG A N 1
ATOM 2188 C CA . ARG A 1 296 ? 8.608 -7.468 3.174 1.00 97.94 296 ARG A CA 1
ATOM 2189 C C . ARG A 1 296 ? 7.377 -6.838 3.823 1.00 97.94 296 ARG A C 1
ATOM 2191 O O . ARG A 1 296 ? 7.162 -7.045 5.016 1.00 97.94 296 ARG A O 1
ATOM 2198 N N . VAL A 1 297 ? 6.553 -6.117 3.063 1.00 98.19 297 VAL A N 1
ATOM 2199 C CA . VAL A 1 297 ? 5.260 -5.597 3.544 1.00 98.19 297 VAL A CA 1
ATOM 2200 C C . VAL A 1 297 ? 4.364 -6.742 4.024 1.00 98.19 297 VAL A C 1
ATOM 2202 O O . VAL A 1 297 ? 3.853 -6.690 5.142 1.00 98.19 297 VAL A O 1
ATOM 2205 N N . LEU A 1 298 ? 4.220 -7.802 3.222 1.00 97.38 298 LEU A N 1
ATOM 2206 C CA . LEU A 1 298 ? 3.405 -8.971 3.576 1.00 97.38 298 LEU A CA 1
ATOM 2207 C C . LEU A 1 298 ? 3.931 -9.688 4.830 1.00 97.38 298 LEU A C 1
ATOM 2209 O O . LEU A 1 298 ? 3.151 -10.086 5.696 1.00 97.38 298 LEU A O 1
ATOM 2213 N N . GLU A 1 299 ? 5.253 -9.822 4.960 1.00 96.69 299 GLU A N 1
ATOM 2214 C CA . GLU A 1 299 ? 5.891 -10.381 6.158 1.00 96.69 299 GLU A CA 1
ATOM 2215 C C . GLU A 1 299 ? 5.579 -9.557 7.414 1.00 96.69 299 GLU A C 1
ATOM 2217 O O . GLU A 1 299 ? 5.273 -10.122 8.467 1.00 96.69 299 GLU A O 1
ATOM 2222 N N . GLU A 1 300 ? 5.646 -8.227 7.320 1.00 96.38 300 GLU A N 1
ATOM 2223 C CA . GLU A 1 300 ? 5.336 -7.329 8.433 1.00 96.38 300 GLU A CA 1
ATOM 2224 C C . GLU A 1 300 ? 3.844 -7.354 8.793 1.00 96.38 300 GLU A C 1
ATOM 2226 O O . GLU A 1 300 ? 3.506 -7.408 9.976 1.00 96.38 300 GLU A O 1
ATOM 2231 N N . PHE A 1 301 ? 2.942 -7.430 7.815 1.00 96.75 301 PHE A N 1
ATOM 2232 C CA . PHE A 1 301 ? 1.510 -7.593 8.082 1.00 96.75 301 PHE A CA 1
ATOM 2233 C C . PHE A 1 301 ? 1.162 -8.934 8.723 1.00 96.75 301 PHE A C 1
ATOM 2235 O O . PHE A 1 301 ? 0.332 -8.978 9.637 1.00 96.75 301 PHE A O 1
ATOM 2242 N N . GLY A 1 302 ? 1.883 -10.003 8.371 1.00 96.00 302 GLY A N 1
ATOM 2243 C CA . GLY A 1 302 ? 1.796 -11.289 9.062 1.00 96.00 302 GLY A CA 1
ATOM 2244 C C . GLY A 1 302 ? 2.131 -11.209 10.560 1.00 96.00 302 GLY A C 1
ATOM 2245 O O . GLY A 1 302 ? 1.674 -12.048 11.339 1.00 96.00 302 GLY A O 1
ATOM 2246 N N . ARG A 1 303 ? 2.873 -10.178 10.993 1.00 95.69 303 ARG A N 1
ATOM 2247 C CA . ARG A 1 303 ? 3.213 -9.924 12.406 1.00 95.69 303 ARG A CA 1
ATOM 2248 C C . ARG A 1 303 ? 2.138 -9.153 13.174 1.00 95.69 303 ARG A C 1
ATOM 2250 O O . ARG A 1 303 ? 2.309 -8.986 14.378 1.00 95.69 303 ARG A O 1
ATOM 2257 N N . ARG A 1 304 ? 1.040 -8.744 12.521 1.00 96.62 304 ARG A N 1
ATOM 2258 C CA . ARG A 1 304 ? -0.101 -8.029 13.125 1.00 96.62 304 ARG A CA 1
ATOM 2259 C C . ARG A 1 304 ? 0.331 -6.759 13.860 1.00 96.62 304 ARG A C 1
ATOM 2261 O O . ARG A 1 304 ? 0.332 -6.699 15.088 1.00 96.62 304 ARG A O 1
ATOM 2268 N N . ILE A 1 305 ? 0.699 -5.737 13.097 1.00 96.81 305 ILE A N 1
ATOM 2269 C CA . ILE A 1 305 ? 1.247 -4.493 13.638 1.00 96.81 305 ILE A CA 1
ATOM 2270 C C . ILE A 1 305 ? 0.127 -3.663 14.261 1.00 96.81 305 ILE A C 1
ATOM 2272 O O . ILE A 1 305 ? -0.767 -3.189 13.557 1.00 96.81 305 ILE A O 1
ATOM 2276 N N . ALA A 1 306 ? 0.203 -3.452 15.574 1.00 96.50 306 ALA A N 1
ATOM 2277 C CA . ALA A 1 306 ? -0.670 -2.525 16.284 1.00 96.50 306 ALA A CA 1
ATOM 2278 C C . ALA A 1 306 ? -0.170 -1.064 16.159 1.00 96.50 306 ALA A C 1
ATOM 2280 O O . ALA A 1 306 ? 1.022 -0.838 15.915 1.00 96.50 306 ALA A O 1
ATOM 2281 N N . PRO A 1 307 ? -1.041 -0.049 16.340 1.00 96.44 307 PRO A N 1
ATOM 2282 C CA . PRO A 1 307 ? -0.665 1.363 16.191 1.00 96.44 307 PRO A CA 1
ATOM 2283 C C . PRO A 1 307 ? 0.520 1.815 17.057 1.00 96.44 307 PRO A C 1
ATOM 2285 O O . PRO A 1 307 ? 1.339 2.618 16.616 1.00 96.44 307 PRO A O 1
ATOM 2288 N N . ASP A 1 308 ? 0.646 1.277 18.269 1.00 96.00 308 ASP A N 1
ATOM 2289 C CA . ASP A 1 308 ? 1.742 1.549 19.205 1.00 96.00 308 ASP A CA 1
ATOM 2290 C C . ASP A 1 308 ? 3.083 0.941 18.761 1.00 96.00 308 ASP A C 1
ATOM 2292 O O . ASP A 1 308 ? 4.144 1.474 19.082 1.00 96.00 308 ASP A O 1
ATOM 2296 N N . GLN A 1 309 ? 3.046 -0.127 17.963 1.00 96.81 309 GLN A N 1
ATOM 2297 C CA . GLN A 1 309 ? 4.226 -0.825 17.444 1.00 96.81 309 GLN A CA 1
ATOM 2298 C C . GLN A 1 309 ? 4.683 -0.299 16.080 1.00 96.81 309 GLN A C 1
ATOM 2300 O O . GLN A 1 309 ? 5.767 -0.650 15.611 1.00 96.81 309 GLN A O 1
ATOM 2305 N N . LEU A 1 310 ? 3.883 0.548 15.426 1.00 97.62 310 LEU A N 1
ATOM 2306 C CA . LEU A 1 310 ? 4.136 0.987 14.055 1.00 97.62 310 LEU A CA 1
ATOM 2307 C C . LEU A 1 310 ? 5.500 1.668 13.893 1.00 97.62 310 LEU A C 1
ATOM 2309 O O . LEU A 1 310 ? 6.228 1.385 12.944 1.00 97.62 310 LEU A O 1
ATOM 2313 N N . GLN A 1 311 ? 5.872 2.549 14.823 1.00 97.50 311 GLN A N 1
ATOM 2314 C CA . GLN A 1 311 ? 7.152 3.261 14.738 1.00 97.50 311 GLN A CA 1
ATOM 2315 C C . GLN A 1 311 ? 8.347 2.314 14.868 1.00 97.50 311 GLN A C 1
ATOM 2317 O O . GLN A 1 311 ? 9.341 2.472 14.160 1.00 97.50 311 GLN A O 1
ATOM 2322 N N . GLU A 1 312 ? 8.235 1.290 15.714 1.00 97.31 312 GLU A N 1
ATOM 2323 C CA . GLU A 1 312 ? 9.252 0.249 15.829 1.00 97.31 312 GLU A CA 1
ATOM 2324 C C . GLU A 1 312 ? 9.323 -0.593 14.549 1.00 97.31 312 GLU A C 1
ATOM 2326 O O . GLU A 1 312 ? 10.412 -0.824 14.026 1.00 97.31 312 GLU A O 1
ATOM 2331 N N . ALA A 1 313 ? 8.174 -0.994 13.995 1.00 97.50 313 ALA A N 1
ATOM 2332 C CA . ALA A 1 313 ? 8.111 -1.758 12.751 1.00 97.50 313 ALA A CA 1
ATOM 2333 C C . ALA A 1 313 ? 8.770 -1.008 11.580 1.00 97.50 313 ALA A C 1
ATOM 2335 O O . ALA A 1 313 ? 9.549 -1.606 10.836 1.00 97.50 313 ALA A O 1
ATOM 2336 N N . ARG A 1 314 ? 8.538 0.307 11.469 1.00 97.94 314 ARG A N 1
ATOM 2337 C CA . ARG A 1 314 ? 9.201 1.180 10.485 1.00 97.94 314 ARG A CA 1
ATOM 2338 C C . ARG A 1 314 ? 10.705 1.291 10.734 1.00 97.94 314 ARG A C 1
ATOM 2340 O O . ARG A 1 314 ? 11.492 1.142 9.804 1.00 97.94 314 ARG A O 1
ATOM 2347 N N . ALA A 1 315 ? 11.123 1.495 11.984 1.00 97.44 315 ALA A N 1
ATOM 2348 C CA . ALA A 1 315 ? 12.541 1.562 12.340 1.00 97.44 315 ALA A CA 1
ATOM 2349 C C . ALA A 1 315 ? 13.287 0.255 12.014 1.00 97.44 315 ALA A C 1
ATOM 2351 O O . ALA A 1 315 ? 14.423 0.306 11.546 1.00 97.44 315 ALA A O 1
ATOM 2352 N N . ARG A 1 316 ? 12.641 -0.908 12.190 1.00 96.50 316 ARG A N 1
ATOM 2353 C CA . ARG A 1 316 ? 13.212 -2.213 11.818 1.00 96.50 316 ARG A CA 1
ATOM 2354 C C . ARG A 1 316 ? 13.515 -2.342 10.332 1.00 96.50 316 ARG A C 1
ATOM 2356 O O . ARG A 1 316 ? 14.495 -2.995 9.999 1.00 96.50 316 ARG A O 1
ATOM 2363 N N . GLN A 1 317 ? 12.727 -1.734 9.447 1.00 97.38 317 GLN A N 1
ATOM 2364 C CA . GLN A 1 317 ? 13.008 -1.811 8.007 1.00 97.38 317 GLN A CA 1
ATOM 2365 C C . GLN A 1 317 ? 14.252 -1.015 7.621 1.00 97.38 317 GLN A C 1
ATOM 2367 O O . GLN A 1 317 ? 14.978 -1.405 6.714 1.00 97.38 317 GLN A O 1
ATOM 2372 N N . ARG A 1 318 ? 14.541 0.058 8.361 1.00 95.38 318 ARG A N 1
ATOM 2373 C CA . ARG A 1 318 ? 15.751 0.864 8.171 1.00 95.38 318 ARG A CA 1
ATOM 2374 C C . ARG A 1 318 ? 16.999 0.196 8.742 1.00 95.38 318 ARG A C 1
ATOM 2376 O O . ARG A 1 318 ? 18.082 0.360 8.195 1.00 95.38 318 ARG A O 1
ATOM 2383 N N . THR A 1 319 ? 16.867 -0.538 9.849 1.00 97.00 319 THR A N 1
ATOM 2384 C CA . THR A 1 319 ? 18.002 -1.222 10.495 1.00 97.00 319 THR A CA 1
ATOM 2385 C C . THR A 1 319 ? 18.264 -2.618 9.941 1.00 97.00 319 THR A C 1
ATOM 2387 O O . THR A 1 319 ? 19.406 -3.069 9.958 1.00 97.00 319 THR A O 1
ATOM 2390 N N . ASN A 1 320 ? 17.230 -3.299 9.449 1.00 97.12 320 ASN A N 1
ATOM 2391 C CA . ASN A 1 320 ? 17.302 -4.625 8.847 1.00 97.12 320 ASN A CA 1
ATOM 2392 C C . ASN A 1 320 ? 16.514 -4.648 7.521 1.00 97.12 320 ASN A C 1
ATOM 2394 O O . ASN A 1 320 ? 15.407 -5.209 7.465 1.00 97.12 320 ASN A O 1
ATOM 2398 N N . PRO A 1 321 ? 17.057 -4.010 6.468 1.00 97.06 321 PRO A N 1
ATOM 2399 C CA . PRO A 1 321 ? 16.410 -3.950 5.164 1.00 97.06 321 PRO A CA 1
ATOM 2400 C C . PRO A 1 321 ? 16.156 -5.346 4.569 1.00 97.06 321 PRO A C 1
ATOM 2402 O O . PRO A 1 321 ? 16.809 -6.322 4.958 1.00 97.06 321 PRO A O 1
ATOM 2405 N N . PRO A 1 322 ? 15.179 -5.483 3.656 1.00 96.94 322 PRO A N 1
ATOM 2406 C CA . PRO A 1 322 ? 14.991 -6.715 2.900 1.00 96.94 322 PRO A CA 1
ATOM 2407 C C . PRO A 1 322 ? 16.233 -7.042 2.061 1.00 96.94 322 PRO A C 1
ATOM 2409 O O . PRO A 1 322 ? 16.967 -6.154 1.632 1.00 96.94 322 PRO A O 1
ATOM 2412 N N . LEU A 1 323 ? 16.467 -8.335 1.836 1.00 96.38 323 LEU A N 1
ATOM 2413 C CA . LEU A 1 323 ? 17.562 -8.798 0.989 1.00 96.38 323 LEU A CA 1
ATOM 2414 C C . LEU A 1 323 ? 17.131 -8.732 -0.474 1.00 96.38 323 LEU A C 1
ATOM 2416 O O . LEU A 1 323 ? 16.112 -9.319 -0.839 1.00 96.38 323 LEU A O 1
ATOM 2420 N N . VAL A 1 324 ? 17.929 -8.052 -1.291 1.00 96.94 324 VAL A N 1
ATOM 2421 C CA . VAL A 1 324 ? 17.772 -7.994 -2.745 1.00 96.94 324 VAL A CA 1
ATOM 2422 C C . VAL A 1 324 ? 18.964 -8.702 -3.375 1.00 96.94 324 VAL A C 1
ATOM 2424 O O . VAL A 1 324 ? 20.103 -8.539 -2.933 1.00 96.94 324 VAL A O 1
ATOM 2427 N N . PHE A 1 325 ? 18.690 -9.521 -4.387 1.00 94.50 325 PHE A N 1
ATOM 2428 C CA . PHE A 1 325 ? 19.716 -10.204 -5.162 1.00 94.50 325 PHE A CA 1
ATOM 2429 C C . PHE A 1 325 ? 19.574 -9.814 -6.624 1.00 94.50 325 PHE A C 1
ATOM 2431 O O . PHE A 1 325 ? 18.506 -9.994 -7.207 1.00 94.50 325 PHE A O 1
ATOM 2438 N N . HIS A 1 326 ? 20.661 -9.314 -7.199 1.00 92.06 326 HIS A N 1
ATOM 2439 C CA . HIS A 1 326 ? 20.740 -8.940 -8.603 1.00 92.06 326 HIS A CA 1
ATOM 2440 C C . HIS A 1 326 ? 21.971 -9.590 -9.243 1.00 92.06 326 HIS A C 1
ATOM 2442 O O . HIS A 1 326 ? 22.959 -9.874 -8.563 1.00 92.06 326 HIS A O 1
ATOM 2448 N N . ARG A 1 327 ? 21.913 -9.869 -10.550 1.00 87.94 327 ARG A N 1
ATOM 2449 C CA . ARG A 1 327 ? 22.956 -10.635 -11.253 1.00 87.94 327 ARG A CA 1
ATOM 2450 C C . ARG A 1 327 ? 24.328 -9.962 -11.169 1.00 87.94 327 ARG A C 1
ATOM 2452 O O . ARG A 1 327 ? 25.319 -10.654 -10.950 1.00 87.94 327 ARG A O 1
ATOM 2459 N N . ASP A 1 328 ? 24.358 -8.643 -11.311 1.00 82.00 328 ASP A N 1
ATOM 2460 C CA . ASP A 1 328 ? 25.606 -7.889 -11.478 1.00 82.00 328 ASP A CA 1
ATOM 2461 C C . ASP A 1 328 ? 26.291 -7.585 -10.143 1.00 82.00 328 ASP A C 1
ATOM 2463 O O . ASP A 1 328 ? 27.514 -7.604 -10.035 1.00 82.00 328 ASP A O 1
ATOM 2467 N N . THR A 1 329 ? 25.497 -7.343 -9.100 1.00 82.62 329 THR A N 1
ATOM 2468 C CA . THR A 1 329 ? 25.980 -6.950 -7.768 1.00 82.62 329 THR A CA 1
ATOM 2469 C C . THR A 1 329 ? 26.000 -8.115 -6.777 1.00 82.62 329 THR A C 1
ATOM 2471 O O . THR A 1 329 ? 26.584 -8.012 -5.697 1.00 82.62 329 THR A O 1
ATOM 2474 N N . GLY A 1 330 ? 25.391 -9.252 -7.124 1.00 91.69 330 GLY A N 1
ATOM 2475 C CA . GLY A 1 330 ? 25.199 -10.375 -6.216 1.00 91.69 330 GLY A CA 1
ATOM 2476 C C . GLY A 1 330 ? 24.169 -10.028 -5.146 1.00 91.69 330 GLY A C 1
ATOM 2477 O O . GLY A 1 330 ? 22.968 -10.103 -5.394 1.00 91.69 330 GLY A O 1
ATOM 2478 N N . GLN A 1 331 ? 24.633 -9.677 -3.946 1.00 93.81 331 GLN A N 1
ATOM 2479 C CA . GLN A 1 331 ? 23.762 -9.155 -2.893 1.00 93.81 331 GLN A CA 1
ATOM 2480 C C . GLN A 1 331 ? 23.727 -7.630 -2.986 1.00 93.81 331 GLN A C 1
ATOM 2482 O O . GLN A 1 331 ? 24.704 -6.957 -2.663 1.00 93.81 331 GLN A O 1
ATOM 2487 N N . ASP A 1 332 ? 22.581 -7.095 -3.388 1.00 95.88 332 ASP A N 1
ATOM 2488 C CA . ASP A 1 332 ? 22.378 -5.663 -3.542 1.00 95.88 332 ASP A CA 1
ATOM 2489 C C . ASP A 1 332 ? 21.946 -5.028 -2.212 1.00 95.88 332 ASP A C 1
ATOM 2491 O O . ASP A 1 332 ? 20.767 -4.987 -1.846 1.00 95.88 332 ASP A O 1
ATOM 2495 N N . GLU A 1 333 ? 22.928 -4.548 -1.449 1.00 95.50 333 GLU A N 1
ATOM 2496 C CA . GLU A 1 333 ? 22.658 -3.858 -0.189 1.00 95.50 333 GLU A CA 1
ATOM 2497 C C . GLU A 1 333 ? 21.960 -2.507 -0.384 1.00 95.50 333 GLU A C 1
ATOM 2499 O O . GLU A 1 333 ? 21.200 -2.089 0.492 1.00 95.50 333 GLU A O 1
ATOM 2504 N N . GLU A 1 334 ? 22.219 -1.805 -1.489 1.00 96.12 334 GLU A N 1
ATOM 2505 C CA . GLU A 1 334 ? 21.614 -0.498 -1.760 1.00 96.12 334 GLU A CA 1
ATOM 2506 C C . GLU A 1 334 ? 20.154 -0.642 -2.161 1.00 96.12 334 GLU A C 1
ATOM 2508 O O . GLU A 1 334 ? 19.306 0.017 -1.554 1.00 96.12 334 GLU A O 1
ATOM 2513 N N . GLY A 1 335 ? 19.838 -1.585 -3.050 1.00 96.88 335 GLY A N 1
ATOM 2514 C CA . GLY A 1 335 ? 18.459 -1.947 -3.369 1.00 96.88 335 GLY A CA 1
ATOM 2515 C C . GLY A 1 335 ? 17.703 -2.466 -2.157 1.00 96.88 335 GLY A C 1
ATOM 2516 O O . GLY A 1 335 ? 16.553 -2.084 -1.943 1.00 96.88 335 GLY A O 1
ATOM 2517 N N . GLY A 1 336 ? 18.358 -3.238 -1.285 1.00 97.94 336 GLY A N 1
ATOM 2518 C CA . GLY A 1 336 ? 17.784 -3.621 0.004 1.00 97.94 336 GLY A CA 1
ATOM 2519 C C . GLY A 1 336 ? 17.430 -2.412 0.874 1.00 97.94 336 GLY A C 1
ATOM 2520 O O . GLY A 1 336 ? 16.308 -2.315 1.379 1.00 97.94 336 GLY A O 1
ATOM 2521 N N . ARG A 1 337 ? 18.357 -1.456 1.036 1.00 97.94 337 ARG A N 1
ATOM 2522 C CA . ARG A 1 337 ? 18.124 -0.212 1.795 1.00 97.94 337 ARG A CA 1
ATOM 2523 C C . ARG A 1 337 ? 16.993 0.623 1.190 1.00 97.94 337 ARG A C 1
ATOM 2525 O O . ARG A 1 337 ? 16.130 1.078 1.940 1.00 97.94 337 ARG A O 1
ATOM 2532 N N . ALA A 1 338 ? 16.965 0.779 -0.132 1.00 98.12 338 ALA A N 1
ATOM 2533 C CA . ALA A 1 338 ? 15.921 1.508 -0.844 1.00 98.12 338 ALA A CA 1
ATOM 2534 C C . ALA A 1 338 ? 14.545 0.847 -0.660 1.00 98.12 338 ALA A C 1
ATOM 2536 O O . ALA A 1 338 ? 13.596 1.508 -0.237 1.00 98.12 338 ALA A O 1
ATOM 2537 N N . ALA A 1 339 ? 14.449 -0.472 -0.862 1.00 98.31 339 ALA A N 1
ATOM 2538 C CA . ALA A 1 339 ? 13.233 -1.240 -0.599 1.00 98.31 339 ALA A CA 1
ATOM 2539 C C . ALA A 1 339 ? 12.773 -1.090 0.859 1.00 98.31 339 ALA A C 1
ATOM 2541 O O . ALA A 1 339 ? 11.595 -0.843 1.115 1.00 98.31 339 ALA A O 1
ATOM 2542 N N . GLY A 1 340 ? 13.694 -1.187 1.822 1.00 98.25 340 GLY A N 1
ATOM 2543 C CA . GLY A 1 340 ? 13.404 -1.004 3.245 1.00 98.25 340 GLY A CA 1
ATOM 2544 C C . GLY A 1 340 ? 12.855 0.383 3.577 1.00 98.25 340 GLY A C 1
ATOM 2545 O O . GLY A 1 340 ? 11.914 0.491 4.363 1.00 98.25 340 GLY A O 1
ATOM 2546 N N . GLU A 1 341 ? 13.387 1.439 2.961 1.00 98.44 341 GLU A N 1
ATOM 2547 C CA . GLU A 1 341 ? 12.907 2.808 3.167 1.00 98.44 341 GLU A CA 1
ATOM 2548 C C . GLU A 1 341 ? 11.527 3.039 2.537 1.00 98.44 341 GLU A C 1
ATOM 2550 O O . GLU A 1 341 ? 10.667 3.665 3.167 1.00 98.44 341 GLU A O 1
ATOM 2555 N N . VAL A 1 342 ? 11.267 2.467 1.354 1.00 98.44 342 VAL A N 1
ATOM 2556 C CA . VAL A 1 342 ? 9.928 2.460 0.743 1.00 98.44 342 VAL A CA 1
ATOM 2557 C C . VAL A 1 342 ? 8.939 1.771 1.685 1.00 98.44 342 VAL A C 1
ATOM 2559 O O . VAL A 1 342 ? 7.925 2.367 2.052 1.00 98.44 342 VAL A O 1
ATOM 2562 N N . VAL A 1 343 ? 9.262 0.569 2.181 1.00 98.50 343 VAL A N 1
ATOM 2563 C CA . VAL A 1 343 ? 8.410 -0.121 3.162 1.00 98.50 343 VAL A CA 1
ATOM 2564 C C . VAL A 1 343 ? 8.212 0.741 4.411 1.00 98.50 343 VAL A C 1
ATOM 2566 O O . VAL A 1 343 ? 7.075 0.966 4.812 1.00 98.50 343 VAL A O 1
ATOM 2569 N N . ALA A 1 344 ? 9.275 1.272 5.019 1.00 98.25 344 ALA A N 1
ATOM 2570 C CA . ALA A 1 344 ? 9.187 2.088 6.234 1.00 98.25 344 ALA A CA 1
ATOM 2571 C C . ALA A 1 344 ? 8.286 3.322 6.067 1.00 98.25 344 ALA A C 1
ATOM 2573 O O . ALA A 1 344 ? 7.601 3.725 7.010 1.00 98.25 344 ALA A O 1
ATOM 2574 N N . THR A 1 345 ? 8.290 3.921 4.880 1.00 98.12 345 THR A N 1
ATOM 2575 C CA . THR A 1 345 ? 7.530 5.136 4.581 1.00 98.12 345 THR A CA 1
ATOM 2576 C C . THR A 1 345 ? 6.033 4.852 4.492 1.00 98.12 345 THR A C 1
ATOM 2578 O O . THR A 1 345 ? 5.236 5.565 5.111 1.00 98.12 345 THR A O 1
ATOM 2581 N N . PHE A 1 346 ? 5.644 3.781 3.793 1.00 97.81 346 PHE A N 1
ATOM 2582 C CA . PHE A 1 346 ? 4.233 3.468 3.534 1.00 97.81 346 PHE A CA 1
ATOM 2583 C C . PHE A 1 346 ? 3.603 2.491 4.527 1.00 97.81 346 PHE A C 1
ATOM 2585 O O . PHE A 1 346 ? 2.379 2.434 4.599 1.00 97.81 346 PHE A O 1
ATOM 2592 N N . LEU A 1 347 ? 4.390 1.751 5.315 1.00 98.00 347 LEU A N 1
ATOM 2593 C CA . LEU A 1 347 ? 3.873 0.769 6.270 1.00 98.00 347 LEU A CA 1
ATOM 2594 C C . LEU A 1 347 ? 2.895 1.416 7.259 1.00 98.00 347 LEU A C 1
ATOM 2596 O O . LEU A 1 347 ? 3.183 2.471 7.834 1.00 98.00 347 LEU A O 1
ATOM 2600 N N . GLN A 1 348 ? 1.762 0.756 7.491 1.00 97.94 348 GLN A N 1
ATOM 2601 C CA . GLN A 1 348 ? 0.727 1.163 8.444 1.00 97.94 348 GLN A CA 1
ATOM 2602 C C . GLN A 1 348 ? 0.400 0.022 9.412 1.00 97.94 348 GLN A C 1
ATOM 2604 O O . GLN A 1 348 ? 0.818 -1.117 9.215 1.00 97.94 348 GLN A O 1
ATOM 2609 N N . ALA A 1 349 ? -0.312 0.335 10.492 1.00 97.88 349 ALA A N 1
ATOM 2610 C CA . ALA A 1 349 ? -0.796 -0.676 11.423 1.00 97.88 349 ALA A CA 1
ATOM 2611 C C . ALA A 1 349 ? -2.007 -1.395 10.816 1.00 97.88 349 ALA A C 1
ATOM 2613 O O . ALA A 1 349 ? -2.995 -0.744 10.489 1.00 97.88 349 ALA A O 1
ATOM 2614 N N . ASN A 1 350 ? -1.931 -2.720 10.689 1.00 96.38 350 ASN A N 1
ATOM 2615 C CA . ASN A 1 350 ? -3.023 -3.549 10.180 1.00 96.38 350 ASN A CA 1
ATOM 2616 C C . ASN A 1 350 ? -3.791 -4.267 11.296 1.00 96.38 350 ASN A C 1
ATOM 2618 O O . ASN A 1 350 ? -4.775 -4.925 11.002 1.00 96.38 350 ASN A O 1
ATOM 2622 N N . TYR A 1 351 ? -3.364 -4.189 12.561 1.00 97.06 351 TYR A N 1
ATOM 2623 C CA . TYR A 1 351 ? -4.025 -4.870 13.676 1.00 97.06 351 TYR A CA 1
ATOM 2624 C C . TYR A 1 351 ? -4.771 -3.873 14.563 1.00 97.06 351 TYR A C 1
ATOM 2626 O O . TYR A 1 351 ? -4.232 -3.333 15.535 1.00 97.06 351 TYR A O 1
ATOM 2634 N N . LEU A 1 352 ? -6.019 -3.607 14.186 1.00 96.25 352 LEU A N 1
ATOM 2635 C CA . LEU A 1 352 ? -6.858 -2.556 14.756 1.00 96.25 352 LEU A CA 1
ATOM 2636 C C . LEU A 1 352 ? -7.937 -3.140 15.667 1.00 96.25 352 LEU A C 1
ATOM 2638 O O . LEU A 1 352 ? -8.210 -4.337 15.645 1.00 96.25 352 LEU A O 1
ATOM 2642 N N . ILE A 1 353 ? -8.513 -2.297 16.522 1.00 95.81 353 ILE A N 1
ATOM 2643 C CA . ILE A 1 353 ? -9.598 -2.698 17.423 1.00 95.81 353 ILE A CA 1
ATOM 2644 C C . ILE A 1 353 ? -10.869 -2.891 16.595 1.00 95.81 353 ILE A C 1
ATOM 2646 O O . ILE A 1 353 ? -11.255 -1.993 15.851 1.00 95.81 353 ILE A O 1
ATOM 2650 N N . ASN A 1 354 ? -11.522 -4.041 16.753 1.00 95.38 354 ASN A N 1
ATOM 2651 C CA . ASN A 1 354 ? -12.862 -4.265 16.230 1.00 95.38 354 ASN A CA 1
ATOM 2652 C C . ASN A 1 354 ? -13.864 -3.852 17.317 1.00 95.38 354 ASN A C 1
ATOM 2654 O O . ASN A 1 354 ? -14.029 -4.548 18.318 1.00 95.38 354 ASN A O 1
ATOM 2658 N N . GLU A 1 355 ? -14.486 -2.683 17.142 1.00 92.81 355 GLU A N 1
ATOM 2659 C CA . GLU A 1 355 ? -15.416 -2.118 18.128 1.00 92.81 355 GLU A CA 1
ATOM 2660 C C . GLU A 1 355 ? -16.639 -3.014 18.359 1.00 92.81 355 GLU A C 1
ATOM 2662 O O . GLU A 1 355 ? -17.101 -3.119 19.492 1.00 92.81 355 GLU A O 1
ATOM 2667 N N . GLY A 1 356 ? -17.127 -3.689 17.312 1.00 94.12 356 GLY A N 1
ATOM 2668 C CA . GLY A 1 356 ? -18.267 -4.601 17.403 1.00 94.12 356 GLY A CA 1
ATOM 2669 C C . GLY A 1 356 ? -17.940 -5.837 18.235 1.00 94.12 356 GLY A C 1
ATOM 2670 O O . GLY A 1 356 ? -18.603 -6.098 19.233 1.00 94.12 356 GLY A O 1
ATOM 2671 N N . ASP A 1 357 ? -16.862 -6.543 17.885 1.00 93.62 357 ASP A N 1
ATOM 2672 C CA . ASP A 1 357 ? -16.443 -7.747 18.612 1.00 93.62 357 ASP A CA 1
ATOM 2673 C C . ASP A 1 357 ? -16.055 -7.431 20.065 1.00 93.62 357 ASP A C 1
ATOM 2675 O O . ASP A 1 357 ? -16.289 -8.235 20.970 1.00 93.62 357 ASP A O 1
ATOM 2679 N N . TRP A 1 358 ? -15.450 -6.262 20.309 1.00 95.69 358 TRP A N 1
ATOM 2680 C CA . TRP A 1 358 ? -15.110 -5.835 21.664 1.00 95.69 358 TRP A CA 1
ATOM 2681 C C . TRP A 1 358 ? -16.357 -5.512 22.491 1.00 95.69 358 TRP A C 1
ATOM 2683 O O . TRP A 1 358 ? -16.432 -5.949 23.639 1.00 95.69 358 TRP A O 1
ATOM 2693 N N . ALA A 1 359 ? -17.346 -4.819 21.915 1.00 95.56 359 ALA A N 1
ATOM 2694 C CA . ALA A 1 359 ? -18.622 -4.547 22.576 1.00 95.56 359 ALA A CA 1
ATOM 2695 C C . ALA A 1 359 ? -19.379 -5.845 22.902 1.00 95.56 359 ALA A C 1
ATOM 2697 O O . ALA A 1 359 ? -19.849 -6.017 24.027 1.00 95.56 359 ALA A O 1
ATOM 2698 N N . ASP A 1 360 ? -19.408 -6.797 21.968 1.00 96.25 360 ASP A N 1
ATOM 2699 C CA . ASP A 1 360 ? -20.014 -8.111 22.185 1.00 96.25 360 ASP A CA 1
ATOM 2700 C C . ASP A 1 360 ? -19.330 -8.871 23.333 1.00 96.25 360 ASP A C 1
ATOM 2702 O O . ASP A 1 360 ? -19.984 -9.544 24.133 1.00 96.25 360 ASP A O 1
ATOM 2706 N N . GLU A 1 361 ? -18.002 -8.783 23.442 1.00 95.50 361 GLU A N 1
ATOM 2707 C CA . GLU A 1 361 ? -17.260 -9.424 24.529 1.00 95.50 361 GLU A CA 1
ATOM 2708 C C . GLU A 1 361 ? -17.478 -8.722 25.879 1.00 95.50 361 GLU A C 1
ATOM 2710 O O . GLU A 1 361 ? -17.589 -9.385 26.913 1.00 95.50 361 GLU A O 1
ATOM 2715 N N . GLN A 1 362 ? -17.626 -7.394 25.878 1.00 96.19 362 GLN A N 1
ATOM 2716 C CA . GLN A 1 362 ? -18.033 -6.618 27.052 1.00 96.19 362 GLN A CA 1
ATOM 2717 C C . GLN A 1 362 ? -19.437 -7.002 27.532 1.00 96.19 362 GLN A C 1
ATOM 2719 O O . GLN A 1 362 ? -19.644 -7.185 28.734 1.00 96.19 362 GLN A O 1
ATOM 2724 N N . ASP A 1 363 ? -20.393 -7.163 26.615 1.00 96.06 363 ASP A N 1
ATOM 2725 C CA . ASP A 1 363 ? -21.749 -7.612 26.937 1.00 96.06 363 ASP A CA 1
ATOM 2726 C C . ASP A 1 363 ? -21.739 -9.014 27.557 1.00 96.06 363 ASP A C 1
ATOM 2728 O O . ASP A 1 363 ? -22.307 -9.215 28.633 1.00 96.06 363 ASP A O 1
ATOM 2732 N N . LYS A 1 364 ? -21.005 -9.965 26.965 1.00 96.00 364 LYS A N 1
ATOM 2733 C CA . LYS A 1 364 ? -20.849 -11.314 27.537 1.00 96.00 364 LYS A CA 1
ATOM 2734 C C . LYS A 1 364 ? -20.198 -11.293 28.917 1.00 96.00 364 LYS A C 1
ATOM 2736 O O . LYS A 1 364 ? -20.590 -12.078 29.781 1.00 96.00 364 LYS A O 1
ATOM 2741 N N . ALA A 1 365 ? -19.201 -10.435 29.138 1.00 95.75 365 ALA A N 1
ATOM 2742 C CA . ALA A 1 365 ? -18.562 -10.295 30.443 1.00 95.75 365 ALA A CA 1
ATOM 2743 C C . ALA A 1 365 ? -19.545 -9.754 31.493 1.00 95.75 365 ALA A C 1
ATOM 2745 O O . ALA A 1 365 ? -19.592 -10.277 32.606 1.00 95.75 365 ALA A O 1
ATOM 2746 N N . ALA A 1 366 ? -20.381 -8.774 31.134 1.00 95.94 366 ALA A N 1
ATOM 2747 C CA . ALA A 1 366 ? -21.433 -8.254 32.007 1.00 95.94 366 ALA A CA 1
ATOM 2748 C C . ALA A 1 366 ? -22.499 -9.311 32.334 1.00 95.94 366 ALA A C 1
ATOM 2750 O O . ALA A 1 366 ? -22.926 -9.436 33.482 1.00 95.94 366 ALA A O 1
ATOM 2751 N N . GLU A 1 367 ? -22.924 -10.098 31.346 1.00 96.12 367 GLU A N 1
ATOM 2752 C CA . GLU A 1 367 ? -23.911 -11.166 31.540 1.00 96.12 367 GLU A CA 1
ATOM 2753 C C . GLU A 1 367 ? -23.407 -12.287 32.459 1.00 96.12 367 GLU A C 1
ATOM 2755 O O . GLU A 1 367 ? -24.197 -12.904 33.176 1.00 96.12 367 GLU A O 1
ATOM 2760 N N . GLN A 1 368 ? -22.094 -12.529 32.485 1.00 95.81 368 GLN A N 1
ATOM 2761 C CA . GLN A 1 368 ? -21.471 -13.511 33.374 1.00 95.81 368 GLN A CA 1
ATOM 2762 C C . GLN A 1 368 ? -21.417 -13.058 34.841 1.00 95.81 368 GLN A C 1
ATOM 2764 O O . GLN A 1 368 ? -21.183 -13.897 35.716 1.00 95.81 368 GLN A O 1
ATOM 2769 N N . VAL A 1 369 ? -21.648 -11.772 35.139 1.00 96.94 369 VAL A N 1
ATOM 2770 C CA . VAL A 1 369 ? -21.675 -11.266 36.517 1.00 96.94 369 VAL A CA 1
ATOM 2771 C C . VAL A 1 369 ? -22.982 -11.691 37.203 1.00 96.94 369 VAL A C 1
ATOM 2773 O O . VAL A 1 369 ? -24.067 -11.247 36.800 1.00 96.94 369 VAL A O 1
ATOM 2776 N N . PRO A 1 370 ? -22.919 -12.531 38.256 1.00 94.81 370 PRO A N 1
ATOM 2777 C CA . PRO A 1 370 ? -24.107 -12.936 38.992 1.00 94.81 370 PRO A CA 1
ATOM 2778 C C . PRO A 1 370 ? -24.699 -11.751 39.775 1.00 94.81 370 PRO A C 1
ATOM 2780 O O . PRO A 1 370 ? -23.952 -10.891 40.245 1.00 94.81 370 PRO A O 1
ATOM 2783 N N . PRO A 1 371 ? -26.030 -11.709 39.965 1.00 95.12 371 PRO A N 1
ATOM 2784 C CA . PRO A 1 371 ? -26.662 -10.671 40.769 1.00 95.12 371 PRO A CA 1
ATOM 2785 C C . PRO A 1 371 ? -26.208 -10.746 42.230 1.00 95.12 371 PRO A C 1
ATOM 2787 O O . PRO A 1 371 ? -26.150 -11.828 42.820 1.00 95.12 371 PRO A O 1
ATOM 2790 N N . VAL A 1 372 ? -25.923 -9.587 42.822 1.00 95.38 372 VAL A N 1
ATOM 2791 C CA . VAL A 1 372 ? -25.593 -9.456 44.244 1.00 95.38 372 VAL A CA 1
ATOM 2792 C C . VAL A 1 372 ? -26.886 -9.489 45.041 1.00 95.38 372 VAL A C 1
ATOM 2794 O O . VAL A 1 372 ? -27.796 -8.699 44.806 1.00 95.38 372 VAL A O 1
ATOM 2797 N N . VAL A 1 373 ? -26.986 -10.429 45.976 1.00 93.69 373 VAL A N 1
ATOM 2798 C CA . VAL A 1 373 ? -28.192 -10.642 46.781 1.00 93.69 373 VAL A CA 1
ATOM 2799 C C . VAL A 1 373 ? -27.892 -10.314 48.237 1.00 93.69 373 VAL A C 1
ATOM 2801 O O . VAL A 1 373 ? -26.924 -10.820 48.806 1.00 93.69 373 VAL A O 1
ATOM 2804 N N . VAL A 1 374 ? -28.738 -9.481 48.841 1.00 92.69 374 VAL A N 1
ATOM 2805 C CA . VAL A 1 374 ? -28.700 -9.142 50.264 1.00 92.69 374 VAL A CA 1
ATOM 2806 C C . VAL A 1 374 ? -29.838 -9.873 50.969 1.00 92.69 374 VAL A C 1
ATOM 2808 O O . VAL A 1 374 ? -31.015 -9.705 50.648 1.00 92.69 374 VAL A O 1
ATOM 2811 N N . GLU A 1 375 ? -29.472 -10.708 51.935 1.00 93.00 375 GLU A N 1
ATOM 2812 C CA . GLU A 1 375 ? -30.417 -11.487 52.733 1.00 93.00 375 GLU A CA 1
ATOM 2813 C C . GLU A 1 375 ? -30.920 -10.662 53.923 1.00 93.00 375 GLU A C 1
ATOM 2815 O O . GLU A 1 375 ? -30.132 -10.199 54.754 1.00 93.00 375 GLU A O 1
ATOM 2820 N N . TYR A 1 376 ? -32.242 -10.515 54.033 1.00 89.88 376 TYR A N 1
ATOM 2821 C CA . TYR A 1 376 ? -32.902 -9.868 55.165 1.00 89.88 376 TYR A CA 1
ATOM 2822 C C . TYR A 1 376 ? -33.601 -10.905 56.043 1.00 89.88 376 TYR A C 1
ATOM 2824 O O . TYR A 1 376 ? -34.320 -11.777 55.557 1.00 89.88 376 TYR A O 1
ATOM 2832 N N . THR A 1 377 ? -33.430 -10.790 57.361 1.00 91.12 377 THR A N 1
ATOM 2833 C CA . THR A 1 377 ? -34.133 -11.618 58.354 1.00 91.12 377 THR A CA 1
ATOM 2834 C C . THR A 1 377 ? -35.301 -10.847 58.974 1.00 91.12 377 THR A C 1
ATOM 2836 O O . THR A 1 377 ? -35.245 -9.628 59.113 1.00 91.12 377 THR A O 1
ATOM 2839 N N . ALA A 1 378 ? -36.356 -11.545 59.401 1.00 88.31 378 ALA A N 1
ATOM 2840 C CA . ALA A 1 378 ? -37.476 -10.913 60.101 1.00 88.31 378 ALA A CA 1
ATOM 2841 C C . ALA A 1 378 ? -37.012 -10.150 61.364 1.00 88.31 378 ALA A C 1
ATOM 2843 O O . ALA A 1 378 ? -36.235 -10.671 62.166 1.00 88.31 378 ALA A O 1
ATOM 2844 N N . GLY A 1 379 ? -37.502 -8.922 61.542 1.00 85.31 379 GLY A N 1
ATOM 2845 C CA . GLY A 1 379 ? -37.119 -7.994 62.611 1.00 85.31 379 GLY A CA 1
ATOM 2846 C C . GLY A 1 379 ? -35.814 -7.228 62.360 1.00 85.31 379 GLY A C 1
ATOM 2847 O O . GLY A 1 379 ? -35.392 -6.448 63.212 1.00 85.31 379 GLY A O 1
ATOM 2848 N N . GLN A 1 380 ? -35.154 -7.433 61.217 1.00 91.00 380 GLN A N 1
ATOM 2849 C CA . GLN A 1 380 ? -33.972 -6.664 60.838 1.00 91.00 380 GLN A CA 1
ATOM 2850 C C . GLN A 1 380 ? -34.373 -5.260 60.381 1.00 91.00 380 GLN A C 1
ATOM 2852 O O . GLN A 1 380 ? -35.280 -5.091 59.568 1.00 91.00 380 GLN A O 1
ATOM 2857 N N . VAL A 1 381 ? -33.669 -4.245 60.880 1.00 91.06 381 VAL A N 1
ATOM 2858 C CA . VAL A 1 381 ? -33.857 -2.857 60.441 1.00 91.06 381 VAL A CA 1
ATOM 2859 C C . VAL A 1 381 ? -33.367 -2.720 59.000 1.00 91.06 381 VAL A C 1
ATOM 2861 O O . VAL A 1 381 ? -32.204 -3.009 58.725 1.00 91.06 381 VAL A O 1
ATOM 2864 N N . ILE A 1 382 ? -34.249 -2.274 58.102 1.00 89.56 382 ILE A N 1
ATOM 2865 C CA . ILE A 1 382 ? -33.925 -2.001 56.695 1.00 89.56 382 ILE A CA 1
ATOM 2866 C C . ILE A 1 382 ? -33.352 -0.588 56.571 1.00 89.56 382 ILE A C 1
ATOM 2868 O O . ILE A 1 382 ? -32.299 -0.400 55.978 1.00 89.56 382 ILE A O 1
ATOM 2872 N N . VAL A 1 383 ? -34.033 0.401 57.157 1.00 92.12 383 VAL A N 1
ATOM 2873 C CA . VAL A 1 383 ? -33.636 1.819 57.131 1.00 92.12 383 VAL A CA 1
ATOM 2874 C C . VAL A 1 383 ? -34.234 2.542 58.338 1.00 92.12 383 VAL A C 1
ATOM 2876 O O . VAL A 1 383 ? -35.364 2.251 58.743 1.00 92.12 383 VAL A O 1
ATOM 2879 N N . ARG A 1 384 ? -33.497 3.478 58.942 1.00 92.62 384 ARG A N 1
ATOM 2880 C CA . ARG A 1 384 ? -33.969 4.272 60.091 1.00 92.62 384 ARG A CA 1
ATOM 2881 C C . ARG A 1 384 ? -34.661 5.559 59.648 1.00 92.62 384 ARG A C 1
ATOM 2883 O O . ARG A 1 384 ? -34.425 6.075 58.559 1.00 92.62 384 ARG A O 1
ATOM 2890 N N . GLU A 1 385 ? -35.511 6.106 60.515 1.00 89.38 385 GLU A N 1
ATOM 2891 C CA . GLU A 1 385 ? -36.106 7.431 60.303 1.00 89.38 385 GLU A CA 1
ATOM 2892 C C . GLU A 1 385 ? -35.020 8.495 60.064 1.00 89.38 385 GLU A C 1
ATOM 2894 O O . GLU A 1 385 ? -34.066 8.613 60.835 1.00 89.38 385 GLU A O 1
ATOM 2899 N N . GLY A 1 386 ? -35.174 9.271 58.990 1.00 86.94 386 GLY A N 1
ATOM 2900 C CA . GLY A 1 386 ? -34.227 10.311 58.593 1.00 86.94 386 GLY A CA 1
ATOM 2901 C C . GLY A 1 386 ? -33.008 9.833 57.794 1.00 86.94 386 GLY A C 1
ATOM 2902 O O . GLY A 1 386 ? -32.211 10.678 57.396 1.00 86.94 386 GLY A O 1
ATOM 2903 N N . GLU A 1 387 ? -32.850 8.534 57.518 1.00 91.94 387 GLU A N 1
ATOM 2904 C CA . GLU A 1 387 ? -31.832 8.030 56.580 1.00 91.94 387 GLU A CA 1
ATOM 2905 C C . GLU A 1 387 ? -32.304 8.156 55.124 1.00 91.94 387 GLU A C 1
ATOM 2907 O O . GLU A 1 387 ? -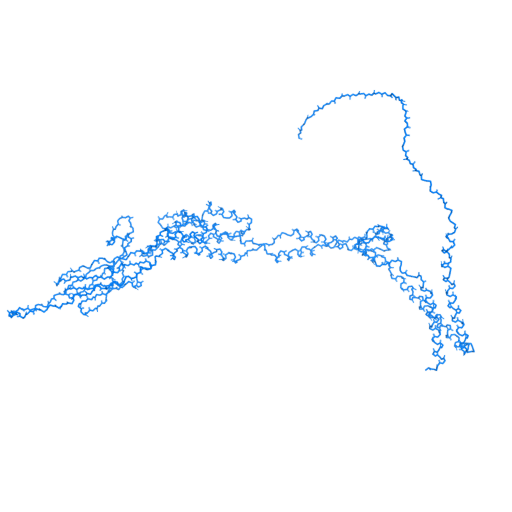33.501 8.147 54.842 1.00 91.94 387 GLU A O 1
ATOM 2912 N N . VAL A 1 388 ? -31.370 8.290 54.180 1.00 91.44 388 VAL A N 1
ATOM 2913 C CA . VAL A 1 388 ? -31.697 8.390 52.750 1.00 91.44 388 VAL A CA 1
ATOM 2914 C C . VAL A 1 388 ? -32.081 7.010 52.209 1.00 91.44 388 VAL A C 1
ATOM 2916 O O . VAL A 1 388 ? -31.376 6.025 52.426 1.00 91.44 388 VAL A O 1
ATOM 2919 N N . LEU A 1 389 ? -33.203 6.931 51.496 1.00 90.75 389 LEU A N 1
ATOM 2920 C CA . LEU A 1 389 ? -33.678 5.700 50.868 1.00 90.75 389 LEU A CA 1
ATOM 2921 C C . LEU A 1 389 ? -32.888 5.402 49.588 1.00 90.75 389 LEU A C 1
ATOM 2923 O O . LEU A 1 389 ? -32.912 6.194 48.645 1.00 90.75 389 LEU A O 1
ATOM 2927 N N . THR A 1 390 ? -32.217 4.252 49.544 1.00 91.69 390 THR A N 1
ATOM 2928 C CA . THR A 1 390 ? -31.632 3.680 48.322 1.00 91.69 390 THR A CA 1
ATOM 2929 C C . THR A 1 390 ? -32.668 2.814 47.601 1.00 91.69 390 THR A C 1
ATOM 2931 O O . THR A 1 390 ? -33.722 2.502 48.166 1.00 91.69 390 THR A O 1
ATOM 2934 N N . GLN A 1 391 ? -32.387 2.402 46.362 1.00 90.56 391 GLN A N 1
ATOM 2935 C CA . GLN A 1 391 ? -33.263 1.462 45.648 1.00 90.56 391 GLN A CA 1
ATOM 2936 C C . GLN A 1 391 ? -33.370 0.122 46.382 1.00 90.56 391 GLN A C 1
ATOM 2938 O O . GLN A 1 391 ? -34.479 -0.359 46.608 1.00 90.56 391 GLN A O 1
ATOM 2943 N N . LEU A 1 392 ? -32.243 -0.399 46.883 1.00 92.44 392 LEU A N 1
ATOM 2944 C CA . LEU A 1 392 ? -32.215 -1.615 47.696 1.00 92.44 392 LEU A CA 1
ATOM 2945 C C . LEU A 1 392 ? -33.153 -1.518 48.912 1.00 92.44 392 LEU A C 1
ATOM 2947 O O . LEU A 1 392 ? -33.879 -2.464 49.205 1.00 92.44 392 LEU A O 1
ATOM 2951 N N . HIS A 1 393 ? -33.195 -0.370 49.604 1.00 91.00 393 HIS A N 1
ATOM 2952 C CA . HIS A 1 393 ? -34.106 -0.179 50.739 1.00 91.00 393 HIS A CA 1
ATOM 2953 C C . HIS A 1 393 ? -35.579 -0.250 50.322 1.00 91.00 393 HIS A C 1
ATOM 2955 O O . HIS A 1 393 ? -36.392 -0.834 51.037 1.00 91.00 393 HIS A O 1
ATOM 2961 N N . ILE A 1 394 ? -35.938 0.339 49.181 1.00 89.25 394 ILE A N 1
ATOM 2962 C CA . ILE A 1 394 ? -37.320 0.351 48.684 1.00 89.25 394 ILE A CA 1
ATOM 2963 C C . ILE A 1 394 ? -37.744 -1.054 48.254 1.00 89.25 394 ILE A C 1
ATOM 2965 O O . ILE A 1 394 ? -38.830 -1.503 48.628 1.00 89.25 394 ILE A O 1
ATOM 2969 N N . ASP A 1 395 ? -36.880 -1.766 47.532 1.00 89.75 395 ASP A N 1
ATOM 2970 C CA . ASP A 1 395 ? -37.132 -3.142 47.106 1.00 89.75 395 ASP A CA 1
ATOM 2971 C C . ASP A 1 395 ? -37.243 -4.084 48.307 1.00 89.75 395 ASP A C 1
ATOM 2973 O O . ASP A 1 395 ? -38.177 -4.889 48.377 1.00 89.75 395 ASP A O 1
ATOM 2977 N N . ALA A 1 396 ? -36.383 -3.908 49.314 1.00 89.25 396 ALA A N 1
ATOM 2978 C CA . ALA A 1 396 ? -36.469 -4.651 50.563 1.00 89.25 396 ALA A CA 1
ATOM 2979 C C . ALA A 1 396 ? -37.774 -4.371 51.317 1.00 89.25 396 ALA A C 1
ATOM 2981 O O . ALA A 1 396 ? -38.423 -5.314 51.770 1.00 89.25 396 ALA A O 1
ATOM 2982 N N . ILE A 1 397 ? -38.219 -3.112 51.413 1.00 88.25 397 ILE A N 1
ATOM 2983 C CA . ILE A 1 397 ? -39.506 -2.762 52.039 1.00 88.25 397 ILE A CA 1
ATOM 2984 C C . ILE A 1 397 ? -40.670 -3.402 51.272 1.00 88.25 397 ILE A C 1
ATOM 2986 O O . ILE A 1 397 ? -41.524 -4.035 51.884 1.00 88.25 397 ILE A O 1
ATOM 2990 N N . ASN A 1 398 ? -40.703 -3.287 49.944 1.00 86.50 398 ASN A N 1
ATOM 2991 C CA . ASN A 1 398 ? -41.800 -3.813 49.127 1.00 86.50 398 ASN A CA 1
ATOM 2992 C C . ASN A 1 398 ? -41.914 -5.344 49.183 1.00 86.50 398 ASN A C 1
ATOM 2994 O O . ASN A 1 398 ? -43.021 -5.874 49.083 1.00 86.50 398 ASN A O 1
ATOM 2998 N N . GLN A 1 399 ? -40.789 -6.051 49.326 1.00 85.12 399 GLN A N 1
ATOM 2999 C CA . GLN A 1 399 ? -40.760 -7.515 49.374 1.00 85.12 399 GLN A CA 1
ATOM 3000 C C . GLN A 1 399 ? -40.972 -8.079 50.785 1.00 85.12 399 GLN A C 1
ATOM 3002 O O . GLN A 1 399 ? -41.579 -9.139 50.925 1.00 85.12 399 GLN A O 1
ATOM 3007 N N . THR A 1 400 ? -40.502 -7.388 51.829 1.00 83.19 400 THR A N 1
ATOM 3008 C CA . THR A 1 400 ? -40.572 -7.891 53.214 1.00 83.19 400 THR A CA 1
ATOM 3009 C C . THR A 1 400 ? -41.778 -7.381 53.997 1.00 83.19 400 THR A C 1
ATOM 3011 O O . THR A 1 400 ? -42.210 -8.072 54.923 1.00 83.19 400 THR A O 1
ATOM 3014 N N . VAL A 1 401 ? -42.324 -6.205 53.653 1.00 76.19 401 VAL A N 1
ATOM 3015 C CA . VAL A 1 401 ? -43.431 -5.548 54.369 1.00 76.19 401 VAL A CA 1
ATOM 3016 C C . VAL A 1 401 ? -44.757 -5.800 53.651 1.00 76.19 401 VAL A C 1
ATOM 3018 O O . VAL A 1 401 ? -44.953 -5.477 52.479 1.00 76.19 401 VAL A O 1
ATOM 3021 N N . SER A 1 402 ? -45.726 -6.360 54.373 1.00 65.50 402 SER A N 1
ATOM 3022 C CA . SER A 1 402 ? -46.995 -6.809 53.801 1.00 65.50 402 SER A CA 1
ATOM 3023 C C . SER A 1 402 ? -48.041 -5.683 53.684 1.00 65.50 402 SER A C 1
ATOM 3025 O O . SER A 1 402 ? -48.872 -5.450 54.562 1.00 65.50 402 SER A O 1
ATOM 3027 N N . ILE A 1 403 ? -48.100 -5.005 52.533 1.00 56.22 403 ILE A N 1
ATOM 3028 C CA . ILE A 1 403 ? -49.113 -3.954 52.259 1.00 56.22 403 ILE A CA 1
ATOM 3029 C C . ILE A 1 403 ? -50.541 -4.545 52.092 1.00 56.22 403 ILE A C 1
ATOM 3031 O O . ILE A 1 403 ? -51.555 -3.851 52.221 1.00 56.22 403 ILE A O 1
ATOM 3035 N N . ALA A 1 404 ? -50.649 -5.855 51.836 1.00 51.62 404 ALA A N 1
ATOM 3036 C CA . ALA A 1 404 ? -51.888 -6.546 51.457 1.00 51.62 404 ALA A CA 1
ATOM 3037 C C . ALA A 1 404 ? -52.957 -6.640 52.565 1.00 51.62 404 ALA A C 1
ATOM 3039 O O . ALA A 1 404 ? -54.148 -6.784 52.275 1.00 51.62 404 ALA A O 1
ATOM 3040 N N . THR A 1 405 ? -52.576 -6.517 53.837 1.00 55.66 405 THR A N 1
ATOM 3041 C CA . THR A 1 405 ? -53.500 -6.731 54.963 1.00 55.66 405 THR A CA 1
ATOM 3042 C C . THR A 1 405 ? -54.541 -5.616 55.127 1.00 55.66 405 THR A C 1
ATOM 3044 O O . THR A 1 405 ? -55.565 -5.828 55.777 1.00 55.66 405 THR A O 1
ATOM 3047 N N . ARG A 1 406 ? -54.356 -4.439 54.505 1.00 50.88 406 ARG A N 1
ATOM 3048 C CA . ARG A 1 406 ? -55.209 -3.261 54.762 1.00 50.88 406 ARG A CA 1
ATOM 3049 C C . ARG A 1 406 ? -56.367 -3.078 53.771 1.00 50.88 406 ARG A C 1
ATOM 3051 O O . ARG A 1 406 ? -57.480 -2.789 54.201 1.00 50.88 406 ARG A O 1
ATOM 3058 N N . VAL A 1 407 ? -56.165 -3.348 52.477 1.00 54.12 407 VAL A N 1
ATOM 3059 C CA . VAL A 1 407 ? -57.249 -3.300 51.467 1.00 54.12 407 VAL A CA 1
ATOM 3060 C C . VAL A 1 407 ? -58.227 -4.470 51.647 1.00 54.12 407 VAL A C 1
ATOM 3062 O O . VAL A 1 407 ? -59.442 -4.288 51.549 1.00 54.12 407 VAL A O 1
ATOM 3065 N N . GLN A 1 408 ? -57.723 -5.661 52.003 1.00 57.12 408 GLN A N 1
ATOM 3066 C CA . GLN A 1 408 ? -58.573 -6.805 52.360 1.00 57.12 408 GLN A CA 1
ATOM 3067 C C . GLN A 1 408 ? -59.360 -6.564 53.658 1.00 57.12 408 GLN A C 1
ATOM 3069 O O . GLN A 1 408 ? -60.516 -6.981 53.747 1.00 57.12 408 GLN A O 1
ATOM 3074 N N . ALA A 1 409 ? -58.796 -5.840 54.633 1.00 57.75 409 ALA A N 1
ATOM 3075 C CA . ALA A 1 409 ? -59.512 -5.468 55.854 1.00 57.75 409 ALA A CA 1
ATOM 3076 C C . ALA A 1 409 ? -60.677 -4.495 55.583 1.00 57.75 409 ALA A C 1
ATOM 3078 O O . ALA A 1 409 ? -61.751 -4.643 56.172 1.00 57.75 409 ALA A O 1
ATOM 3079 N N . GLU A 1 410 ? -60.517 -3.541 54.660 1.00 58.75 410 GLU A N 1
ATOM 3080 C CA . GLU A 1 410 ? -61.590 -2.606 54.287 1.00 58.75 410 GLU A CA 1
ATOM 3081 C C . GLU A 1 410 ? -62.687 -3.256 53.431 1.00 58.75 410 GLU A C 1
ATOM 3083 O O . GLU A 1 410 ? -63.877 -3.018 53.666 1.00 58.75 410 GLU A O 1
ATOM 3088 N N . GLY A 1 411 ? -62.308 -4.122 52.483 1.00 63.31 411 GLY A N 1
ATOM 3089 C CA . GLY A 1 411 ? -63.251 -4.898 51.672 1.00 63.31 411 GLY A CA 1
ATOM 3090 C C . GLY A 1 411 ? -64.014 -5.951 52.484 1.00 63.31 411 GLY A C 1
ATOM 3091 O O . GLY A 1 411 ? -65.221 -6.127 52.305 1.00 63.31 411 GLY A O 1
ATOM 3092 N N . GLY A 1 412 ? -63.342 -6.607 53.436 1.00 67.75 412 GLY A N 1
ATOM 3093 C CA . GLY A 1 412 ? -63.970 -7.545 54.367 1.00 67.75 412 GLY A CA 1
ATOM 3094 C C . GLY A 1 412 ? -65.014 -6.868 55.258 1.00 67.75 412 GLY A C 1
ATOM 3095 O O . GLY A 1 412 ? -66.112 -7.397 55.440 1.00 67.75 412 GLY A O 1
ATOM 3096 N N . LEU A 1 413 ? -64.726 -5.657 55.746 1.00 71.19 413 LEU A N 1
ATOM 3097 C CA . LEU A 1 4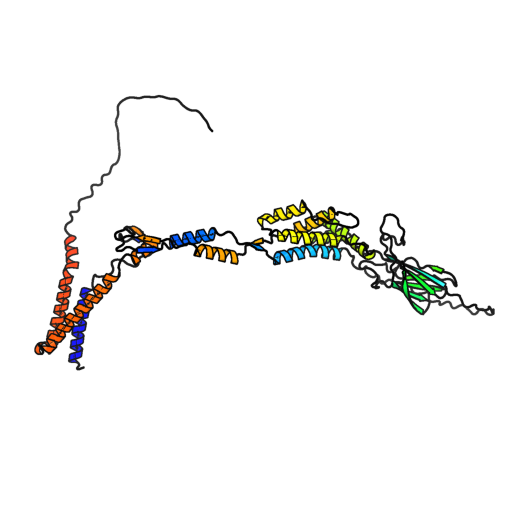13 ? -65.677 -4.877 56.540 1.00 71.19 413 LEU A CA 1
ATOM 3098 C C . LEU A 1 413 ? -66.915 -4.469 55.723 1.00 71.19 413 LEU A C 1
ATOM 3100 O O . LEU A 1 413 ? -68.034 -4.558 56.234 1.00 71.19 413 LEU A O 1
ATOM 3104 N N . LEU A 1 414 ? -66.733 -4.080 54.452 1.00 73.06 414 LEU A N 1
ATOM 3105 C CA . LEU A 1 414 ? -67.837 -3.836 53.514 1.00 73.06 414 LEU A CA 1
ATOM 3106 C C . LEU A 1 414 ? -68.741 -5.048 53.367 1.00 73.06 414 LEU A C 1
ATOM 3108 O O . LEU A 1 414 ? -69.960 -4.929 53.495 1.00 73.06 414 LEU A O 1
ATOM 3112 N N . ALA A 1 415 ? -68.140 -6.205 53.090 1.00 74.00 415 ALA A N 1
ATOM 3113 C CA . ALA A 1 415 ? -68.869 -7.440 52.862 1.00 74.00 415 ALA A CA 1
ATOM 3114 C C . ALA A 1 415 ? -69.691 -7.823 54.101 1.00 74.00 415 ALA A C 1
ATOM 3116 O O . ALA A 1 415 ? -70.888 -8.084 53.990 1.00 74.00 415 ALA A O 1
ATOM 3117 N N . VAL A 1 416 ? -69.090 -7.770 55.294 1.00 77.38 416 VAL A N 1
ATOM 3118 C CA . VAL A 1 416 ? -69.784 -8.079 56.555 1.00 77.38 416 VAL A CA 1
ATOM 3119 C C . VAL A 1 416 ? -70.915 -7.082 56.837 1.00 77.38 416 VAL A C 1
ATOM 3121 O O . VAL A 1 416 ? -72.025 -7.500 57.176 1.00 77.38 416 VAL A O 1
ATOM 3124 N N . ALA A 1 417 ? -70.684 -5.776 56.658 1.00 77.94 417 ALA A N 1
ATOM 3125 C CA . ALA A 1 417 ? -71.714 -4.755 56.854 1.00 77.94 417 ALA A CA 1
ATOM 3126 C C . ALA A 1 417 ? -72.878 -4.912 55.859 1.00 77.94 417 ALA A C 1
ATOM 3128 O O . ALA A 1 417 ? -74.044 -4.827 56.251 1.00 77.94 417 ALA A O 1
ATOM 3129 N N . ALA A 1 418 ? -72.581 -5.197 54.589 1.00 78.31 418 ALA A N 1
ATOM 3130 C CA . ALA A 1 418 ? -73.586 -5.459 53.564 1.00 78.31 418 ALA A CA 1
ATOM 3131 C C . ALA A 1 418 ? -74.415 -6.712 53.880 1.00 78.31 418 ALA A C 1
ATOM 3133 O O . ALA A 1 418 ? -75.641 -6.676 53.763 1.00 78.31 418 ALA A O 1
ATOM 3134 N N . ILE A 1 419 ? -73.774 -7.791 54.345 1.00 83.44 419 ILE A N 1
ATOM 3135 C CA . ILE A 1 419 ? -74.452 -9.032 54.742 1.00 83.44 419 ILE A CA 1
ATOM 3136 C C . ILE A 1 419 ? -75.387 -8.789 55.932 1.00 83.44 419 ILE A C 1
ATOM 3138 O O . ILE A 1 419 ? -76.554 -9.174 55.875 1.00 83.44 419 ILE A O 1
ATOM 3142 N N . LEU A 1 420 ? -74.919 -8.121 56.991 1.00 81.12 420 LEU A N 1
ATOM 3143 C CA . LEU A 1 420 ? -75.730 -7.839 58.182 1.00 81.12 420 LEU A CA 1
ATOM 3144 C C . LEU A 1 420 ? -76.939 -6.955 57.863 1.00 81.12 420 LEU A C 1
ATOM 3146 O O . LEU A 1 420 ? -78.059 -7.250 58.282 1.00 81.12 420 LEU A O 1
ATOM 3150 N N . VAL A 1 421 ? -76.726 -5.889 57.092 1.00 80.50 421 VAL A N 1
ATOM 3151 C CA . VAL A 1 421 ? -77.791 -4.968 56.682 1.00 80.50 421 VAL A CA 1
ATOM 3152 C C . VAL A 1 421 ? -78.778 -5.659 55.727 1.00 80.50 421 VAL A C 1
ATOM 3154 O O . VAL A 1 421 ? -79.990 -5.471 55.853 1.00 80.50 421 VAL A O 1
ATOM 3157 N N . GLY A 1 422 ? -78.290 -6.525 54.833 1.00 77.88 422 GLY A N 1
ATOM 3158 C CA . GLY A 1 422 ? -79.116 -7.354 53.954 1.00 77.88 422 GLY A CA 1
ATOM 3159 C C . GLY A 1 422 ? -79.974 -8.371 54.715 1.00 77.88 422 GLY A C 1
ATOM 3160 O O . GLY A 1 422 ? -81.177 -8.466 54.463 1.00 77.88 422 GLY A O 1
ATOM 3161 N N . LEU A 1 423 ? -79.396 -9.077 55.694 1.00 81.69 423 LEU A N 1
ATOM 3162 C CA . LEU A 1 423 ? -80.117 -9.999 56.582 1.00 81.69 423 LEU A CA 1
ATOM 3163 C C . LEU A 1 423 ? -81.183 -9.276 57.409 1.00 81.69 423 LEU A C 1
ATOM 3165 O O . LEU A 1 423 ? -82.302 -9.771 57.535 1.00 81.69 423 LEU A O 1
ATOM 3169 N N . LEU A 1 424 ? -80.870 -8.085 57.925 1.00 81.50 424 LEU A N 1
ATOM 3170 C CA . LEU A 1 424 ? -81.829 -7.244 58.640 1.00 81.50 424 LEU A CA 1
ATOM 3171 C C . LEU A 1 424 ? -82.994 -6.826 57.732 1.00 81.50 424 LEU A C 1
ATOM 3173 O O . LEU A 1 424 ? -84.156 -6.898 58.138 1.00 81.50 424 LEU A O 1
ATOM 3177 N N . GLY A 1 425 ? -82.698 -6.441 56.488 1.00 77.62 425 GLY A N 1
ATOM 3178 C CA . GLY A 1 425 ? -83.714 -6.137 55.485 1.00 77.62 425 GLY A CA 1
ATOM 3179 C C . GLY A 1 425 ? -84.614 -7.338 55.183 1.00 77.62 425 GLY A C 1
ATOM 3180 O O . GLY A 1 425 ? -85.840 -7.216 55.189 1.00 77.62 425 GLY A O 1
ATOM 3181 N N . LEU A 1 426 ? -84.019 -8.519 55.000 1.00 80.12 426 LEU A N 1
ATOM 3182 C CA . LEU A 1 426 ? -84.739 -9.769 54.754 1.00 80.12 426 LEU A CA 1
ATOM 3183 C C . LEU A 1 426 ? -85.617 -10.178 55.948 1.00 80.12 426 LEU A C 1
ATOM 3185 O O . LEU A 1 426 ? -86.776 -10.555 55.763 1.00 80.12 426 LEU A O 1
ATOM 3189 N N . TYR A 1 427 ? -85.110 -10.041 57.175 1.00 81.06 427 TYR A N 1
ATOM 3190 C CA . TYR A 1 427 ? -85.867 -10.291 58.401 1.00 81.06 427 TYR A CA 1
ATOM 3191 C C . TYR A 1 427 ? -87.095 -9.379 58.512 1.00 81.06 427 TYR A C 1
ATOM 3193 O O . TYR A 1 427 ? -88.209 -9.861 58.741 1.00 81.06 427 TYR A O 1
ATOM 3201 N N . LEU A 1 428 ? -86.923 -8.070 58.296 1.00 80.38 428 LEU A N 1
ATOM 3202 C CA . LEU A 1 428 ? -88.027 -7.110 58.348 1.00 80.38 428 LEU A CA 1
ATOM 3203 C C . LEU A 1 428 ? -89.074 -7.389 57.265 1.00 80.38 428 LEU A C 1
ATOM 3205 O O . LEU A 1 428 ? -90.272 -7.344 57.551 1.00 80.38 428 LEU A O 1
ATOM 3209 N N . ALA A 1 429 ? -88.637 -7.738 56.052 1.00 77.75 429 ALA A N 1
ATOM 3210 C CA . ALA A 1 429 ? -89.529 -8.104 54.958 1.00 77.75 429 ALA A CA 1
ATOM 3211 C C . ALA A 1 429 ? -90.347 -9.372 55.260 1.00 77.75 429 ALA A C 1
ATOM 3213 O O . ALA A 1 429 ? -91.516 -9.447 54.877 1.00 77.75 429 ALA A O 1
ATOM 3214 N N . ARG A 1 430 ? -89.758 -10.364 55.946 1.00 80.94 430 ARG A N 1
ATOM 3215 C CA . ARG A 1 430 ? -90.389 -11.674 56.172 1.00 80.94 430 ARG A CA 1
ATOM 3216 C C . ARG A 1 430 ? -91.244 -11.750 57.438 1.00 80.94 430 ARG A C 1
ATOM 3218 O O . ARG A 1 430 ? -92.314 -12.353 57.384 1.00 80.94 430 ARG A O 1
ATOM 3225 N N . PHE A 1 431 ? -90.778 -11.181 58.552 1.00 78.38 431 PHE A N 1
ATOM 3226 C CA . PHE A 1 431 ? -91.364 -11.382 59.886 1.00 78.38 431 PHE A CA 1
ATOM 3227 C C . PHE A 1 431 ? -92.084 -10.150 60.451 1.00 78.38 431 PHE A C 1
ATOM 3229 O O . PHE A 1 431 ? -92.875 -10.282 61.384 1.00 78.38 431 PHE A O 1
ATOM 3236 N N . ARG A 1 432 ? -91.844 -8.945 59.911 1.00 78.88 432 ARG A N 1
ATOM 3237 C CA . ARG A 1 432 ? -92.438 -7.685 60.400 1.00 78.88 432 ARG A CA 1
ATOM 3238 C C . ARG A 1 432 ? -92.943 -6.793 59.244 1.00 78.88 432 ARG A C 1
ATOM 3240 O O . ARG A 1 432 ? -92.508 -5.643 59.117 1.00 78.88 432 ARG A O 1
ATOM 3247 N N . PRO A 1 433 ? -93.899 -7.275 58.420 1.00 69.81 433 PRO A N 1
ATOM 3248 C CA . PRO A 1 433 ? -94.346 -6.574 57.211 1.00 69.81 433 PRO A CA 1
ATOM 3249 C C . PRO A 1 433 ? -94.981 -5.202 57.487 1.00 69.81 433 PRO A C 1
ATOM 3251 O O . PRO A 1 433 ? -94.883 -4.307 56.649 1.00 69.81 433 PRO A O 1
ATOM 3254 N N . GLU A 1 434 ? -95.570 -4.991 58.669 1.00 71.50 434 GLU A N 1
ATOM 3255 C CA . GLU A 1 434 ? -96.142 -3.697 59.077 1.00 71.50 434 GLU A CA 1
ATOM 3256 C C . GLU A 1 434 ? -95.089 -2.579 59.165 1.00 71.50 434 GLU A C 1
ATOM 3258 O O . GLU A 1 434 ? -95.334 -1.452 58.726 1.00 71.50 434 GLU A O 1
ATOM 3263 N N . PHE A 1 435 ? -93.893 -2.897 59.674 1.00 68.50 435 PHE A N 1
ATOM 3264 C CA . PHE A 1 435 ? -92.770 -1.958 59.756 1.00 68.50 435 PHE A CA 1
ATOM 3265 C C . PHE A 1 435 ? -92.092 -1.778 58.392 1.00 68.50 435 PHE A C 1
ATOM 3267 O O . PHE A 1 435 ? -91.714 -0.664 58.031 1.00 68.50 435 PHE A O 1
ATOM 3274 N N . TRP A 1 436 ? -92.015 -2.848 57.594 1.00 68.50 436 TRP A N 1
ATOM 3275 C CA . TRP A 1 436 ? -91.486 -2.814 56.226 1.00 68.50 436 TRP A CA 1
ATOM 3276 C C . TRP A 1 436 ? -92.352 -1.990 55.256 1.00 68.50 436 TRP A C 1
ATOM 3278 O O . TRP A 1 436 ? -91.849 -1.405 54.293 1.00 68.50 436 TRP A O 1
ATOM 3288 N N . ALA A 1 437 ? -93.665 -1.918 55.496 1.00 70.12 437 ALA A N 1
ATOM 3289 C CA . ALA A 1 437 ? -94.597 -1.182 54.648 1.00 70.12 437 ALA A CA 1
ATOM 3290 C C . ALA A 1 437 ? -94.423 0.346 54.732 1.00 70.12 437 ALA A C 1
ATOM 3292 O O . ALA A 1 437 ? -94.717 1.043 53.756 1.00 70.12 437 ALA A O 1
ATOM 3293 N N . ARG A 1 438 ? -93.919 0.875 55.860 1.00 79.38 438 ARG A N 1
ATOM 3294 C CA . ARG A 1 438 ? -93.802 2.319 56.126 1.00 79.38 438 ARG A CA 1
ATOM 3295 C C . ARG A 1 438 ? -92.374 2.829 55.849 1.00 79.38 438 ARG A C 1
ATOM 3297 O O . ARG A 1 438 ? -91.496 2.664 56.694 1.00 79.38 438 ARG A O 1
ATOM 3304 N N . PRO A 1 439 ? -92.118 3.537 54.728 1.00 70.75 439 PRO A N 1
ATOM 3305 C CA . PRO A 1 439 ? -90.757 3.917 54.318 1.00 70.75 439 PRO A CA 1
ATOM 3306 C C . PRO A 1 439 ? -90.052 4.859 55.307 1.00 70.75 439 PRO A C 1
ATOM 3308 O O . PRO A 1 439 ? -88.833 4.807 55.442 1.00 70.75 439 PRO A O 1
ATOM 3311 N N . ARG A 1 440 ? -90.811 5.677 56.051 1.00 76.50 440 ARG A N 1
ATOM 3312 C CA . ARG A 1 440 ? -90.267 6.585 57.077 1.00 76.50 440 ARG A CA 1
ATOM 3313 C C . ARG A 1 440 ? -89.595 5.839 58.236 1.00 76.50 440 ARG A C 1
ATOM 3315 O O . ARG A 1 440 ? -88.591 6.311 58.750 1.00 76.50 440 ARG A O 1
ATOM 3322 N N . MET A 1 441 ? -90.117 4.675 58.630 1.00 75.94 441 MET A N 1
ATOM 3323 C CA . MET A 1 441 ? -89.544 3.884 59.729 1.00 75.94 441 MET A CA 1
ATOM 3324 C C . MET A 1 441 ? -88.249 3.187 59.306 1.00 75.94 441 MET A C 1
ATOM 3326 O O . MET A 1 441 ? -87.293 3.145 60.073 1.00 75.94 441 MET A O 1
ATOM 3330 N N . VAL A 1 442 ? -88.193 2.708 58.060 1.00 76.38 442 VAL A N 1
ATOM 3331 C CA . VAL A 1 442 ? -86.982 2.111 57.475 1.00 76.38 442 VAL A CA 1
ATOM 3332 C C . VAL A 1 442 ? -85.870 3.156 57.347 1.00 76.38 442 VAL A C 1
ATOM 3334 O O . VAL A 1 442 ? -84.727 2.879 57.700 1.00 76.38 442 VAL A O 1
ATOM 3337 N N . ALA A 1 443 ? -86.206 4.379 56.921 1.00 76.44 443 ALA A N 1
ATOM 3338 C CA . ALA A 1 443 ? -85.249 5.483 56.862 1.00 76.44 443 ALA A CA 1
ATOM 3339 C C . ALA A 1 443 ? -84.684 5.845 58.249 1.00 76.44 443 ALA A C 1
ATOM 3341 O O . ALA A 1 443 ? -83.480 6.048 58.381 1.00 76.44 443 ALA A O 1
ATOM 3342 N N . LEU A 1 444 ? -85.523 5.864 59.294 1.00 80.88 444 LEU A N 1
ATOM 3343 C CA . LEU A 1 444 ? -85.075 6.107 60.671 1.00 80.88 444 LEU A CA 1
ATOM 3344 C C . LEU A 1 444 ? -84.117 5.022 61.176 1.00 80.88 444 LEU A C 1
ATOM 3346 O O . LEU A 1 444 ? -83.107 5.351 61.790 1.00 80.88 444 LEU A O 1
ATOM 3350 N N . LEU A 1 445 ? -84.397 3.747 60.886 1.00 81.50 445 LEU A N 1
ATOM 3351 C CA . LEU A 1 445 ? -83.503 2.640 61.240 1.00 81.50 445 LEU A CA 1
ATOM 3352 C C . LEU A 1 445 ? -82.148 2.772 60.531 1.00 81.50 445 LEU A C 1
ATOM 3354 O O . LEU A 1 445 ? -81.105 2.607 61.156 1.00 81.50 445 LEU A O 1
ATOM 3358 N N . GLY A 1 446 ? -82.169 3.128 59.247 1.00 80.06 446 GLY A N 1
ATOM 3359 C CA . GLY A 1 446 ? -80.969 3.409 58.467 1.00 80.06 446 GLY A CA 1
ATOM 3360 C C . GLY A 1 446 ? -80.110 4.526 59.060 1.00 80.06 446 GLY A C 1
ATOM 3361 O O . GLY A 1 446 ? -78.910 4.351 59.255 1.00 80.06 446 GLY A O 1
ATOM 3362 N N . ILE A 1 447 ? -80.734 5.655 59.407 1.00 82.56 447 ILE A N 1
ATOM 3363 C CA . ILE A 1 447 ? -80.062 6.787 60.060 1.00 82.56 447 ILE A CA 1
ATOM 3364 C C . ILE A 1 447 ? -79.498 6.373 61.424 1.00 82.56 447 ILE A C 1
ATOM 3366 O O . ILE A 1 447 ? -78.369 6.731 61.747 1.00 82.56 447 ILE A O 1
ATOM 3370 N N . LEU A 1 448 ? -80.241 5.586 62.208 1.00 83.19 448 LEU A N 1
ATOM 3371 C CA . LEU A 1 448 ? -79.787 5.090 63.507 1.00 83.19 448 LEU A CA 1
ATOM 3372 C C . LEU A 1 448 ? -78.541 4.200 63.378 1.00 83.19 448 LEU A C 1
ATOM 3374 O O . LEU A 1 448 ? -77.615 4.346 64.169 1.00 83.19 448 LEU A O 1
ATOM 3378 N N . ILE A 1 449 ? -78.490 3.320 62.373 1.00 83.56 449 ILE A N 1
ATOM 3379 C CA . ILE A 1 449 ? -77.320 2.467 62.098 1.00 83.56 449 ILE A CA 1
ATOM 3380 C C . ILE A 1 449 ? -76.106 3.321 61.718 1.00 83.56 449 ILE A C 1
ATOM 3382 O O . ILE A 1 449 ? -75.017 3.106 62.249 1.00 83.56 449 ILE A O 1
ATOM 3386 N N . VAL A 1 450 ? -76.286 4.319 60.847 1.00 81.56 450 VAL A N 1
ATOM 3387 C CA . VAL A 1 450 ? -75.204 5.241 60.462 1.00 81.56 450 VAL A CA 1
ATOM 3388 C C . VAL A 1 450 ? -74.714 6.045 61.671 1.00 81.56 450 VAL A C 1
ATOM 3390 O O . VAL A 1 450 ? -73.509 6.186 61.863 1.00 81.56 450 VAL A O 1
ATOM 3393 N N . LEU A 1 451 ? -75.622 6.516 62.532 1.00 81.50 451 LEU A N 1
ATOM 3394 C CA . LEU A 1 451 ? -75.271 7.212 63.773 1.00 81.50 451 LEU A CA 1
ATOM 3395 C C . LEU A 1 451 ? -74.553 6.299 64.772 1.00 81.50 451 LEU A C 1
ATOM 3397 O O . LEU A 1 451 ? -73.602 6.740 65.409 1.00 81.50 451 LEU A O 1
ATOM 3401 N N . ALA A 1 452 ? -74.955 5.034 64.892 1.00 80.00 452 ALA A N 1
ATOM 3402 C CA . ALA A 1 452 ? -74.266 4.060 65.733 1.00 80.00 452 ALA A CA 1
ATOM 3403 C C . ALA A 1 452 ? -72.843 3.782 65.217 1.00 80.00 452 ALA A C 1
ATOM 3405 O O . ALA A 1 452 ? -71.895 3.796 66.000 1.00 80.00 452 ALA A O 1
ATOM 3406 N N . ALA A 1 453 ? -72.667 3.617 63.901 1.00 78.00 453 ALA A N 1
ATOM 3407 C CA . ALA A 1 453 ? -71.350 3.473 63.280 1.00 78.00 453 ALA A CA 1
ATOM 3408 C C . ALA A 1 453 ? -70.474 4.721 63.504 1.00 78.00 453 ALA A C 1
ATOM 3410 O O . ALA A 1 453 ? -69.300 4.607 63.866 1.00 78.00 453 ALA A O 1
ATOM 3411 N N . ALA A 1 454 ? -71.059 5.915 63.372 1.00 77.75 454 ALA A N 1
ATOM 3412 C CA . ALA A 1 454 ? -70.391 7.173 63.683 1.00 77.75 454 ALA A CA 1
ATOM 3413 C C . ALA A 1 454 ? -70.021 7.280 65.170 1.00 77.75 454 ALA A C 1
ATOM 3415 O O . ALA A 1 454 ? -68.932 7.748 65.484 1.00 77.75 454 ALA A O 1
ATOM 3416 N N . ALA A 1 455 ? -70.866 6.805 66.090 1.00 79.19 455 ALA A N 1
ATOM 3417 C CA . ALA A 1 455 ? -70.602 6.819 67.529 1.00 79.19 455 ALA A CA 1
ATOM 3418 C C . ALA A 1 455 ? -69.459 5.874 67.933 1.00 79.19 455 ALA A C 1
ATOM 3420 O O . ALA A 1 455 ? -68.666 6.227 68.800 1.00 79.19 455 ALA A O 1
ATOM 3421 N N . VAL A 1 456 ? -69.326 4.714 67.278 1.00 75.94 456 VAL A N 1
ATOM 3422 C CA . VAL A 1 456 ? -68.189 3.795 67.480 1.00 75.94 456 VAL A CA 1
ATOM 3423 C C . VAL A 1 456 ? -66.866 4.446 67.055 1.00 75.94 456 VAL A C 1
ATOM 3425 O O . VAL A 1 456 ? -65.835 4.228 67.689 1.00 75.94 456 VAL A O 1
ATOM 3428 N N . ARG A 1 457 ? -66.884 5.286 66.013 1.00 67.69 457 ARG A N 1
ATOM 3429 C CA . ARG A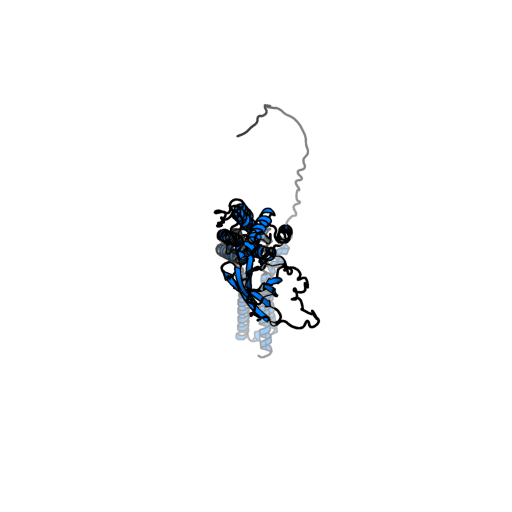 1 457 ? -65.691 5.971 65.480 1.00 67.69 457 ARG A CA 1
ATOM 3430 C C . ARG A 1 457 ? -65.422 7.354 66.087 1.00 67.69 457 ARG A C 1
ATOM 3432 O O . ARG A 1 457 ? -64.281 7.812 66.120 1.00 67.69 457 ARG A O 1
ATOM 3439 N N . GLY A 1 458 ? -66.459 7.996 66.619 1.00 57.94 458 GLY A N 1
ATOM 3440 C CA . GLY A 1 458 ? -66.449 9.321 67.240 1.00 57.94 458 GLY A CA 1
ATOM 3441 C C . GLY A 1 458 ? -65.474 9.554 68.408 1.00 57.94 458 GLY A C 1
ATOM 3442 O O . GLY A 1 458 ? -65.110 10.714 68.615 1.00 57.94 458 GLY A O 1
ATOM 3443 N N . PRO A 1 459 ? -64.965 8.545 69.150 1.00 59.66 459 PRO A N 1
ATOM 3444 C CA . PRO A 1 459 ? -64.005 8.805 70.222 1.00 59.66 459 PRO A CA 1
ATOM 3445 C C . PRO A 1 459 ? -62.632 9.289 69.731 1.00 59.66 459 PRO A C 1
ATOM 3447 O O . PRO A 1 459 ? -61.882 9.880 70.511 1.00 59.66 459 PRO A O 1
ATOM 3450 N N . TRP A 1 460 ? -62.277 9.071 68.460 1.00 54.84 460 TRP A N 1
ATOM 3451 C CA . TRP A 1 460 ? -60.934 9.370 67.949 1.00 54.84 460 TRP A CA 1
ATOM 3452 C C . TRP A 1 460 ? -60.597 10.865 67.804 1.00 54.84 460 TRP A C 1
ATOM 3454 O O . TRP A 1 460 ? -59.554 11.279 68.322 1.00 54.84 460 TRP A O 1
ATOM 3464 N N . PRO A 1 461 ? -61.434 11.723 67.185 1.00 56.62 461 PRO A N 1
ATOM 3465 C CA . PRO A 1 461 ? -61.108 13.147 67.078 1.00 56.62 461 PRO A CA 1
ATOM 3466 C C . PRO A 1 461 ? -61.164 13.885 68.428 1.00 56.62 461 PRO A C 1
ATOM 3468 O O . PRO A 1 461 ? -60.448 14.869 68.619 1.00 56.62 461 PRO A O 1
ATOM 3471 N N . PHE A 1 462 ? -61.962 13.410 69.393 1.00 52.44 462 PHE A N 1
ATOM 3472 C CA . PHE A 1 462 ? -62.151 14.099 70.677 1.00 52.44 462 PHE A CA 1
ATOM 3473 C C . PHE A 1 462 ? -61.015 13.827 71.682 1.00 52.44 462 PHE A C 1
ATOM 3475 O O . PHE A 1 462 ? -60.628 14.720 72.437 1.00 52.44 462 PHE A O 1
ATOM 3482 N N . ARG A 1 463 ? -60.398 12.635 71.649 1.00 50.75 463 ARG A N 1
ATOM 3483 C CA . ARG A 1 463 ? -59.273 12.291 72.541 1.00 50.75 463 ARG A CA 1
ATOM 3484 C C . ARG A 1 463 ? -57.993 13.088 72.255 1.00 50.75 463 ARG A C 1
ATOM 3486 O O . ARG A 1 463 ? -57.280 13.423 73.197 1.00 50.75 463 ARG A O 1
ATOM 3493 N N . ARG A 1 464 ? -57.718 13.464 70.995 1.00 54.00 464 ARG A N 1
ATOM 3494 C CA . ARG A 1 464 ? -56.539 14.290 70.652 1.00 54.00 464 ARG A CA 1
ATOM 3495 C C . ARG A 1 464 ? -56.633 15.736 71.159 1.00 54.00 464 ARG A C 1
ATOM 3497 O O . ARG A 1 464 ? -55.598 16.330 71.435 1.00 54.00 464 ARG A O 1
ATOM 3504 N N . ARG A 1 465 ? -57.836 16.296 71.348 1.00 52.47 465 ARG A N 1
ATOM 3505 C CA . ARG A 1 465 ? -58.001 17.655 71.911 1.00 52.47 465 ARG A CA 1
ATOM 3506 C C . ARG A 1 465 ? -57.854 17.724 73.431 1.00 52.47 465 ARG A C 1
ATOM 3508 O O . ARG A 1 465 ? -57.505 18.784 73.936 1.00 52.47 465 ARG A O 1
ATOM 3515 N N . LEU A 1 466 ? -58.067 16.625 74.156 1.00 53.66 466 LEU A N 1
ATOM 3516 C CA . LEU A 1 466 ? -57.917 16.603 75.618 1.00 53.66 466 LEU A CA 1
ATOM 3517 C C . LEU A 1 466 ? -56.479 16.310 76.076 1.00 53.66 466 LEU A C 1
ATOM 3519 O O . LEU A 1 466 ? -56.090 16.746 77.153 1.00 53.66 466 LEU A O 1
ATOM 3523 N N . ALA A 1 467 ? -55.655 15.668 75.241 1.00 51.19 467 ALA A N 1
ATOM 3524 C CA . ALA A 1 467 ? -54.226 15.477 75.522 1.00 51.19 467 ALA A CA 1
ATOM 3525 C C . ALA A 1 467 ? -53.369 16.747 75.304 1.00 51.19 467 ALA A C 1
ATOM 3527 O O . ALA A 1 467 ? -52.204 16.770 75.683 1.00 51.19 467 ALA A O 1
ATOM 3528 N N . GLY A 1 468 ? -53.933 17.813 74.721 1.00 52.06 468 GLY A N 1
ATOM 3529 C CA . GLY A 1 468 ? -53.230 19.076 74.456 1.00 52.06 468 GLY A CA 1
ATOM 3530 C C . GLY A 1 468 ? -53.253 20.106 75.593 1.00 52.06 468 GLY A C 1
ATOM 3531 O O . GLY A 1 468 ? -52.740 21.202 75.397 1.00 52.06 468 GLY A O 1
ATOM 3532 N N . ILE A 1 469 ? -53.864 19.808 76.750 1.00 56.03 469 ILE A N 1
ATOM 3533 C CA . ILE A 1 469 ? -54.090 20.807 77.819 1.00 56.03 469 ILE A CA 1
ATOM 3534 C C . ILE A 1 469 ? -53.290 20.527 79.110 1.00 56.03 469 ILE A C 1
ATOM 3536 O O . ILE A 1 469 ? -53.243 21.378 79.993 1.00 56.03 469 ILE A O 1
ATOM 3540 N N . SER A 1 470 ? -52.557 19.415 79.227 1.00 52.28 470 SER A N 1
ATOM 3541 C CA . SER A 1 470 ? -51.727 19.156 80.417 1.00 52.28 470 SER A CA 1
ATOM 3542 C C . SER A 1 470 ? -50.316 18.670 80.087 1.00 52.28 470 SER A C 1
ATOM 3544 O O . SER A 1 470 ? -49.951 17.531 80.367 1.00 52.28 470 SER A O 1
ATOM 3546 N N . SER A 1 471 ? -49.486 19.561 79.553 1.00 45.03 471 SER A N 1
ATOM 3547 C CA . SER A 1 471 ? -48.053 19.538 79.847 1.00 45.03 471 SER A CA 1
ATOM 3548 C C . SER A 1 471 ? -47.653 20.917 80.390 1.00 45.03 471 SER A C 1
ATOM 3550 O O . SER A 1 471 ? -47.833 21.928 79.708 1.00 45.03 471 SER A O 1
ATOM 3552 N N . PRO A 1 472 ? -47.166 21.017 81.643 1.00 49.16 472 PRO A N 1
ATOM 3553 C CA . PRO A 1 472 ? -46.596 22.255 82.145 1.00 49.16 472 PRO A CA 1
ATOM 3554 C C . PRO A 1 472 ? -45.371 22.597 81.302 1.00 49.16 472 PRO A C 1
ATOM 3556 O O . PRO A 1 472 ? -44.451 21.795 81.141 1.00 49.16 472 PRO A O 1
ATOM 3559 N N . ARG A 1 473 ? -45.383 23.808 80.760 1.00 49.72 473 ARG A N 1
ATOM 3560 C CA . ARG A 1 473 ? -44.267 24.438 80.066 1.00 49.72 473 ARG A CA 1
ATOM 3561 C C . ARG A 1 473 ? -43.149 24.657 81.093 1.00 49.72 473 ARG A C 1
ATOM 3563 O O . ARG A 1 473 ? -43.141 25.671 81.783 1.00 49.72 473 ARG A O 1
ATOM 3570 N N . TRP A 1 474 ? -42.241 23.697 81.247 1.00 49.12 474 TRP A N 1
ATOM 3571 C CA . TRP A 1 474 ? -41.003 23.934 81.989 1.00 49.12 474 TRP A CA 1
ATOM 3572 C C . TRP A 1 474 ? -40.138 24.900 81.167 1.00 49.12 474 TRP A C 1
ATOM 3574 O O . TRP A 1 474 ? -39.886 24.624 79.991 1.00 49.12 474 TRP A O 1
ATOM 3584 N N . PRO A 1 475 ? -39.708 26.047 81.720 1.00 47.59 475 PRO A N 1
ATOM 3585 C CA . PRO A 1 475 ? -38.786 26.928 81.025 1.00 47.59 475 PRO A CA 1
ATOM 3586 C C . PRO A 1 475 ? -37.433 26.225 80.885 1.00 47.59 475 PRO A C 1
ATOM 3588 O O . PRO A 1 475 ? -36.873 25.706 81.849 1.00 47.59 475 PRO A O 1
ATOM 3591 N N . SER A 1 476 ? -36.912 26.211 79.662 1.00 50.78 476 SER A N 1
ATOM 3592 C CA . SER A 1 476 ? -35.569 25.745 79.346 1.00 50.78 476 SER A CA 1
ATOM 3593 C C . SER A 1 476 ? -34.539 26.566 80.125 1.00 50.78 476 SER A C 1
ATOM 3595 O O . SER A 1 476 ? -34.309 27.737 79.819 1.00 50.78 476 SER A O 1
ATOM 3597 N N . VAL A 1 477 ? -33.898 25.948 81.116 1.00 46.50 477 VAL A N 1
ATOM 3598 C CA . VAL A 1 477 ? -32.648 26.452 81.688 1.00 46.50 477 VAL A CA 1
ATOM 3599 C C . VAL A 1 477 ? -31.570 26.275 80.623 1.00 46.50 477 VAL A C 1
ATOM 3601 O O . VAL A 1 477 ? -31.065 25.178 80.397 1.00 46.50 477 VAL A O 1
ATOM 3604 N N . SER A 1 478 ? -31.236 27.360 79.930 1.00 48.94 478 SER A N 1
ATOM 3605 C CA . SER A 1 478 ? -30.061 27.423 79.070 1.00 48.94 478 SER A CA 1
ATOM 3606 C C . SER A 1 478 ? -28.811 27.454 79.950 1.00 48.94 478 SER A C 1
ATOM 3608 O O . SER A 1 478 ? -28.506 28.482 80.560 1.00 48.94 478 SER A O 1
ATOM 3610 N N . TRP A 1 479 ? -28.059 26.356 80.012 1.00 42.12 479 TRP A N 1
ATOM 3611 C CA . TRP A 1 479 ? -26.702 26.391 80.555 1.00 42.12 479 TRP A CA 1
ATOM 3612 C C . TRP A 1 479 ? -25.773 27.073 79.548 1.00 42.12 479 TRP A C 1
ATOM 3614 O O . TRP A 1 479 ? -25.174 26.447 78.678 1.00 42.12 479 TRP A O 1
ATOM 3624 N N . ARG A 1 480 ? -25.656 28.397 79.680 1.00 40.78 480 ARG A N 1
ATOM 3625 C CA . ARG A 1 480 ? -24.585 29.197 79.086 1.00 40.78 480 ARG A CA 1
ATOM 3626 C C . ARG A 1 480 ? -23.306 28.907 79.875 1.00 40.78 480 ARG A C 1
ATOM 3628 O O . ARG A 1 480 ? -23.110 29.454 80.955 1.00 40.78 480 ARG A O 1
ATOM 3635 N N . ARG A 1 481 ? -22.432 28.042 79.358 1.00 47.38 481 ARG A N 1
ATOM 3636 C CA . ARG A 1 481 ? -21.068 27.886 79.885 1.00 47.38 481 ARG A CA 1
ATOM 3637 C C . ARG A 1 481 ? -20.154 28.851 79.127 1.00 47.38 481 ARG A C 1
ATOM 3639 O O . ARG A 1 481 ? -19.545 28.484 78.131 1.00 47.38 481 ARG A O 1
ATOM 3646 N N . SER A 1 482 ? -20.118 30.109 79.569 1.00 42.81 482 SER A N 1
ATOM 3647 C CA . SER A 1 482 ? -19.108 31.084 79.147 1.00 42.81 482 SER A CA 1
ATOM 3648 C C . SER A 1 482 ? -18.038 31.220 80.228 1.00 42.81 482 SER A C 1
ATOM 3650 O O . SER A 1 482 ? -18.327 31.515 81.384 1.00 42.81 482 SER A O 1
ATOM 3652 N N . SER A 1 483 ? -16.812 30.967 79.793 1.00 47.41 483 SER A N 1
ATOM 3653 C CA . SER A 1 483 ? -15.510 31.185 80.418 1.00 47.41 483 SER A CA 1
ATOM 3654 C C . SER A 1 483 ? -15.262 32.606 80.940 1.00 47.41 483 SER A C 1
ATOM 3656 O O . SER A 1 483 ? -15.588 33.549 80.224 1.00 47.41 483 SER A O 1
ATOM 3658 N N . SER A 1 484 ? -14.571 32.721 82.089 1.00 40.47 484 SER A N 1
ATOM 3659 C CA . SER A 1 484 ? -13.507 33.714 82.413 1.00 40.47 484 SER A CA 1
ATOM 3660 C C . SER A 1 484 ? -13.149 33.623 83.920 1.00 40.47 484 SER A C 1
ATOM 3662 O O . SER A 1 484 ? -14.004 33.944 84.738 1.00 40.47 484 SER A O 1
ATOM 3664 N N . THR A 1 485 ? -12.027 32.978 84.313 1.00 44.84 485 THR A N 1
ATOM 3665 C CA . THR A 1 485 ? -10.731 33.562 84.813 1.00 44.84 485 THR A CA 1
ATOM 3666 C C . THR A 1 485 ? -10.768 34.152 86.239 1.00 44.84 485 THR A C 1
ATOM 3668 O O . THR A 1 485 ? -11.847 34.534 86.670 1.00 44.84 485 THR A O 1
ATOM 3671 N N . PRO A 1 486 ? -9.640 34.401 86.951 1.00 50.00 486 PRO A N 1
ATOM 3672 C CA . PRO A 1 486 ? -8.261 33.872 86.903 1.00 50.00 486 PRO A CA 1
ATOM 3673 C C . PRO A 1 486 ? -7.756 33.419 88.308 1.00 50.00 486 PRO A C 1
ATOM 3675 O O . PRO A 1 486 ? -8.438 33.615 89.307 1.00 50.00 486 PRO A O 1
ATOM 3678 N N . GLY A 1 487 ? -6.521 32.906 88.415 1.00 35.28 487 GLY A N 1
ATOM 3679 C CA . GLY A 1 487 ? -5.736 33.106 89.646 1.00 35.28 487 GLY A CA 1
ATOM 3680 C C . GLY A 1 487 ? -4.954 31.917 90.208 1.00 35.28 487 GLY A C 1
ATOM 3681 O O . GLY A 1 487 ? -5.454 31.190 91.051 1.00 35.28 487 GLY A O 1
ATOM 3682 N N . SER A 1 488 ? -3.681 31.858 89.808 1.00 38.50 488 SER A N 1
ATOM 3683 C CA . SER A 1 488 ? -2.515 31.813 90.708 1.00 38.50 488 SER A CA 1
ATOM 3684 C C . SER A 1 488 ? -2.218 30.561 91.558 1.00 38.50 488 SER A C 1
ATOM 3686 O O . SER A 1 488 ? -2.972 30.189 92.446 1.00 38.50 488 SER A O 1
ATOM 3688 N N . LEU A 1 489 ? -0.958 30.120 91.409 1.00 37.69 489 LEU A N 1
ATOM 3689 C CA . LEU A 1 489 ? -0.069 29.523 92.424 1.00 37.69 489 LEU A CA 1
ATOM 3690 C C . LEU A 1 489 ? -0.217 28.016 92.697 1.00 37.69 489 LEU A C 1
ATOM 3692 O O . LEU A 1 489 ? -1.057 27.585 93.474 1.00 37.69 489 LEU A O 1
ATOM 3696 N N . CYS A 1 490 ? 0.702 27.212 92.154 1.00 34.84 490 CYS A N 1
ATOM 3697 C CA . CYS A 1 490 ? 1.936 26.812 92.856 1.00 34.84 490 CYS A CA 1
ATOM 3698 C C . CYS A 1 490 ? 2.644 25.647 92.137 1.00 34.84 490 CYS A C 1
ATOM 3700 O O . CYS A 1 490 ? 2.003 24.66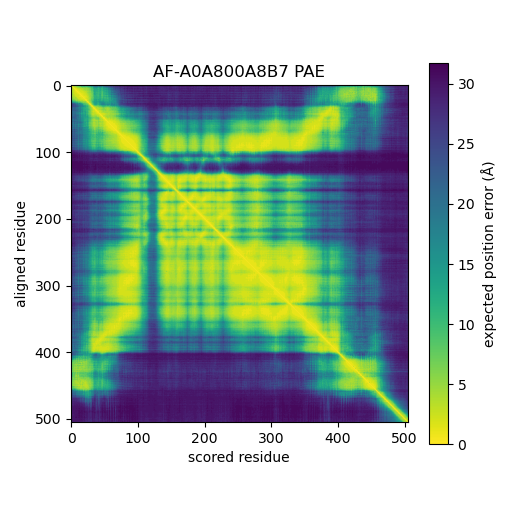3 91.802 1.00 34.84 490 CYS A O 1
ATOM 3702 N N . CYS A 1 491 ? 3.968 25.801 91.973 1.00 36.03 491 CYS A N 1
ATOM 3703 C CA . CYS A 1 491 ? 5.053 24.806 92.110 1.00 36.03 491 CYS A CA 1
ATOM 3704 C C . CYS A 1 491 ? 4.905 23.415 91.445 1.00 36.03 491 CYS A C 1
ATOM 3706 O O . CYS A 1 491 ? 3.940 22.712 91.677 1.00 36.03 491 CYS A O 1
ATOM 3708 N N . TRP A 1 492 ? 5.865 22.836 90.720 1.00 33.28 492 TRP A N 1
ATOM 3709 C CA . TRP A 1 492 ? 7.309 23.041 90.556 1.00 33.28 492 TRP A CA 1
ATOM 3710 C C . TRP A 1 492 ? 7.779 22.167 89.357 1.00 33.28 492 TRP A C 1
ATOM 3712 O O . TRP A 1 492 ? 7.013 21.324 88.891 1.00 33.28 492 TRP A O 1
ATOM 3722 N N . PRO A 1 493 ? 9.010 22.342 88.840 1.00 49.56 493 PRO A N 1
ATOM 3723 C CA . PRO A 1 493 ? 9.415 21.895 87.505 1.00 49.56 493 PRO A CA 1
ATOM 3724 C C . PRO A 1 493 ? 10.318 20.652 87.516 1.00 49.56 493 PRO A C 1
ATOM 3726 O O . PRO A 1 493 ? 11.133 20.499 88.418 1.00 49.56 493 PRO A O 1
ATOM 3729 N N . TRP A 1 494 ? 10.299 19.859 86.440 1.00 39.03 494 TRP A N 1
ATOM 3730 C CA . TRP A 1 494 ? 11.468 19.080 86.009 1.00 39.03 494 TRP A CA 1
ATOM 3731 C C . TRP A 1 494 ? 11.708 19.298 84.510 1.00 39.03 494 TRP A C 1
ATOM 3733 O O . TRP A 1 494 ? 11.011 18.774 83.647 1.00 39.03 494 TRP A O 1
ATOM 3743 N N . ARG A 1 495 ? 12.713 20.135 84.228 1.00 36.12 495 ARG A N 1
ATOM 3744 C CA . ARG A 1 495 ? 13.491 20.135 82.983 1.00 36.12 495 ARG A CA 1
ATOM 3745 C C . ARG A 1 495 ? 14.181 18.786 82.860 1.00 36.12 495 ARG A C 1
ATOM 3747 O O . ARG A 1 495 ? 14.793 18.402 83.839 1.00 36.12 495 ARG A O 1
ATOM 3754 N N . TRP A 1 496 ? 14.261 18.210 81.666 1.00 41.56 496 TRP A N 1
ATOM 3755 C CA . TRP A 1 496 ? 15.539 17.740 81.123 1.00 41.56 496 TRP A CA 1
ATOM 3756 C C . TRP A 1 496 ? 15.523 17.949 79.608 1.00 41.56 496 TRP A C 1
ATOM 3758 O O . TRP A 1 496 ? 14.563 17.624 78.917 1.00 41.56 496 TRP A O 1
ATOM 3768 N N . ALA A 1 497 ? 16.574 18.609 79.137 1.00 39.22 497 ALA A N 1
ATOM 3769 C CA . ALA A 1 497 ? 16.841 18.924 77.748 1.00 39.22 497 ALA A CA 1
ATOM 3770 C C . ALA A 1 497 ? 17.688 17.813 77.125 1.00 39.22 497 ALA A C 1
ATOM 3772 O O . ALA A 1 497 ? 18.566 17.278 77.795 1.00 39.22 497 ALA A O 1
ATOM 3773 N N . SER A 1 498 ? 17.499 17.531 75.840 1.00 44.41 498 SER A N 1
ATOM 3774 C CA . SER A 1 498 ? 18.578 17.466 74.842 1.00 44.41 498 SER A CA 1
ATOM 3775 C C . SER A 1 498 ? 18.018 17.023 73.492 1.00 44.41 498 SER A C 1
ATOM 3777 O O . SER A 1 498 ? 17.065 16.260 73.391 1.00 44.41 498 SER A O 1
ATOM 3779 N N . SER A 1 499 ? 18.581 17.635 72.465 1.00 47.62 499 SER A N 1
ATOM 3780 C CA . SER A 1 499 ? 18.171 17.669 71.070 1.00 47.62 499 SER A CA 1
ATOM 3781 C C . SER A 1 499 ? 18.980 16.634 70.243 1.00 47.62 499 SER A C 1
ATOM 3783 O O . SER A 1 499 ? 19.432 15.645 70.815 1.00 47.62 499 SER A O 1
ATOM 3785 N N . PRO A 1 500 ? 19.124 16.752 68.908 1.00 62.72 500 PRO A N 1
ATOM 3786 C CA . PRO A 1 500 ? 18.637 15.766 67.944 1.00 62.72 500 PRO A CA 1
ATOM 3787 C C . PRO A 1 500 ? 19.779 15.042 67.200 1.00 62.72 500 PRO A C 1
ATOM 3789 O O . PRO A 1 500 ? 20.936 15.461 67.271 1.00 62.72 500 PRO A O 1
ATOM 3792 N N . ARG A 1 501 ? 19.463 14.018 66.390 1.00 42.59 501 ARG A N 1
ATOM 3793 C CA . ARG A 1 501 ? 20.249 13.668 65.187 1.00 42.59 501 ARG A CA 1
ATOM 3794 C C . ARG A 1 501 ? 19.511 12.673 64.267 1.00 42.59 501 ARG A C 1
ATOM 3796 O O . ARG A 1 501 ? 19.143 11.599 64.718 1.00 42.59 501 ARG A O 1
ATOM 3803 N N . TRP A 1 502 ? 19.247 13.102 63.022 1.00 46.19 502 TRP A N 1
ATOM 3804 C CA . TRP A 1 502 ? 19.621 12.494 61.721 1.00 46.19 502 TRP A CA 1
ATOM 3805 C C . TRP A 1 502 ? 20.159 11.038 61.769 1.00 46.19 502 TRP A C 1
ATOM 3807 O O . TRP A 1 502 ? 20.967 10.753 62.643 1.00 46.19 502 TRP A O 1
ATOM 3817 N N . ALA A 1 503 ? 19.945 10.091 60.847 1.00 40.72 503 ALA A N 1
ATOM 3818 C CA . ALA A 1 503 ? 19.201 9.919 59.588 1.00 40.72 503 ALA A CA 1
ATOM 3819 C C . ALA A 1 503 ? 19.306 8.387 59.222 1.00 40.72 503 ALA A C 1
ATOM 3821 O O . ALA A 1 503 ? 19.470 7.605 60.158 1.00 40.72 503 ALA A O 1
ATOM 3822 N N . PRO A 1 504 ? 19.190 7.898 57.967 1.00 62.72 504 PRO A N 1
ATOM 3823 C CA . PRO A 1 504 ? 18.234 6.861 57.556 1.00 62.72 504 PRO A CA 1
ATOM 3824 C C . PRO A 1 504 ? 18.856 5.485 57.223 1.00 62.72 504 PRO A C 1
ATOM 3826 O O . PRO A 1 504 ? 20.076 5.362 57.125 1.00 62.72 504 PRO A O 1
ATOM 3829 N N . TRP A 1 505 ? 17.992 4.494 56.974 1.00 53.00 505 TRP A N 1
ATOM 3830 C CA . TRP A 1 505 ? 18.198 3.388 56.029 1.00 53.00 505 TRP A CA 1
ATOM 3831 C C . TRP A 1 505 ? 16.886 3.102 55.310 1.00 53.00 505 TRP A C 1
ATOM 3833 O O . TRP A 1 505 ? 15.838 3.172 55.997 1.00 53.00 505 TRP A O 1
#

Mean predicted aligned error: 16.72 Å

Nearest PDB structures (foldseek):
  6fwv-assembly2_B  TM=8.019E-01  e=7.948E-04  Bacillus anthracis
  4fxt-assembly2_B  TM=6.446E-01  e=6.208E-02  Bacteroides ovatus ATCC 8483
  5c5b-assembly2_D  TM=1.444E-01  e=3.923E-01  Homo sapiens
  5c5b-assembly1_A  TM=1.723E-01  e=1.983E+00  Homo sapiens
  5c5b-assembly2_C  TM=1.454E-01  e=3.666E+00  Homo sapiens

Radius of gyration: 58.83 Å; Cα contacts (8 Å, |Δi|>4): 710; chains: 1; bounding box: 132×47×176 Å

Foldseek 3Di:
DPPLVVVLVVLLVVLLVLLLVLVCPPLPDPDDDDDFQDFDQFWDFFQAWDKFFPPVVLVVVLVVLLVPQDFDKDFFVVLLVVLLVLLVVLLVLLLVQFFADDPPQPPPPFDDFDDPPDPDDDDDDDPDPDDDFAWEKEKEFEWADEPPPLDQAQPDPPDDHIFTQWQWWKWKDDPPDIDIDTQHHRRMDMDTHHAAKMKIATDQPGPSDAPQWDFRPVLRIDIWGTDGPYYTYDRYTHIYGRTDDLVVSLVVSVVVAVFDSLLSSVLSVQSNVQSSCVRVVHDRQNVQLSVQLSVLLVVLSVVQFDQVCLLVSLVCCQVPFGWGADDPPGTDPSSSNSSSRSNSRSRDGRIGGDPVVSVVVSNVSSVPRDTDIDIHRRRGTLDRRRDGDHPSSSSSCVVRPDPPPSVCVSVVVSVVSSVVSVVVLVCCVPPPVVQVVDVVSSSVVSVVSSVVSSVVVVVPVVVVVVVPPDDPPDDDPDPPPDDDDDDDDDDDDDDDDDDDDDDDD

Sequence (505 aa):
MSRPVLIRAALFLATTVAAWGVLSVGTTPTVGPLAPGQLSPQTFEAESAASVVDVEETERLRQEARDAVPPVRQTDSEIESLVLASVNAVFDDIEALVIGDPPDTPTTTLPELPTTTTALPPEEGSTTTTLEPLPAQLVGIVYIDVDGDQEFRPDAEGDRVDRGLERVTVQVQTGDESFTIATGPGGVFSAEVPPGPVLVIVDDGDPEIPEGFFVDTDNLAQIVECVSGEQCFAAPIGFQVNLRSAEEVESAIAAKYPLPGNTISFLVAAAADDVIRVALDEPLHLPTIRQAALQRVLEEFGRRIAPDQLQEARARQRTNPPLVFHRDTGQDEEGGRAAGEVVATFLQANYLINEGDWADEQDKAAEQVPPVVVEYTAGQVIVREGEVLTQLHIDAINQTVSIATRVQAEGGLLAVAAILVGLLGLYLARFRPEFWARPRMVALLGILIVLAAAAVRGPWPFRRRLAGISSPRWPSVSWRRSSSTPGSLCCWPWRWASSPRWAPW

pLDDT: mean 82.08, std 17.46, range [33.28, 98.5]

Solvent-accessible surface area (backbone atoms only — not comparable to full-atom values): 29378 Å² total; per-residue (Å²): 132,58,72,73,58,55,55,48,55,50,50,53,51,50,33,40,52,50,31,42,51,63,72,48,67,88,68,73,77,93,67,75,89,86,54,69,72,38,62,29,92,49,65,44,55,24,70,34,67,43,79,35,67,32,62,68,63,27,51,51,53,20,48,53,37,28,74,67,50,74,83,36,66,42,78,42,67,67,56,52,51,52,37,55,50,55,57,48,50,56,55,57,50,47,58,64,47,35,43,40,79,78,76,81,77,69,91,68,76,74,87,73,80,82,79,86,82,74,89,72,80,91,80,84,86,77,96,67,87,79,72,80,79,46,56,10,38,41,36,36,39,32,29,41,27,74,84,65,78,72,67,94,37,70,79,54,85,92,59,83,48,30,43,40,41,47,65,38,47,33,39,41,33,49,87,94,47,70,52,75,49,54,20,36,82,69,3,36,33,74,47,81,38,73,53,40,66,30,41,40,34,55,54,89,83,35,86,73,58,53,82,52,51,46,60,57,76,82,62,38,44,48,80,36,75,27,50,62,65,37,80,26,70,47,75,69,36,46,32,26,73,38,62,44,57,66,69,59,43,43,51,56,49,53,73,77,38,97,62,59,66,71,42,46,51,50,53,49,51,37,38,52,51,29,54,56,24,60,71,67,77,44,86,61,54,47,66,44,30,51,51,33,25,53,52,48,49,53,56,50,54,74,66,51,31,31,74,89,45,36,66,56,58,28,51,44,21,68,77,56,40,43,79,25,70,43,92,89,66,44,68,29,64,64,47,7,45,36,22,10,46,53,38,33,64,56,63,72,52,28,30,42,73,37,67,65,64,27,50,54,51,22,51,53,41,27,68,70,51,72,79,40,69,49,80,44,49,58,73,37,76,68,46,50,56,70,38,70,30,46,64,55,49,51,54,41,45,66,71,20,40,78,74,65,66,57,64,54,51,55,53,51,50,44,53,53,48,44,49,53,54,48,50,51,52,51,46,33,60,73,78,37,52,76,59,58,71,39,66,70,58,51,50,50,53,37,51,49,52,35,50,50,49,44,57,74,56,53,61,60,76,58,54,64,64,64,68,72,76,76,72,86,84,74,80,82,80,78,83,78,88,76,87,81,89,86,84,85,89,80,88,84,88,84,88,83,87,84,84,89,80,88,85,91,131

Secondary structure (DSSP, 8-state):
--HHHHHHHHHHHHHHHHHHHHHHTT---SS----TTPBPSS-EE-SS-EEEEEHHHHHHHHHHHHHTSPPPEEE-HHHHHHHHHHHHHHHHHHHHHHBPPPP-----PPPPP-----------------PPPPPEEEEEEEEEESSSSS---TT-SSSPPPEE--S-EEEEEETTEEEEEE--GGGEEEEEE-SEEEEEEE-TT-TTSPTTEE--HHHHEEEEEE-TTSEEEPPPEEEEE-BPPHHHHHHHHHHHS---HHHHHHHHHHHHHHHHHHHTTPPPSHHHHHHHHHHHHHHHHHT---TTTHHHHHHHHHHSPPPEEETTTEEEHHHHHHHHHHHHHH----EEE-HHHHHHHHHHHHHTSPPEEEEE-TT-EEE-TTSBPPHHHHHHHHHHS-THHHHHHHHHHHHHHHHHHHHHHHHHHHH-HHHHH-HHHHHHHHHHHHHHHHHHHTHHHHHHHHTTS------------------------------------